Protein AF-A0AA96KG87-F1 (afdb_monomer_lite)

pLDDT: mean 73.21, std 17.51, range [31.38, 96.69]

Structure (mmCIF, N/CA/C/O backbone):
data_AF-A0AA96KG87-F1
#
_entry.id   AF-A0AA96KG87-F1
#
loop_
_atom_site.group_PDB
_atom_site.id
_atom_site.type_symbol
_atom_site.label_atom_id
_atom_site.label_alt_id
_atom_site.label_comp_id
_atom_site.label_asym_id
_atom_site.label_entity_id
_atom_site.label_seq_id
_atom_site.pdbx_PDB_ins_code
_atom_site.Cartn_x
_atom_site.Cartn_y
_atom_site.Cartn_z
_atom_site.occupancy
_atom_site.B_iso_or_equiv
_atom_site.auth_seq_id
_atom_site.auth_comp_id
_atom_site.auth_asym_id
_atom_site.auth_atom_id
_atom_site.pdbx_PDB_model_num
ATOM 1 N N . MET A 1 1 ? 68.234 13.025 -34.973 1.00 35.44 1 MET A N 1
ATOM 2 C CA . MET A 1 1 ? 67.549 13.312 -33.693 1.00 35.44 1 MET A CA 1
ATOM 3 C C . MET A 1 1 ? 66.614 14.489 -33.922 1.00 35.44 1 MET A C 1
ATOM 5 O O . MET A 1 1 ? 67.040 15.631 -33.808 1.00 35.44 1 MET A O 1
ATOM 9 N N . GLU A 1 2 ? 65.376 14.217 -34.329 1.00 31.97 2 GLU A N 1
ATOM 10 C CA . GLU A 1 2 ? 64.339 15.244 -34.481 1.00 31.97 2 GLU A CA 1
ATOM 11 C C . GLU A 1 2 ? 63.572 15.381 -33.163 1.00 31.97 2 GLU A C 1
ATOM 13 O O . GLU A 1 2 ? 63.150 14.386 -32.572 1.00 31.97 2 GLU A O 1
ATOM 18 N N . LYS A 1 3 ? 63.442 16.615 -32.663 1.00 33.41 3 LYS A N 1
ATOM 19 C CA . LYS A 1 3 ? 62.660 16.919 -31.458 1.00 33.41 3 LYS A CA 1
ATOM 20 C C . LYS A 1 3 ? 61.165 16.892 -31.803 1.00 33.41 3 LYS A C 1
ATOM 22 O O . LYS A 1 3 ? 60.785 17.519 -32.793 1.00 33.41 3 LYS A O 1
ATOM 27 N N . PRO A 1 4 ? 60.303 16.256 -30.992 1.00 35.34 4 PRO A N 1
ATOM 28 C CA . PRO A 1 4 ? 58.872 16.285 -31.241 1.00 35.34 4 PRO A CA 1
ATOM 29 C C . PRO A 1 4 ? 58.319 17.675 -30.912 1.00 35.34 4 PRO A C 1
ATOM 31 O O . PRO A 1 4 ? 58.452 18.176 -29.795 1.00 35.34 4 PRO A O 1
ATOM 34 N N . VAL A 1 5 ? 57.689 18.301 -31.905 1.00 35.28 5 VAL A N 1
ATOM 35 C CA . VAL A 1 5 ? 56.914 19.533 -31.738 1.00 35.28 5 VAL A CA 1
ATOM 36 C C . VAL A 1 5 ? 55.527 19.148 -31.230 1.00 35.28 5 VAL A C 1
ATOM 38 O O . VAL A 1 5 ? 54.712 18.596 -31.969 1.00 35.28 5 VAL A O 1
ATOM 41 N N . ILE A 1 6 ? 55.255 19.441 -29.959 1.00 31.38 6 ILE A N 1
ATOM 42 C CA . ILE A 1 6 ? 53.923 19.300 -29.365 1.00 31.38 6 ILE A CA 1
ATOM 43 C C . ILE A 1 6 ? 53.055 20.444 -29.902 1.00 31.38 6 ILE A C 1
ATOM 45 O O . ILE A 1 6 ? 53.225 21.602 -29.520 1.00 31.38 6 ILE A O 1
ATOM 49 N N . LYS A 1 7 ? 52.132 20.131 -30.816 1.00 34.81 7 LYS A N 1
ATOM 50 C CA . LYS A 1 7 ? 51.094 21.071 -31.258 1.00 34.81 7 LYS A CA 1
ATOM 51 C C . LYS A 1 7 ? 49.992 21.129 -30.202 1.00 34.81 7 LYS A C 1
ATOM 53 O O . LYS A 1 7 ? 49.303 20.137 -29.977 1.00 34.81 7 LYS A O 1
ATOM 58 N N . LEU A 1 8 ? 49.821 22.293 -29.577 1.00 34.09 8 LEU A N 1
ATOM 59 C CA . LEU A 1 8 ? 48.664 22.571 -28.728 1.00 34.09 8 LEU A CA 1
ATOM 60 C C . LEU A 1 8 ? 47.374 22.634 -29.571 1.00 34.09 8 LEU A C 1
ATOM 62 O O . LEU A 1 8 ? 47.409 23.124 -30.706 1.00 34.09 8 LEU A O 1
ATOM 66 N N . PRO A 1 9 ? 46.240 22.148 -29.036 1.00 39.56 9 PRO A N 1
ATOM 67 C CA . PRO A 1 9 ? 44.957 22.186 -29.726 1.00 39.56 9 PRO A CA 1
ATOM 68 C C . PRO A 1 9 ? 44.492 23.629 -29.969 1.00 39.56 9 PRO A C 1
ATOM 70 O O . PRO A 1 9 ? 44.732 24.534 -29.172 1.00 39.56 9 PRO A O 1
ATOM 73 N N . SER A 1 10 ? 43.825 23.845 -31.104 1.00 50.31 10 SER A N 1
ATOM 74 C CA . SER A 1 10 ? 43.337 25.167 -31.512 1.00 50.31 10 SER A CA 1
ATOM 75 C C . SER A 1 10 ? 42.231 25.684 -30.581 1.00 50.31 10 SER A C 1
ATOM 77 O O . SER A 1 10 ? 41.396 24.910 -30.114 1.00 50.31 10 SER A O 1
ATOM 79 N N . LEU A 1 11 ? 42.165 27.006 -30.388 1.00 33.78 11 LEU A N 1
ATOM 80 C CA . LEU A 1 11 ? 41.201 27.708 -29.522 1.00 33.78 11 LEU A CA 1
ATOM 81 C C . LEU A 1 11 ? 39.725 27.299 -29.759 1.00 33.78 11 LEU A C 1
ATOM 83 O O . LEU A 1 11 ? 38.920 27.317 -28.833 1.00 33.78 11 LEU A O 1
ATOM 87 N N . LYS A 1 12 ? 39.371 26.856 -30.977 1.00 41.50 12 LYS A N 1
ATOM 88 C CA . LYS A 1 12 ? 38.026 26.353 -31.317 1.00 41.50 12 LYS A CA 1
ATOM 89 C C . LYS A 1 12 ? 37.664 25.033 -30.619 1.00 41.50 12 LYS A C 1
ATOM 91 O O . LYS A 1 12 ? 36.500 24.838 -30.290 1.00 41.50 12 LYS A O 1
ATOM 96 N N . GLN A 1 13 ? 38.632 24.152 -30.350 1.00 44.66 13 GLN A N 1
ATOM 97 C CA . GLN A 1 13 ? 38.393 22.917 -29.586 1.00 44.66 13 GLN A CA 1
ATOM 98 C C . GLN A 1 13 ? 38.151 23.199 -28.098 1.00 44.66 13 GLN A C 1
ATOM 100 O O . GLN A 1 13 ? 37.335 22.516 -27.484 1.00 44.66 13 GLN A O 1
ATOM 105 N N . CYS A 1 14 ? 38.777 24.241 -27.539 1.00 36.56 14 CYS A N 1
ATOM 106 C CA . CYS A 1 14 ? 38.498 24.675 -26.168 1.00 36.56 14 CYS A CA 1
ATOM 107 C C . CYS A 1 14 ? 37.095 25.285 -26.026 1.00 36.56 14 CYS A C 1
ATOM 109 O O . CYS A 1 14 ? 36.430 25.034 -25.028 1.00 36.56 14 CYS A O 1
ATOM 111 N N . ILE A 1 15 ? 36.602 26.024 -27.027 1.00 36.97 15 ILE A N 1
ATOM 112 C CA . ILE A 1 15 ? 35.274 26.663 -26.964 1.00 36.97 15 ILE A CA 1
ATOM 113 C C . ILE A 1 15 ? 34.131 25.627 -26.989 1.00 36.97 15 ILE A C 1
ATOM 115 O O . ILE A 1 15 ? 33.172 25.776 -26.234 1.00 36.97 15 ILE A O 1
ATOM 119 N N . CYS A 1 16 ? 34.250 24.524 -27.742 1.00 40.03 16 CYS A N 1
ATOM 120 C CA . CYS A 1 16 ? 33.264 23.431 -27.675 1.00 40.03 16 CYS A CA 1
ATOM 121 C C . CYS A 1 16 ? 33.256 22.712 -26.313 1.00 40.03 16 CYS A C 1
ATOM 123 O O . CYS A 1 16 ? 32.197 22.305 -25.842 1.00 40.03 16 CYS A O 1
ATOM 125 N N . TRP A 1 17 ? 34.410 22.602 -25.648 1.00 39.12 17 TRP A N 1
ATOM 126 C CA . TRP A 1 17 ? 34.507 22.058 -24.286 1.00 39.12 17 TRP A CA 1
ATOM 127 C C . TRP A 1 17 ? 33.846 22.969 -23.240 1.00 39.12 17 TRP A C 1
ATOM 129 O O . TRP A 1 17 ? 33.235 22.483 -22.288 1.00 39.12 17 TRP A O 1
ATOM 139 N N . VAL A 1 18 ? 33.925 24.291 -23.431 1.00 36.25 18 VAL A N 1
ATOM 140 C CA . VAL A 1 18 ? 33.293 25.293 -22.551 1.00 36.25 18 VAL A CA 1
ATOM 141 C C . VAL A 1 18 ? 31.760 25.287 -22.686 1.00 36.25 18 VAL A C 1
ATOM 143 O O . VAL A 1 18 ? 31.046 25.491 -21.707 1.00 36.25 18 VAL A O 1
ATOM 146 N N . GLN A 1 19 ? 31.227 24.968 -23.868 1.00 40.19 19 GLN A N 1
ATOM 147 C CA . GLN A 1 19 ? 29.778 24.902 -24.095 1.00 40.19 19 GLN A CA 1
ATOM 148 C C . GLN A 1 19 ? 29.137 23.609 -23.547 1.00 40.19 19 GLN A C 1
ATOM 150 O O . GLN A 1 19 ? 28.007 23.649 -23.064 1.00 40.19 19 GLN A O 1
ATOM 155 N N . ASP A 1 20 ? 29.882 22.497 -23.508 1.00 47.06 20 ASP A N 1
ATOM 156 C CA . ASP A 1 20 ? 29.487 21.247 -22.828 1.00 47.06 20 ASP A CA 1
ATOM 157 C C . ASP A 1 20 ? 29.602 21.330 -21.291 1.00 47.06 20 ASP A C 1
ATOM 159 O O . ASP A 1 20 ? 28.905 20.621 -20.560 1.00 47.06 20 ASP A O 1
ATOM 163 N N . SER A 1 21 ? 30.453 22.220 -20.771 1.00 43.28 21 SER A N 1
ATOM 164 C CA . SER A 1 21 ? 30.629 22.424 -19.327 1.00 43.28 21 SER A CA 1
ATOM 165 C C . SER A 1 21 ? 29.635 23.413 -18.723 1.00 43.28 21 SER A C 1
ATOM 167 O O . SER A 1 21 ? 29.450 23.374 -17.514 1.00 43.28 21 SER A O 1
ATOM 169 N N . ALA A 1 22 ? 28.906 24.204 -19.517 1.00 45.62 22 ALA A N 1
ATOM 170 C CA . ALA A 1 22 ? 27.793 25.021 -19.021 1.00 45.62 22 ALA A CA 1
ATOM 171 C C . ALA A 1 22 ? 26.639 24.162 -18.464 1.00 45.62 22 ALA A C 1
ATOM 173 O O . ALA A 1 22 ? 26.044 24.513 -17.448 1.00 45.62 22 ALA A O 1
ATOM 174 N N . GLY A 1 23 ? 26.369 22.999 -19.073 1.00 53.19 23 GLY A N 1
ATOM 175 C CA . GLY A 1 23 ? 25.410 22.020 -18.548 1.00 53.19 23 GLY A CA 1
ATOM 176 C C . GLY A 1 23 ? 25.909 21.332 -17.276 1.00 53.19 23 GLY A C 1
ATOM 177 O O . GLY A 1 23 ? 25.134 21.130 -16.345 1.00 53.19 23 GLY A O 1
ATOM 178 N N . LEU A 1 24 ? 27.213 21.040 -17.199 1.00 50.19 24 LEU A N 1
ATOM 179 C CA . LEU A 1 24 ? 27.847 20.528 -15.982 1.00 50.19 24 LEU A CA 1
ATOM 180 C C . LEU A 1 24 ? 27.818 21.576 -14.863 1.00 50.19 24 LEU A C 1
ATOM 182 O O . LEU A 1 24 ? 27.523 21.226 -13.731 1.00 50.19 24 LEU A O 1
ATOM 186 N N . LEU A 1 25 ? 28.070 22.851 -15.180 1.00 50.25 25 LEU A N 1
ATOM 187 C CA . LEU A 1 25 ? 28.014 23.960 -14.232 1.00 50.25 25 LEU A CA 1
ATOM 188 C C . LEU A 1 25 ? 26.585 24.153 -13.734 1.00 50.25 25 LEU A C 1
ATOM 190 O O . LEU A 1 25 ? 26.386 24.186 -12.531 1.00 50.25 25 LEU A O 1
ATOM 194 N N . ALA A 1 26 ? 25.587 24.196 -14.623 1.00 52.97 26 ALA A N 1
ATOM 195 C CA . ALA A 1 26 ? 24.175 24.303 -14.254 1.00 52.97 26 ALA A CA 1
ATOM 196 C C . ALA A 1 26 ? 23.715 23.118 -13.389 1.00 52.97 26 ALA A C 1
ATOM 198 O O . ALA A 1 26 ? 22.996 23.316 -12.414 1.00 52.97 26 ALA A O 1
ATOM 199 N N . LEU A 1 27 ? 24.193 21.904 -13.685 1.00 54.50 27 LEU A N 1
ATOM 200 C CA . LEU A 1 27 ? 23.965 20.713 -12.867 1.00 54.50 27 LEU A CA 1
ATOM 201 C C . LEU A 1 27 ? 24.624 20.837 -11.488 1.00 54.50 27 LEU A C 1
ATOM 203 O O . LEU A 1 27 ? 23.985 20.560 -10.481 1.00 54.50 27 LEU A O 1
ATOM 207 N N . LEU A 1 28 ? 25.876 21.294 -11.432 1.00 56.44 28 LEU A N 1
ATOM 208 C CA . LEU A 1 28 ? 26.594 21.550 -10.183 1.00 56.44 28 LEU A CA 1
ATOM 209 C C . LEU A 1 28 ? 25.893 22.643 -9.373 1.00 56.44 28 LEU A C 1
ATOM 211 O O . LEU A 1 28 ? 25.785 22.524 -8.162 1.00 56.44 28 LEU A O 1
ATOM 215 N N . THR A 1 29 ? 25.349 23.661 -10.044 1.00 55.84 29 THR A N 1
ATOM 216 C CA . THR A 1 29 ? 24.597 24.745 -9.405 1.00 55.84 29 THR A CA 1
ATOM 217 C C . THR A 1 29 ? 23.260 24.239 -8.876 1.00 55.84 29 THR A C 1
ATOM 219 O O . THR A 1 29 ? 22.893 24.620 -7.777 1.00 55.84 29 THR A O 1
ATOM 222 N N . LEU A 1 30 ? 22.559 23.355 -9.598 1.00 57.44 30 LEU A N 1
ATOM 223 C CA . LEU A 1 30 ? 21.307 22.735 -9.151 1.00 57.44 30 LEU A CA 1
ATOM 224 C C . LEU A 1 30 ? 21.544 21.771 -7.980 1.00 57.44 30 LEU A C 1
ATOM 226 O O . LEU A 1 30 ? 20.782 21.784 -7.023 1.00 57.44 30 LEU A O 1
ATOM 230 N N . ILE A 1 31 ? 22.613 20.970 -8.027 1.00 59.38 31 ILE A N 1
ATOM 231 C CA . ILE A 1 31 ? 23.019 20.082 -6.927 1.00 59.38 31 ILE A CA 1
ATOM 232 C C . ILE A 1 31 ? 23.413 20.909 -5.702 1.00 59.38 31 ILE A C 1
ATOM 234 O O . ILE A 1 31 ? 22.990 20.578 -4.600 1.00 59.38 31 ILE A O 1
ATOM 238 N N . LEU A 1 32 ? 24.162 22.001 -5.885 1.00 57.84 32 LEU A N 1
ATOM 239 C CA . LEU A 1 32 ? 24.489 22.938 -4.811 1.00 57.84 32 LEU A CA 1
ATOM 240 C C . LEU A 1 32 ? 23.242 23.661 -4.289 1.00 57.84 32 LEU A C 1
ATOM 242 O O . LEU A 1 32 ? 23.139 23.844 -3.090 1.00 57.84 32 LEU A O 1
ATOM 246 N N . LEU A 1 33 ? 22.270 24.010 -5.137 1.00 56.38 33 LEU A N 1
ATOM 247 C CA . LEU A 1 33 ? 20.999 24.612 -4.714 1.00 56.38 33 LEU A CA 1
ATOM 248 C C . LEU A 1 33 ? 20.144 23.628 -3.916 1.00 56.38 33 LEU A C 1
ATOM 250 O O . LEU A 1 33 ? 19.623 24.000 -2.875 1.00 56.38 33 LEU A O 1
ATOM 254 N N . MET A 1 34 ? 20.027 22.376 -4.361 1.00 56.00 34 MET A N 1
ATOM 255 C CA . MET A 1 34 ? 19.292 21.333 -3.638 1.00 56.00 34 MET A CA 1
ATOM 256 C C . MET A 1 34 ? 19.995 20.972 -2.325 1.00 56.00 34 MET A C 1
ATOM 258 O O . MET A 1 34 ? 19.332 20.808 -1.305 1.00 56.00 34 MET A O 1
ATOM 262 N N . ALA A 1 35 ? 21.332 20.926 -2.323 1.00 55.56 35 ALA A N 1
ATOM 263 C CA . ALA A 1 35 ? 22.126 20.763 -1.110 1.00 55.56 35 ALA A CA 1
ATOM 264 C C . ALA A 1 35 ? 21.974 21.965 -0.165 1.00 55.56 35 ALA A C 1
ATOM 266 O O . ALA A 1 35 ? 21.845 21.754 1.033 1.00 55.56 35 ALA A O 1
ATOM 267 N N . SER A 1 36 ? 21.922 23.199 -0.677 1.00 50.66 36 SER A N 1
ATOM 268 C CA . SER A 1 36 ? 21.698 24.409 0.125 1.00 50.66 36 SER A CA 1
ATOM 269 C C . SER A 1 36 ? 20.285 24.475 0.701 1.00 50.66 36 SER A C 1
ATOM 271 O O . SER A 1 36 ? 20.147 24.776 1.879 1.00 50.66 36 SER A O 1
ATOM 273 N N . VAL A 1 37 ? 19.249 24.126 -0.074 1.00 55.66 37 VAL A N 1
ATOM 274 C CA . VAL A 1 37 ? 17.859 24.049 0.416 1.00 55.66 37 VAL A CA 1
ATOM 275 C C . VAL A 1 37 ? 17.734 22.970 1.496 1.00 55.66 37 VAL A C 1
ATOM 277 O O . VAL A 1 37 ? 17.080 23.190 2.508 1.00 55.66 37 VAL A O 1
ATOM 280 N N . HIS A 1 38 ? 18.399 21.821 1.342 1.00 53.00 38 HIS A N 1
ATOM 281 C CA . HIS A 1 38 ? 18.441 20.805 2.398 1.00 53.00 38 HIS A CA 1
ATOM 282 C C . HIS A 1 38 ? 19.303 21.198 3.604 1.00 53.00 38 HIS A C 1
ATOM 284 O O . HIS A 1 38 ? 18.932 20.856 4.724 1.00 53.00 38 HIS A O 1
ATOM 290 N N . LEU A 1 39 ? 20.403 21.939 3.419 1.00 50.59 39 LEU A N 1
ATOM 291 C CA . LEU A 1 39 ? 21.183 22.480 4.535 1.00 50.59 39 LEU A CA 1
ATOM 292 C C . LEU A 1 39 ? 20.373 23.510 5.332 1.00 50.59 39 LEU A C 1
ATOM 294 O O . LEU A 1 39 ? 20.408 23.468 6.556 1.00 50.59 39 LEU A O 1
ATOM 298 N N . GLU A 1 40 ? 19.621 24.395 4.674 1.00 50.16 40 GLU A N 1
ATOM 299 C CA . GLU A 1 40 ? 18.759 25.367 5.362 1.00 50.16 40 GLU A CA 1
ATOM 300 C C . GLU A 1 40 ? 17.654 24.676 6.171 1.00 50.16 40 GLU A C 1
ATOM 302 O O . GLU A 1 40 ? 17.466 25.011 7.337 1.00 50.16 40 GLU A O 1
ATOM 307 N N . PHE A 1 41 ? 16.998 23.649 5.617 1.00 50.19 41 PHE A N 1
ATOM 308 C CA . PHE A 1 41 ? 15.998 22.870 6.362 1.00 50.19 41 PHE A CA 1
ATOM 309 C C . PHE A 1 41 ? 16.603 22.005 7.487 1.00 50.19 41 PHE A C 1
ATOM 311 O O . PHE A 1 41 ? 15.943 21.776 8.498 1.00 50.19 41 PHE A O 1
ATOM 318 N N . GLY A 1 42 ? 17.849 21.536 7.347 1.00 45.28 42 GLY A N 1
ATOM 319 C CA . GLY A 1 42 ? 18.528 20.712 8.356 1.00 45.28 42 GLY A CA 1
ATOM 320 C C . GLY A 1 42 ? 19.138 21.503 9.522 1.00 45.28 42 GLY A C 1
ATOM 321 O O . GLY A 1 42 ? 19.162 21.013 10.652 1.00 45.28 42 GLY A O 1
ATOM 322 N N . ILE A 1 43 ? 19.605 22.734 9.283 1.00 47.16 43 ILE A N 1
ATOM 323 C CA . ILE A 1 43 ? 20.273 23.563 10.305 1.00 47.16 43 ILE A CA 1
ATOM 324 C C . ILE A 1 43 ? 19.280 24.118 11.340 1.00 47.16 43 ILE A C 1
ATOM 326 O O . ILE A 1 43 ? 19.655 24.312 12.497 1.00 47.16 43 ILE A O 1
ATOM 330 N N . GLU A 1 44 ? 18.013 24.329 10.977 1.00 49.12 44 GLU A N 1
ATOM 331 C CA . GLU A 1 44 ? 16.991 24.771 11.940 1.00 49.12 44 GLU A CA 1
ATOM 332 C C . GLU A 1 44 ? 16.465 23.642 12.843 1.00 49.12 44 GLU A C 1
ATOM 334 O O . GLU A 1 44 ? 15.986 23.923 13.942 1.00 49.12 44 GLU A O 1
ATOM 339 N N . SER A 1 45 ? 16.599 22.376 12.429 1.00 43.00 45 SER A N 1
ATOM 340 C CA . SER A 1 45 ? 16.018 21.218 13.129 1.00 43.00 45 SER A CA 1
ATOM 341 C C . SER A 1 45 ? 16.983 20.527 14.111 1.00 43.00 45 SER A C 1
ATOM 343 O O . SER A 1 45 ? 16.548 20.072 15.166 1.00 43.00 45 SER A O 1
ATOM 345 N N . SER A 1 46 ? 18.302 20.524 13.869 1.00 40.56 46 SER A N 1
ATOM 346 C CA . SER A 1 46 ? 19.252 19.741 14.683 1.00 40.56 46 SER A CA 1
ATOM 347 C C . SER A 1 46 ? 20.359 20.594 15.320 1.00 40.56 46 SER A C 1
ATOM 349 O O . SER A 1 46 ? 21.405 20.854 14.723 1.00 40.56 46 SER A O 1
ATOM 351 N N . LYS A 1 47 ? 20.191 20.950 16.599 1.00 44.16 47 LYS A N 1
ATOM 352 C CA . LYS A 1 47 ? 21.308 21.315 17.493 1.00 44.16 47 LYS A CA 1
ATOM 353 C C . LYS A 1 47 ? 21.864 20.042 18.154 1.00 44.16 47 LYS A C 1
ATOM 355 O O . LYS A 1 47 ? 21.671 19.841 19.348 1.00 44.16 47 LYS A O 1
ATOM 360 N N . GLY A 1 48 ? 22.523 19.168 17.391 1.00 55.50 48 GLY A N 1
ATOM 361 C CA . GLY A 1 48 ? 23.058 17.896 17.899 1.00 55.50 48 GLY A CA 1
ATOM 362 C C . GLY A 1 48 ? 24.068 17.219 16.964 1.00 55.50 48 GLY A C 1
ATOM 363 O O . GLY A 1 48 ? 24.195 17.591 15.799 1.00 55.50 48 GLY A O 1
ATOM 364 N N . SER A 1 49 ? 24.790 16.218 17.486 1.00 54.59 49 SER A N 1
ATOM 365 C CA . SER A 1 49 ? 25.836 15.431 16.797 1.00 54.59 49 SER A CA 1
ATOM 366 C C . SER A 1 49 ? 25.349 14.628 15.580 1.00 54.59 49 SER A C 1
ATOM 368 O O . SER A 1 49 ? 26.157 14.065 14.847 1.00 54.59 49 SER A O 1
ATOM 370 N N . GLU A 1 50 ? 24.041 14.566 15.348 1.00 54.12 50 GLU A N 1
ATOM 371 C CA . GLU A 1 50 ? 23.418 13.834 14.238 1.00 54.12 50 GLU A CA 1
ATOM 372 C C . GLU A 1 50 ? 23.634 14.529 12.882 1.00 54.12 50 GLU A C 1
ATOM 374 O O . GLU A 1 50 ? 23.758 13.862 11.851 1.00 54.12 50 GLU A O 1
ATOM 379 N N . GLY A 1 51 ? 23.825 15.856 12.871 1.00 59.75 51 GLY A N 1
ATOM 380 C CA . GLY A 1 51 ? 24.108 16.612 11.645 1.00 59.75 51 GLY A CA 1
ATOM 381 C C . GLY A 1 51 ? 25.416 16.212 10.943 1.00 59.75 51 GLY A C 1
ATOM 382 O O . GLY A 1 51 ? 25.499 16.253 9.714 1.00 59.75 51 GLY A O 1
ATOM 383 N N . GLU A 1 52 ? 26.433 15.764 11.687 1.00 70.88 52 GLU A N 1
ATOM 384 C CA . GLU A 1 52 ? 27.731 15.373 11.113 1.00 70.88 52 GLU A CA 1
ATOM 385 C C . GLU A 1 52 ? 27.655 14.049 10.332 1.00 70.88 52 GLU A C 1
ATOM 387 O O . GLU A 1 52 ? 28.301 13.892 9.288 1.00 70.88 52 GLU A O 1
ATOM 392 N N . ILE A 1 53 ? 26.819 13.110 10.787 1.00 70.19 53 ILE A N 1
ATOM 393 C CA . ILE A 1 53 ? 26.625 11.805 10.135 1.00 70.19 53 ILE A CA 1
ATOM 394 C C . ILE A 1 53 ? 25.931 11.989 8.785 1.00 70.19 53 ILE A C 1
ATOM 396 O O . ILE A 1 53 ? 26.305 11.340 7.800 1.00 70.19 53 ILE A O 1
ATOM 400 N N . LEU A 1 54 ? 24.966 12.907 8.721 1.00 64.44 54 LEU A N 1
ATOM 401 C CA . LEU A 1 54 ? 24.210 13.190 7.509 1.00 64.44 54 LEU A CA 1
ATOM 402 C C . LEU A 1 54 ? 25.088 13.809 6.412 1.00 64.44 54 LEU A C 1
ATOM 404 O O . LEU A 1 54 ? 25.062 13.366 5.261 1.00 64.44 54 LEU A O 1
ATOM 408 N N . ILE A 1 55 ? 25.916 14.791 6.782 1.00 72.12 55 ILE A N 1
ATOM 409 C CA . ILE A 1 55 ? 26.852 15.448 5.861 1.00 72.12 55 ILE A CA 1
ATOM 410 C C . ILE A 1 55 ? 27.857 14.428 5.308 1.00 72.12 55 ILE A C 1
ATOM 412 O O . ILE A 1 55 ? 28.109 14.400 4.102 1.00 72.12 55 ILE A O 1
ATOM 416 N N . SER A 1 56 ? 28.383 13.542 6.160 1.00 73.38 56 SER A N 1
ATOM 417 C CA . SER A 1 56 ? 29.312 12.481 5.750 1.00 73.38 56 SER A CA 1
ATOM 418 C C . SER A 1 56 ? 28.689 11.513 4.732 1.00 73.38 56 SER A C 1
ATOM 420 O O . SER A 1 56 ? 29.291 11.238 3.689 1.00 73.38 56 SER A O 1
ATOM 422 N N . HIS A 1 57 ? 27.450 11.062 4.966 1.00 70.12 57 HIS A N 1
ATOM 423 C CA . HIS A 1 57 ? 26.730 10.192 4.026 1.00 70.12 57 HIS A CA 1
ATOM 424 C C . HIS A 1 57 ? 26.475 10.880 2.684 1.00 70.12 57 HIS A C 1
ATOM 426 O O . HIS A 1 57 ? 26.652 10.266 1.629 1.00 70.12 57 HIS A O 1
ATOM 432 N N . TYR A 1 58 ? 26.116 12.165 2.706 1.00 69.19 58 TYR A N 1
ATOM 433 C CA . TYR A 1 58 ? 25.875 12.933 1.489 1.00 69.19 58 TYR A CA 1
ATOM 434 C C . TYR A 1 58 ? 27.154 13.101 0.655 1.00 69.19 58 TYR A C 1
ATOM 436 O O . TYR A 1 58 ? 27.133 12.916 -0.563 1.00 69.19 58 TYR A O 1
ATOM 444 N N . ILE A 1 59 ? 28.291 13.378 1.304 1.00 74.69 59 ILE A N 1
ATOM 445 C CA . ILE A 1 59 ? 29.601 13.476 0.643 1.00 74.69 59 ILE A CA 1
ATOM 446 C C . ILE A 1 59 ? 30.007 12.126 0.041 1.00 74.69 59 ILE A C 1
ATOM 448 O O . ILE A 1 59 ? 30.403 12.072 -1.125 1.00 74.69 59 ILE A O 1
ATOM 452 N N . ALA A 1 60 ? 29.878 11.029 0.793 1.00 72.44 60 ALA A N 1
ATOM 453 C CA . ALA A 1 60 ? 30.196 9.691 0.297 1.00 72.44 60 ALA A CA 1
ATOM 454 C C . ALA A 1 60 ? 29.346 9.326 -0.932 1.00 72.44 60 ALA A C 1
ATOM 456 O O . ALA A 1 60 ? 29.866 8.806 -1.924 1.00 72.44 60 ALA A O 1
ATOM 457 N N . PHE A 1 61 ? 28.055 9.666 -0.904 1.00 68.31 61 PHE A N 1
ATOM 458 C CA . PHE A 1 61 ? 27.152 9.433 -2.024 1.00 68.31 61 PHE A CA 1
ATOM 459 C C . PHE A 1 61 ? 27.510 10.291 -3.245 1.00 68.31 61 PHE A C 1
ATOM 461 O O . PHE A 1 61 ? 27.579 9.778 -4.363 1.00 68.31 61 PHE A O 1
ATOM 468 N N . ALA A 1 62 ? 27.814 11.576 -3.043 1.00 70.38 62 ALA A N 1
ATOM 469 C CA . ALA A 1 62 ? 28.255 12.469 -4.111 1.00 70.38 62 ALA A CA 1
ATOM 470 C C . ALA A 1 62 ? 29.543 11.962 -4.788 1.00 70.38 62 ALA A C 1
ATOM 472 O O . ALA A 1 62 ? 29.646 11.987 -6.015 1.00 70.38 62 ALA A O 1
ATOM 473 N N . LEU A 1 63 ? 30.503 11.441 -4.018 1.00 72.69 63 LEU A N 1
ATOM 474 C CA . LEU A 1 63 ? 31.745 10.870 -4.552 1.00 72.69 63 LEU A CA 1
ATOM 475 C C . LEU A 1 63 ? 31.508 9.579 -5.348 1.00 72.69 63 LEU A C 1
ATOM 477 O O . LEU A 1 63 ? 32.091 9.394 -6.423 1.00 72.69 63 LEU A O 1
ATOM 481 N N . LEU A 1 64 ? 30.630 8.699 -4.860 1.00 69.50 64 LEU A N 1
ATOM 482 C CA . LEU A 1 64 ? 30.240 7.481 -5.573 1.00 69.50 64 LEU A CA 1
ATOM 483 C C . LEU A 1 64 ? 29.522 7.829 -6.886 1.00 69.50 64 LEU A C 1
ATOM 485 O O . LEU A 1 64 ? 29.817 7.249 -7.932 1.00 69.50 64 LEU A O 1
ATOM 489 N N . PHE A 1 65 ? 28.658 8.845 -6.864 1.00 68.31 65 PHE A N 1
ATOM 490 C CA . PHE A 1 65 ? 27.981 9.356 -8.051 1.00 68.31 65 PHE A CA 1
ATOM 491 C C . PHE A 1 65 ? 28.952 9.934 -9.088 1.00 68.31 65 PHE A C 1
ATOM 493 O O . PHE A 1 65 ? 28.896 9.554 -10.261 1.00 68.31 65 PHE A O 1
ATOM 500 N N . PHE A 1 66 ? 29.878 10.801 -8.668 1.00 66.06 66 PHE A N 1
ATOM 501 C CA . PHE A 1 66 ? 30.917 11.331 -9.555 1.00 66.06 66 PHE A CA 1
ATOM 502 C C . PHE A 1 66 ? 31.747 10.208 -10.179 1.00 66.06 66 PHE A C 1
ATOM 504 O O . PHE A 1 66 ? 32.053 10.262 -11.369 1.00 66.06 66 PHE A O 1
ATOM 511 N N . SER A 1 67 ? 32.044 9.157 -9.414 1.00 66.88 67 SER A N 1
ATOM 512 C CA . SER A 1 67 ? 32.746 7.980 -9.927 1.00 66.88 67 SER A CA 1
ATOM 513 C C . SER A 1 67 ? 31.942 7.287 -11.032 1.00 66.88 67 SER A C 1
ATOM 515 O O . SER A 1 67 ? 32.484 7.041 -12.108 1.00 66.88 67 SER A O 1
ATOM 517 N N . ILE A 1 68 ? 30.639 7.048 -10.834 1.00 63.00 68 ILE A N 1
ATOM 518 C CA . ILE A 1 68 ? 29.768 6.440 -11.857 1.00 63.00 68 ILE A CA 1
ATOM 519 C C . ILE A 1 68 ? 29.731 7.294 -13.130 1.00 63.00 68 ILE A C 1
ATOM 521 O O . ILE A 1 68 ? 29.913 6.752 -14.220 1.00 63.00 68 ILE A O 1
ATOM 525 N N . LEU A 1 69 ? 29.576 8.617 -13.010 1.00 64.69 69 LEU A N 1
ATOM 526 C CA . LEU A 1 69 ? 29.578 9.521 -14.166 1.00 64.69 69 LEU A CA 1
ATOM 527 C C . LEU A 1 69 ? 30.907 9.500 -14.935 1.00 64.69 69 LEU A C 1
ATOM 529 O O . LEU A 1 69 ? 30.908 9.552 -16.167 1.00 64.69 69 LEU A O 1
ATOM 533 N N . ILE A 1 70 ? 32.035 9.404 -14.225 1.00 64.88 70 ILE A N 1
ATOM 534 C CA . ILE A 1 70 ? 33.371 9.298 -14.829 1.00 64.88 70 ILE A CA 1
ATOM 535 C C . ILE A 1 70 ? 33.537 7.953 -15.556 1.00 64.88 70 ILE A C 1
ATOM 537 O O . ILE A 1 70 ? 34.124 7.909 -16.642 1.00 64.88 70 ILE A O 1
ATOM 541 N N . PHE A 1 71 ? 33.009 6.862 -14.990 1.00 56.72 71 PHE A N 1
ATOM 542 C CA . PHE A 1 71 ? 33.086 5.528 -15.593 1.00 56.72 71 PHE A CA 1
ATOM 543 C C . PHE A 1 71 ? 32.120 5.335 -16.768 1.00 56.72 71 PHE A C 1
ATOM 545 O O . PHE A 1 71 ? 32.439 4.576 -17.686 1.00 56.72 71 PHE A O 1
ATOM 552 N N . THR A 1 72 ? 31.005 6.068 -16.826 1.00 61.28 72 THR A N 1
ATOM 553 C CA . THR A 1 72 ? 30.160 6.157 -18.027 1.00 61.28 72 THR A CA 1
ATOM 554 C C . THR A 1 72 ? 30.822 7.055 -19.072 1.00 61.28 72 THR A C 1
ATOM 556 O O . THR A 1 72 ? 30.375 8.171 -19.349 1.00 61.28 72 THR A O 1
ATOM 559 N N . ARG A 1 73 ? 31.940 6.595 -19.647 1.00 55.62 73 ARG A N 1
ATOM 560 C CA . ARG A 1 73 ? 32.610 7.321 -20.729 1.00 55.62 73 ARG A CA 1
ATOM 561 C C . ARG A 1 73 ? 31.620 7.523 -21.882 1.00 55.62 73 ARG A C 1
ATOM 563 O O . ARG A 1 73 ? 30.991 6.550 -22.302 1.00 55.62 73 ARG A O 1
ATOM 570 N N . PRO A 1 74 ? 31.485 8.750 -22.420 1.00 54.94 74 PRO A N 1
ATOM 571 C CA . PRO A 1 74 ? 30.727 8.952 -23.645 1.00 54.94 74 PRO A CA 1
ATOM 572 C C . PRO A 1 74 ? 31.300 8.025 -24.717 1.00 54.94 74 PRO A C 1
ATOM 574 O O . PRO A 1 74 ? 32.521 7.857 -24.783 1.00 54.94 74 PRO A O 1
ATOM 577 N N . LEU A 1 75 ? 30.425 7.425 -25.531 1.00 53.94 75 LEU A N 1
ATOM 578 C CA . LEU A 1 75 ? 30.828 6.690 -26.726 1.00 53.94 75 LEU A CA 1
ATOM 579 C C . LEU A 1 75 ? 31.670 7.647 -27.569 1.00 53.94 75 LEU A C 1
ATOM 581 O O . LEU A 1 75 ? 31.152 8.554 -28.222 1.00 53.94 75 LEU A O 1
ATOM 585 N N . ASN A 1 76 ? 32.986 7.517 -27.444 1.00 48.28 76 ASN A N 1
ATOM 586 C CA . ASN A 1 76 ? 33.920 8.408 -28.089 1.00 48.28 76 ASN A CA 1
ATOM 587 C C . ASN A 1 76 ? 33.922 7.997 -29.558 1.00 48.28 76 ASN A C 1
ATOM 589 O O . ASN A 1 76 ? 34.509 6.980 -29.916 1.00 48.28 76 ASN A O 1
ATOM 593 N N . SER A 1 77 ? 33.247 8.775 -30.403 1.00 48.84 77 SER A N 1
ATOM 594 C CA . SER A 1 77 ? 33.155 8.563 -31.854 1.00 48.84 77 SER A CA 1
ATOM 595 C C . SER A 1 77 ? 34.488 8.778 -32.584 1.00 48.84 77 SER A C 1
ATOM 597 O O . SER A 1 77 ? 34.530 8.881 -33.805 1.00 48.84 77 SER A O 1
ATOM 599 N N . SER A 1 78 ? 35.606 8.828 -31.857 1.00 45.41 78 SER A N 1
ATOM 600 C CA . SER A 1 78 ? 36.946 9.015 -32.401 1.00 45.41 78 SER A CA 1
ATOM 601 C C . SER A 1 78 ? 37.532 7.726 -33.000 1.00 45.41 78 SER A C 1
ATOM 603 O O . SER A 1 78 ? 38.736 7.498 -32.893 1.00 45.41 78 SER A O 1
ATOM 605 N N . SER A 1 79 ? 36.735 6.898 -33.680 1.00 48.16 79 SER A N 1
ATOM 606 C CA . SER A 1 79 ? 37.288 6.045 -34.736 1.00 48.16 79 SER A CA 1
ATOM 607 C C . SER A 1 79 ? 37.330 6.876 -36.016 1.00 48.16 79 SER A C 1
ATOM 609 O O . SER A 1 79 ? 36.495 6.738 -36.906 1.00 48.16 79 SER A O 1
ATOM 611 N N . LYS A 1 80 ? 38.301 7.793 -36.095 1.00 49.06 80 LYS A N 1
ATOM 612 C CA . LYS A 1 80 ? 38.724 8.383 -37.369 1.00 49.06 80 LYS A CA 1
ATOM 613 C C . LYS A 1 80 ? 39.483 7.318 -38.161 1.00 49.06 80 LYS A C 1
ATOM 615 O O . LYS A 1 80 ? 40.686 7.435 -38.367 1.00 49.06 80 LYS A O 1
ATOM 620 N N . GLU A 1 81 ? 38.803 6.255 -38.568 1.00 50.88 81 GLU A N 1
ATOM 621 C CA . GLU A 1 81 ? 39.238 5.541 -39.760 1.00 50.88 81 GLU A CA 1
ATOM 622 C C . GLU A 1 81 ? 38.744 6.371 -40.933 1.00 50.88 81 GLU A C 1
ATOM 624 O O . GLU A 1 81 ? 37.579 6.344 -41.317 1.00 50.88 81 GLU A O 1
ATOM 629 N N . THR A 1 82 ? 39.641 7.225 -41.418 1.00 49.41 82 THR A N 1
ATOM 630 C CA . THR A 1 82 ? 39.452 8.054 -42.601 1.00 49.41 82 THR A CA 1
ATOM 631 C C . THR A 1 82 ? 39.359 7.126 -43.812 1.00 49.41 82 THR A C 1
ATOM 633 O O . THR A 1 82 ? 40.341 6.909 -44.519 1.00 49.41 82 THR A O 1
ATOM 636 N N . VAL A 1 83 ? 38.192 6.526 -44.043 1.00 53.66 83 VAL A N 1
ATOM 637 C CA . VAL A 1 83 ? 37.880 5.900 -45.327 1.00 53.66 83 VAL A CA 1
ATOM 638 C C . VAL A 1 83 ? 37.676 7.051 -46.304 1.00 53.66 83 VAL A C 1
ATOM 640 O O . VAL A 1 83 ? 36.636 7.705 -46.327 1.00 53.66 83 VAL A O 1
ATOM 643 N N . ALA A 1 84 ? 38.737 7.379 -47.037 1.00 48.75 84 ALA A N 1
ATOM 644 C CA . ALA A 1 84 ? 38.748 8.461 -48.007 1.00 48.75 84 ALA A CA 1
ATOM 645 C C . ALA A 1 84 ? 37.713 8.178 -49.109 1.00 48.75 84 ALA A C 1
ATOM 647 O O . ALA A 1 84 ? 37.949 7.335 -49.969 1.00 48.75 84 ALA A O 1
ATOM 648 N N . GLY A 1 85 ? 36.569 8.870 -49.081 1.00 59.19 85 GLY A N 1
ATOM 649 C CA . GLY A 1 85 ? 35.627 8.862 -50.204 1.00 59.19 85 GLY A CA 1
ATOM 650 C C . GLY A 1 85 ? 34.139 8.984 -49.880 1.00 59.19 85 GLY A C 1
ATOM 651 O O . GLY A 1 85 ? 33.383 9.272 -50.803 1.00 59.19 85 GLY A O 1
ATOM 652 N N . LEU A 1 86 ? 33.693 8.814 -48.629 1.00 55.56 86 LEU A N 1
ATOM 653 C CA . LEU A 1 86 ? 32.284 9.041 -48.280 1.00 55.56 86 LEU A CA 1
ATOM 654 C C . LEU A 1 86 ? 32.063 10.457 -47.740 1.00 55.56 86 LEU A C 1
ATOM 656 O O . LEU A 1 86 ? 32.728 10.890 -46.804 1.00 55.56 86 LEU A O 1
ATOM 660 N N . GLN A 1 87 ? 31.133 11.166 -48.379 1.00 54.28 87 GLN A N 1
ATOM 661 C CA . GLN A 1 87 ? 30.648 12.496 -48.017 1.00 54.28 87 GLN A CA 1
ATOM 662 C C . GLN A 1 87 ? 30.275 12.556 -46.526 1.00 54.28 87 GLN A C 1
ATOM 664 O O . GLN A 1 87 ? 29.525 11.716 -46.036 1.00 54.28 87 GLN A O 1
ATOM 669 N N . ASP A 1 88 ? 30.810 13.553 -45.817 1.00 52.41 88 ASP A N 1
ATOM 670 C CA . ASP A 1 88 ? 30.542 13.801 -44.399 1.00 52.41 88 ASP A CA 1
ATOM 671 C C . ASP A 1 88 ? 29.052 14.127 -44.172 1.00 52.41 88 ASP A C 1
ATOM 673 O O . ASP A 1 88 ? 28.617 15.275 -44.308 1.00 52.41 88 ASP A O 1
ATOM 677 N N . ASP A 1 89 ? 28.262 13.126 -43.779 1.00 59.38 89 ASP A N 1
ATOM 678 C CA . ASP A 1 89 ? 26.884 13.314 -43.325 1.00 59.38 89 ASP A CA 1
ATOM 679 C C . ASP A 1 89 ? 26.872 13.988 -41.943 1.00 59.38 89 ASP A C 1
ATOM 681 O O . ASP A 1 89 ? 26.808 13.356 -40.883 1.00 59.38 89 ASP A O 1
ATOM 685 N N . ALA A 1 90 ? 26.905 15.322 -41.949 1.00 65.38 90 ALA A N 1
ATOM 686 C CA . ALA A 1 90 ? 26.813 16.171 -40.757 1.00 65.38 90 ALA A CA 1
ATOM 687 C C . ALA A 1 90 ? 25.554 15.909 -39.894 1.00 65.38 90 ALA A C 1
ATOM 689 O O . ALA A 1 90 ? 25.498 16.312 -38.730 1.00 65.38 90 ALA A O 1
ATOM 690 N N . SER A 1 91 ? 24.541 15.220 -40.433 1.00 63.69 91 SER A N 1
ATOM 691 C CA . SER A 1 91 ? 23.327 14.824 -39.710 1.00 63.69 91 SER A CA 1
ATOM 692 C C . SER A 1 91 ? 23.590 13.736 -38.656 1.00 63.69 91 SER A C 1
ATOM 694 O O . SER A 1 91 ? 23.075 13.825 -37.541 1.00 63.69 91 SER A O 1
ATOM 696 N N . ILE A 1 92 ? 24.455 12.757 -38.948 1.00 63.38 92 ILE A N 1
ATOM 697 C CA . ILE A 1 92 ? 24.713 11.600 -38.072 1.00 63.38 92 ILE A CA 1
ATOM 698 C C . ILE A 1 92 ? 25.469 12.028 -36.806 1.00 63.38 92 ILE A C 1
ATOM 700 O O . ILE A 1 92 ? 25.200 11.555 -35.697 1.00 63.38 92 ILE A O 1
ATOM 704 N N . THR A 1 93 ? 26.399 12.975 -36.939 1.00 66.88 93 THR A N 1
ATOM 705 C CA . THR A 1 93 ? 27.166 13.513 -35.805 1.00 66.88 93 THR A CA 1
ATOM 706 C C . THR A 1 93 ? 26.293 14.330 -34.850 1.00 66.88 93 THR A C 1
ATOM 708 O O . THR A 1 93 ? 26.492 14.262 -33.633 1.00 66.88 93 THR A O 1
ATOM 711 N N . ALA A 1 94 ? 25.295 15.051 -35.370 1.00 69.88 94 ALA A N 1
ATOM 712 C CA . ALA A 1 94 ? 24.351 15.820 -34.561 1.00 69.88 94 ALA A CA 1
ATOM 713 C C . ALA A 1 94 ? 23.396 14.932 -33.741 1.00 69.88 94 ALA A C 1
ATOM 715 O O . ALA A 1 94 ? 23.018 15.296 -32.625 1.00 69.88 94 ALA A O 1
ATOM 716 N N . ASP A 1 95 ? 23.021 13.755 -34.246 1.00 67.44 95 ASP A N 1
ATOM 717 C CA . ASP A 1 95 ? 22.132 12.850 -33.513 1.00 67.44 95 ASP A CA 1
ATOM 718 C C . ASP A 1 95 ? 22.836 12.060 -32.407 1.00 67.44 95 ASP A C 1
ATOM 720 O O . ASP A 1 95 ? 22.247 11.851 -31.338 1.00 67.44 95 ASP A O 1
ATOM 724 N N . ASN A 1 96 ? 24.110 11.712 -32.609 1.00 69.19 96 ASN A N 1
ATOM 725 C CA . ASN A 1 96 ? 24.932 11.050 -31.594 1.00 69.19 96 ASN A CA 1
ATOM 726 C C . ASN A 1 96 ? 25.188 11.943 -30.369 1.00 69.19 96 ASN A C 1
ATOM 728 O O . ASN A 1 96 ? 25.164 11.459 -29.234 1.00 69.19 96 ASN A O 1
ATOM 732 N N . SER A 1 97 ? 25.390 13.252 -30.561 1.00 74.50 97 SER A N 1
ATOM 733 C CA . SER A 1 97 ? 25.582 14.183 -29.438 1.00 74.50 97 SER A CA 1
ATOM 734 C C . SER A 1 97 ? 24.317 14.301 -28.581 1.00 74.50 97 SER A C 1
ATOM 736 O O . SER A 1 97 ? 24.381 14.171 -27.359 1.00 74.50 97 SER A O 1
ATOM 738 N N . ARG A 1 98 ? 23.144 14.430 -29.213 1.00 73.31 98 ARG A N 1
ATOM 739 C CA . ARG A 1 98 ? 21.839 14.462 -28.531 1.00 73.31 98 ARG A CA 1
ATOM 740 C C . ARG A 1 98 ? 21.531 13.159 -27.789 1.00 73.31 98 ARG A C 1
ATOM 742 O O . ARG A 1 98 ? 20.978 13.197 -26.693 1.00 73.31 98 ARG A O 1
ATOM 749 N N . PHE A 1 9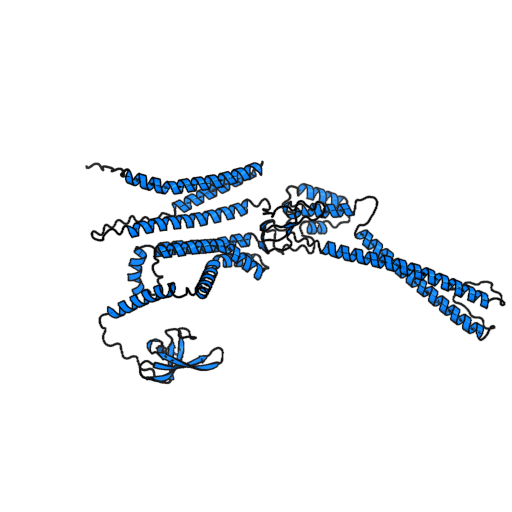9 ? 21.898 12.010 -28.355 1.00 71.38 99 PHE A N 1
ATOM 750 C CA . PHE A 1 99 ? 21.728 10.713 -27.694 1.00 71.38 99 PHE A CA 1
ATOM 751 C C . PHE A 1 99 ? 22.597 10.587 -26.432 1.00 71.38 99 PHE A C 1
ATOM 753 O O . PHE A 1 99 ? 22.103 10.178 -25.381 1.00 71.38 99 PHE A O 1
ATOM 760 N N . ASN A 1 100 ? 23.856 11.032 -26.492 1.00 75.12 100 ASN A N 1
ATOM 761 C CA . ASN A 1 100 ? 24.743 11.068 -25.325 1.00 75.12 100 ASN A CA 1
ATOM 762 C C . ASN A 1 100 ? 24.193 11.949 -24.189 1.00 75.12 100 ASN A C 1
ATOM 764 O O . ASN A 1 100 ? 24.335 11.590 -23.020 1.00 75.12 100 ASN A O 1
ATOM 768 N N . VAL A 1 101 ? 23.531 13.068 -24.506 1.00 78.00 101 VAL A N 1
ATOM 769 C CA . VAL A 1 101 ? 22.870 13.918 -23.496 1.00 78.00 101 VAL A CA 1
ATOM 770 C C . VAL A 1 101 ? 21.759 13.155 -22.771 1.00 78.00 101 VAL A C 1
ATOM 772 O O . VAL A 1 101 ? 21.694 13.187 -21.544 1.00 78.00 101 VAL A O 1
ATOM 775 N N . ILE A 1 102 ? 20.921 12.420 -23.503 1.00 75.56 102 ILE A N 1
ATOM 776 C CA . ILE A 1 102 ? 19.802 11.658 -22.925 1.00 75.56 102 ILE A CA 1
ATOM 777 C C . ILE A 1 102 ? 20.303 10.507 -22.050 1.00 75.56 102 ILE A C 1
ATOM 779 O O . ILE A 1 102 ? 19.745 10.249 -20.988 1.00 75.56 102 ILE A O 1
ATOM 783 N N . LEU A 1 103 ? 21.393 9.850 -22.441 1.00 73.62 103 LEU A N 1
ATOM 784 C CA . LEU A 1 103 ? 22.023 8.824 -21.611 1.00 73.62 103 LEU A CA 1
ATOM 785 C C . LEU A 1 103 ? 22.571 9.393 -20.308 1.00 73.62 103 LEU A C 1
ATOM 787 O O . LEU A 1 103 ? 22.328 8.832 -19.244 1.00 73.62 103 LEU A O 1
ATOM 791 N N . ARG A 1 104 ? 23.272 10.529 -20.371 1.00 80.56 104 ARG A N 1
ATOM 792 C CA . ARG A 1 104 ? 23.738 11.228 -19.166 1.00 80.56 104 ARG A CA 1
ATOM 793 C C . ARG A 1 104 ? 22.568 11.606 -18.264 1.00 80.56 104 ARG A C 1
ATOM 795 O O . ARG A 1 104 ? 22.662 11.428 -17.055 1.00 80.56 104 ARG A O 1
ATOM 802 N N . PHE A 1 105 ? 21.459 12.055 -18.849 1.00 79.94 105 PHE A N 1
ATOM 803 C CA . PHE A 1 105 ? 20.231 12.335 -18.111 1.00 79.94 105 PHE A CA 1
ATOM 804 C C . PHE A 1 105 ? 19.648 11.077 -17.453 1.00 79.94 105 PHE A C 1
ATOM 806 O O . PHE A 1 105 ? 19.261 11.128 -16.293 1.00 79.94 105 PHE A O 1
ATOM 813 N N . ALA A 1 106 ? 19.642 9.935 -18.143 1.00 75.44 106 ALA A N 1
ATOM 814 C CA . ALA A 1 106 ? 19.184 8.663 -17.590 1.00 75.44 106 ALA A CA 1
ATOM 815 C C . ALA A 1 106 ? 20.037 8.207 -16.391 1.00 75.44 106 ALA A C 1
ATOM 817 O O . ALA A 1 106 ? 19.488 7.829 -15.359 1.00 75.44 106 ALA A O 1
ATOM 818 N N . TYR A 1 107 ? 21.368 8.297 -16.481 1.00 77.88 107 TYR A N 1
ATOM 819 C CA . TYR A 1 107 ? 22.256 7.980 -15.355 1.00 77.88 107 TYR A CA 1
ATOM 820 C C . TYR A 1 107 ? 22.107 8.964 -14.193 1.00 77.88 107 TYR A C 1
ATOM 822 O O . TYR A 1 107 ? 22.084 8.547 -13.035 1.00 77.88 107 TYR A O 1
ATOM 830 N N . LEU A 1 108 ? 21.957 10.256 -14.494 1.00 81.81 108 LEU A N 1
ATOM 831 C CA . LEU A 1 108 ? 21.659 11.277 -13.494 1.00 81.81 108 LEU A CA 1
ATOM 832 C C . LEU A 1 108 ? 20.335 10.979 -12.784 1.00 81.81 108 LEU A C 1
ATOM 834 O O . LEU A 1 108 ? 20.271 11.054 -11.563 1.00 81.81 108 LEU A O 1
ATOM 838 N N . PHE A 1 109 ? 19.297 10.609 -13.532 1.00 80.50 109 PHE A N 1
ATOM 839 C CA . PHE A 1 109 ? 17.996 10.253 -12.981 1.00 80.50 109 PHE A CA 1
ATOM 840 C C . PHE A 1 109 ? 18.092 9.034 -12.060 1.00 80.50 109 PHE A C 1
ATOM 842 O O . PHE A 1 109 ? 17.621 9.099 -10.928 1.00 80.50 109 PHE A O 1
ATOM 849 N N . ILE A 1 110 ? 18.768 7.962 -12.495 1.00 77.50 110 ILE A N 1
ATOM 850 C CA . ILE A 1 110 ? 19.018 6.774 -11.665 1.00 77.50 110 ILE A CA 1
ATOM 851 C C . ILE A 1 110 ? 19.683 7.190 -10.351 1.00 77.50 110 ILE A C 1
ATOM 853 O O . ILE A 1 110 ? 19.210 6.833 -9.274 1.00 77.50 110 ILE A O 1
ATOM 857 N N . ALA A 1 111 ? 20.742 7.993 -10.419 1.00 77.06 111 ALA A N 1
ATOM 858 C CA . ALA A 1 111 ? 21.466 8.423 -9.234 1.00 77.06 111 ALA A CA 1
ATOM 859 C C . ALA A 1 111 ? 20.649 9.325 -8.307 1.00 77.06 111 ALA A C 1
ATOM 861 O O . ALA A 1 111 ? 20.674 9.109 -7.101 1.00 77.06 111 ALA A O 1
ATOM 862 N N . LEU A 1 112 ? 19.902 10.291 -8.850 1.00 83.25 112 LEU A N 1
ATOM 863 C CA . LEU A 1 112 ? 19.022 11.161 -8.071 1.00 83.25 112 LEU A CA 1
ATOM 864 C C . LEU A 1 112 ? 17.946 10.354 -7.349 1.00 83.25 112 LEU A C 1
ATOM 866 O O . LEU A 1 112 ? 17.733 10.560 -6.160 1.00 83.25 112 LEU A O 1
ATOM 870 N N . VAL A 1 113 ? 17.307 9.404 -8.033 1.00 80.00 113 VAL A N 1
ATOM 871 C CA . VAL A 1 113 ? 16.277 8.548 -7.430 1.00 80.00 113 VAL A CA 1
ATOM 872 C C . VAL A 1 113 ? 16.876 7.658 -6.344 1.00 80.00 113 VAL A C 1
ATOM 874 O O . VAL A 1 113 ? 16.285 7.510 -5.274 1.00 80.00 113 VAL A O 1
ATOM 877 N N . THR A 1 114 ? 18.064 7.101 -6.581 1.00 77.00 114 THR A N 1
ATOM 878 C CA . THR A 1 114 ? 18.746 6.248 -5.597 1.00 77.00 114 THR A CA 1
ATOM 879 C C . THR A 1 114 ? 19.169 7.069 -4.380 1.00 77.00 114 THR A C 1
ATOM 881 O O . THR A 1 114 ? 18.912 6.658 -3.251 1.00 77.00 114 THR A O 1
ATOM 884 N N . SER A 1 115 ? 19.731 8.262 -4.608 1.00 79.50 115 SER A N 1
ATOM 885 C CA . SER A 1 115 ? 20.100 9.218 -3.562 1.00 79.50 115 SER A CA 1
ATOM 886 C C . SER A 1 115 ? 18.893 9.612 -2.738 1.00 79.50 115 SER A C 1
ATOM 888 O O . SER A 1 115 ? 18.936 9.495 -1.526 1.00 79.50 115 SER A O 1
ATOM 890 N N . ALA A 1 116 ? 17.810 10.047 -3.384 1.00 82.00 116 ALA A N 1
ATOM 891 C CA . ALA A 1 116 ? 16.600 10.479 -2.704 1.00 82.00 116 ALA A CA 1
ATOM 892 C C . ALA A 1 116 ? 15.998 9.335 -1.883 1.00 82.00 116 ALA A C 1
ATOM 894 O O . ALA A 1 116 ? 15.618 9.545 -0.740 1.00 82.00 116 ALA A O 1
ATOM 895 N N . SER A 1 117 ? 15.978 8.112 -2.422 1.00 78.88 117 SER A N 1
ATOM 896 C CA . SER A 1 117 ? 15.470 6.937 -1.704 1.00 78.88 117 SER A CA 1
ATOM 897 C C . SER A 1 117 ? 16.321 6.601 -0.474 1.00 78.88 117 SER A C 1
ATOM 899 O O . SER A 1 117 ? 15.773 6.319 0.587 1.00 78.88 117 SER A O 1
ATOM 901 N N . LEU A 1 118 ? 17.652 6.667 -0.592 1.00 78.12 118 LEU A N 1
ATOM 902 C CA . LEU A 1 118 ? 18.577 6.478 0.531 1.00 78.12 118 LEU A CA 1
ATOM 903 C C . LEU A 1 118 ? 18.453 7.603 1.556 1.00 78.12 118 LEU A C 1
ATOM 905 O O . LEU A 1 118 ? 18.347 7.332 2.744 1.00 78.12 118 LEU A O 1
ATOM 909 N N . SER A 1 119 ? 18.419 8.856 1.110 1.00 79.62 119 SER A N 1
ATOM 910 C CA . SER A 1 119 ? 18.216 10.011 1.978 1.00 79.62 119 SER A CA 1
ATOM 911 C C . SER A 1 119 ? 16.906 9.885 2.739 1.00 79.62 119 SER A C 1
ATOM 913 O O . SER A 1 119 ? 16.922 10.062 3.942 1.00 79.62 119 SER A O 1
ATOM 915 N N . ILE A 1 120 ? 15.807 9.489 2.091 1.00 79.56 120 ILE A N 1
ATOM 916 C CA . ILE A 1 120 ? 14.534 9.209 2.767 1.00 79.56 120 ILE A CA 1
ATOM 917 C C . ILE A 1 120 ? 14.712 8.100 3.815 1.00 79.56 120 ILE A C 1
ATOM 919 O O . ILE A 1 120 ? 14.272 8.268 4.943 1.00 79.56 120 ILE A O 1
ATOM 923 N N . LEU A 1 121 ? 15.400 6.999 3.499 1.00 77.19 121 LEU A N 1
ATOM 924 C CA . LEU A 1 121 ? 15.654 5.931 4.478 1.00 77.19 121 LEU A CA 1
ATOM 925 C C . LEU A 1 121 ? 16.428 6.404 5.715 1.00 77.19 121 LEU A C 1
ATOM 927 O O . LEU A 1 121 ? 16.137 5.936 6.811 1.00 77.19 121 LEU A O 1
ATOM 931 N N . PHE A 1 122 ? 17.399 7.301 5.539 1.00 76.62 122 PHE A N 1
ATOM 932 C CA . PHE A 1 122 ? 18.235 7.806 6.631 1.00 76.62 122 PHE A CA 1
ATOM 933 C C . PHE A 1 122 ? 17.639 9.018 7.360 1.00 76.62 122 PHE A C 1
ATOM 935 O O . PHE A 1 122 ? 17.931 9.208 8.531 1.00 76.62 122 PHE A O 1
ATOM 942 N N . LEU A 1 123 ? 16.822 9.834 6.688 1.00 72.56 123 LEU A N 1
ATOM 943 C CA . LEU A 1 123 ? 16.264 11.086 7.219 1.00 72.56 123 LEU A CA 1
ATOM 944 C C . LEU A 1 123 ? 14.898 10.934 7.873 1.00 72.56 123 LEU A C 1
ATOM 946 O O . LEU A 1 123 ? 14.407 11.891 8.467 1.00 72.56 123 LEU A O 1
ATOM 950 N N . LEU A 1 124 ? 14.250 9.779 7.749 1.00 77.06 124 LEU A N 1
ATOM 951 C CA . LEU A 1 124 ? 12.966 9.532 8.396 1.00 77.06 124 LEU A CA 1
ATOM 952 C C . LEU A 1 124 ? 13.158 9.316 9.904 1.00 77.06 124 LEU A C 1
ATOM 954 O O . LEU A 1 124 ? 12.771 8.302 10.461 1.00 77.06 124 LEU A O 1
ATOM 958 N N . GLU A 1 125 ? 13.740 10.283 10.602 1.00 79.88 125 GLU A N 1
ATOM 959 C CA . GLU A 1 125 ? 13.682 10.385 12.060 1.00 79.88 125 GLU A CA 1
ATOM 960 C C . GLU A 1 125 ? 12.458 11.170 12.540 1.00 79.88 125 GLU A C 1
ATOM 962 O O . GLU A 1 125 ? 12.092 11.073 13.713 1.00 79.88 125 GLU A O 1
ATOM 967 N N . GLU A 1 126 ? 11.713 11.777 11.621 1.00 82.56 126 GLU A N 1
ATOM 968 C CA . GLU A 1 126 ? 10.431 12.411 11.901 1.00 82.56 126 GLU A CA 1
ATOM 969 C C . GLU A 1 126 ? 9.362 11.962 10.890 1.00 82.56 126 GLU A C 1
ATOM 971 O O . GLU A 1 126 ? 9.676 11.669 9.730 1.00 82.56 126 GLU A O 1
ATOM 976 N N . PRO A 1 127 ? 8.086 11.850 11.305 1.00 85.94 127 PRO A N 1
ATOM 977 C CA . PRO A 1 127 ? 6.990 11.599 10.382 1.00 85.94 127 PRO A CA 1
ATOM 978 C C . PRO A 1 127 ? 6.807 12.778 9.423 1.00 85.94 127 PRO A C 1
ATOM 980 O O . PRO A 1 127 ? 6.650 13.925 9.837 1.00 85.94 127 PRO A O 1
ATOM 983 N N . ILE A 1 128 ? 6.748 12.485 8.128 1.00 89.25 128 ILE A N 1
ATOM 984 C CA . ILE A 1 128 ? 6.486 13.488 7.096 1.00 89.25 128 ILE A CA 1
ATOM 985 C C . ILE A 1 128 ? 4.989 13.484 6.820 1.00 89.25 128 ILE A C 1
ATOM 987 O O . ILE A 1 128 ? 4.460 12.503 6.306 1.00 89.25 128 ILE A O 1
ATOM 991 N N . VAL A 1 129 ? 4.289 14.575 7.121 1.00 88.38 129 VAL A N 1
ATOM 992 C CA . VAL A 1 129 ? 2.844 14.681 6.875 1.00 88.38 129 VAL A CA 1
ATOM 993 C C . VAL A 1 129 ? 2.565 15.851 5.952 1.00 88.38 129 VAL A C 1
ATOM 995 O O . VAL A 1 129 ? 2.707 17.012 6.332 1.00 88.38 129 VAL A O 1
ATOM 998 N N . ILE A 1 130 ? 2.109 15.556 4.736 1.00 89.56 130 ILE A N 1
ATOM 999 C CA . ILE A 1 130 ? 1.595 16.581 3.832 1.00 89.56 130 ILE A CA 1
ATOM 1000 C C . ILE A 1 130 ? 0.145 16.820 4.241 1.00 89.56 130 ILE A C 1
ATOM 1002 O O . ILE A 1 130 ? -0.746 16.057 3.874 1.00 89.56 130 ILE A O 1
ATOM 1006 N N . SER A 1 131 ? -0.101 17.828 5.076 1.00 81.75 131 SER A N 1
ATOM 1007 C CA . SER A 1 131 ? -1.454 18.166 5.533 1.00 81.75 131 SER A CA 1
ATOM 1008 C C . SER A 1 131 ? -2.174 19.027 4.498 1.00 81.75 131 SER A C 1
ATOM 1010 O O . SER A 1 131 ? -1.636 20.030 4.029 1.00 81.75 131 SER A O 1
ATOM 1012 N N . SER A 1 132 ? -3.435 18.699 4.204 1.00 73.81 132 SER A N 1
ATOM 1013 C CA . SER A 1 132 ? -4.349 19.703 3.648 1.00 73.81 132 SER A CA 1
ATOM 1014 C C . SER A 1 132 ? -4.638 20.739 4.745 1.00 73.81 132 SER A C 1
ATOM 1016 O O . SER A 1 132 ? -4.596 20.385 5.925 1.00 73.81 132 SER A O 1
ATOM 1018 N N . LYS A 1 133 ? -4.839 22.017 4.394 1.00 75.69 133 LYS A N 1
ATOM 1019 C CA . LYS A 1 133 ? -4.986 23.146 5.343 1.00 75.69 133 LYS A CA 1
ATOM 1020 C C . LYS A 1 133 ? -5.796 22.768 6.594 1.00 75.69 133 LYS A C 1
ATOM 1022 O O . LYS A 1 133 ? -6.879 22.196 6.473 1.00 75.69 133 LYS A O 1
ATOM 1027 N N . LYS A 1 134 ? -5.288 23.132 7.780 1.00 61.47 134 LYS A N 1
ATOM 1028 C CA . LYS A 1 134 ? -6.016 22.981 9.048 1.00 61.47 134 LYS A CA 1
ATOM 1029 C C . LYS A 1 134 ? -7.366 23.693 8.946 1.00 61.47 134 LYS A C 1
ATOM 1031 O O . LYS A 1 134 ? -7.425 24.889 8.673 1.00 61.47 134 LYS A O 1
ATOM 1036 N N . ASN A 1 135 ? -8.445 22.957 9.186 1.00 59.00 135 ASN A N 1
ATOM 1037 C CA . ASN A 1 135 ? -9.718 23.569 9.536 1.00 59.00 135 ASN A CA 1
ATOM 1038 C C . ASN A 1 135 ? -9.607 24.011 11.000 1.00 59.00 135 ASN A C 1
ATOM 1040 O O . ASN A 1 135 ? -9.857 23.219 11.903 1.00 59.00 135 ASN A O 1
ATOM 1044 N N . ASP A 1 136 ? -9.216 25.265 11.233 1.00 66.06 136 ASP A N 1
ATOM 1045 C CA . ASP A 1 136 ? -9.007 25.856 12.568 1.00 66.06 136 ASP A CA 1
ATOM 1046 C C . ASP A 1 136 ? -10.294 25.981 13.422 1.00 66.06 136 ASP A C 1
ATOM 1048 O O . ASP A 1 136 ? -10.308 26.638 14.460 1.00 66.06 136 ASP A O 1
ATOM 1052 N N . SER A 1 137 ? -11.409 25.373 13.011 1.00 60.28 137 SER A N 1
ATOM 1053 C CA . SER A 1 137 ? -12.745 25.688 13.523 1.00 60.28 137 SER A CA 1
ATOM 1054 C C . SER A 1 137 ? -13.327 24.729 14.572 1.00 60.28 137 SER A C 1
ATOM 1056 O O . SER A 1 137 ? -14.483 24.919 14.948 1.00 60.28 137 SER A O 1
ATOM 1058 N N . GLN A 1 138 ? -12.589 23.750 15.118 1.00 53.75 138 GLN A N 1
ATOM 1059 C CA . GLN A 1 138 ? -13.106 22.927 16.232 1.00 53.75 138 GLN A CA 1
ATOM 1060 C C . GLN A 1 138 ? -12.059 22.601 17.311 1.00 53.75 138 GLN A C 1
ATOM 1062 O O . GLN A 1 138 ? -11.418 21.565 17.204 1.00 53.75 138 GLN A O 1
ATOM 1067 N N . PRO A 1 139 ? -11.931 23.422 18.378 1.00 52.12 139 PRO A N 1
ATOM 1068 C CA . PRO A 1 139 ? -10.900 23.267 19.411 1.00 52.12 139 PRO A CA 1
ATOM 1069 C C . PRO A 1 139 ? -11.088 22.129 20.445 1.00 52.12 139 PRO A C 1
ATOM 1071 O O . PRO A 1 139 ? -10.169 21.898 21.225 1.00 52.12 139 PRO A O 1
ATOM 1074 N N . ASN A 1 140 ? -12.185 21.355 20.460 1.00 54.31 140 ASN A N 1
ATOM 1075 C CA . ASN A 1 140 ? -12.522 20.522 21.637 1.00 54.31 140 ASN A CA 1
ATOM 1076 C C . ASN A 1 140 ? -12.743 19.012 21.406 1.00 54.31 140 ASN A C 1
ATOM 1078 O O . ASN A 1 140 ? -13.334 18.356 22.265 1.00 54.31 140 ASN A O 1
ATOM 1082 N N . GLN A 1 141 ? -12.285 18.414 20.301 1.00 57.41 141 GLN A N 1
ATOM 1083 C CA . GLN A 1 141 ? -12.390 16.955 20.135 1.00 57.41 141 GLN A CA 1
ATOM 1084 C C . GLN A 1 141 ? -11.084 16.253 20.506 1.00 57.41 141 GLN A C 1
ATOM 1086 O O . GLN A 1 141 ? -10.031 16.499 19.934 1.00 57.41 141 GLN A O 1
ATOM 1091 N N . ALA A 1 142 ? -11.162 15.353 21.484 1.00 56.44 142 ALA A N 1
ATOM 1092 C CA . ALA A 1 142 ? -10.014 14.737 22.143 1.00 56.44 142 ALA A CA 1
ATOM 1093 C C . ALA A 1 142 ? -9.229 13.720 21.282 1.00 56.44 142 ALA A C 1
ATOM 1095 O O . ALA A 1 142 ? -8.364 13.031 21.817 1.00 56.44 142 ALA A O 1
ATOM 1096 N N . PHE A 1 143 ? -9.540 13.601 19.990 1.00 64.88 143 PHE A N 1
ATOM 1097 C CA . PHE A 1 143 ? -8.811 12.807 19.002 1.00 64.88 143 PHE A CA 1
ATOM 1098 C C . PHE A 1 143 ? -8.788 13.600 17.698 1.00 64.88 143 PHE A C 1
ATOM 1100 O O . PHE A 1 143 ? -9.722 13.541 16.899 1.00 64.88 143 PHE A O 1
ATOM 1107 N N . TYR A 1 144 ? -7.743 14.406 17.519 1.00 78.81 144 TYR A N 1
ATOM 1108 C CA . TYR A 1 144 ? -7.569 15.166 16.290 1.00 78.81 144 TYR A CA 1
ATOM 1109 C C . TYR A 1 144 ? -7.065 14.246 15.198 1.00 78.81 144 TYR A C 1
ATOM 1111 O O . TYR A 1 144 ? -5.951 13.732 15.264 1.00 78.81 144 TYR A O 1
ATOM 1119 N N . TYR A 1 145 ? -7.899 14.070 14.187 1.00 84.88 145 TYR A N 1
ATOM 1120 C CA . TYR A 1 145 ? -7.503 13.475 12.932 1.00 84.88 145 TYR A CA 1
ATOM 1121 C C . TYR A 1 145 ? -7.116 14.578 11.951 1.00 84.88 145 TYR A C 1
ATOM 1123 O O . TYR A 1 145 ? -7.854 15.546 11.763 1.00 84.88 145 TYR A O 1
ATOM 1131 N N . ILE A 1 146 ? -5.959 14.426 11.318 1.00 87.94 146 ILE A N 1
ATOM 1132 C CA . ILE A 1 146 ? -5.484 15.302 10.256 1.00 87.94 146 ILE A CA 1
ATOM 1133 C C . ILE A 1 146 ? -5.702 14.587 8.930 1.00 87.94 146 ILE A C 1
ATOM 1135 O O . ILE A 1 146 ? -5.112 13.538 8.674 1.00 87.94 146 ILE A O 1
ATOM 1139 N N . SER A 1 147 ? -6.542 15.169 8.074 1.00 89.44 147 SER A N 1
ATOM 1140 C CA . SER A 1 147 ? -6.700 14.699 6.700 1.00 89.44 147 SER A CA 1
ATOM 1141 C C . SER A 1 147 ? -5.415 14.977 5.925 1.00 89.44 147 SER A C 1
ATOM 1143 O O . SER A 1 147 ? -5.048 16.136 5.700 1.00 89.44 147 SER A O 1
ATOM 1145 N N . SER A 1 148 ? -4.758 13.919 5.467 1.00 89.94 148 SER A N 1
ATOM 1146 C CA . SER A 1 148 ? -3.516 14.019 4.710 1.00 89.94 148 SER A CA 1
ATOM 1147 C C . SER A 1 148 ? -3.650 13.292 3.372 1.00 89.94 148 SER A C 1
ATOM 1149 O O . SER A 1 148 ? -3.988 12.109 3.355 1.00 89.94 148 SER A O 1
ATOM 1151 N N . PRO A 1 149 ? -3.403 13.960 2.227 1.00 91.56 149 PRO A N 1
ATOM 1152 C CA . PRO A 1 149 ? -3.273 13.269 0.946 1.00 91.56 149 PRO A CA 1
ATOM 1153 C C . PRO A 1 149 ? -2.075 12.313 0.899 1.00 91.56 149 PRO A C 1
ATOM 1155 O O . PRO A 1 149 ? -2.131 11.324 0.171 1.00 91.56 149 PRO A O 1
ATOM 1158 N N . LEU A 1 150 ? -1.004 12.598 1.644 1.00 92.12 150 LEU A N 1
ATOM 1159 C CA . LEU A 1 150 ? 0.195 11.770 1.688 1.00 92.12 150 LEU A CA 1
ATOM 1160 C C . LEU A 1 150 ? 0.935 11.971 3.011 1.00 92.12 150 LEU A C 1
ATOM 1162 O O . LEU A 1 150 ? 1.319 13.094 3.345 1.00 92.12 150 LEU A O 1
ATOM 1166 N N . ALA A 1 151 ? 1.208 10.879 3.713 1.00 91.69 151 ALA A N 1
ATOM 1167 C CA . ALA A 1 151 ? 2.072 10.892 4.881 1.00 91.69 151 ALA A CA 1
ATOM 1168 C C . ALA A 1 151 ? 3.003 9.687 4.910 1.00 91.69 151 ALA A C 1
ATOM 1170 O O . ALA A 1 151 ? 2.639 8.600 4.471 1.00 91.69 151 ALA A O 1
ATOM 1171 N N . VAL A 1 152 ? 4.189 9.884 5.467 1.00 91.25 152 VAL A N 1
ATOM 1172 C CA . VAL A 1 152 ? 5.157 8.842 5.785 1.00 91.25 152 VAL A CA 1
ATOM 1173 C C . VAL A 1 152 ? 5.268 8.806 7.300 1.00 91.25 152 VAL A C 1
ATOM 1175 O O . VAL A 1 152 ? 5.752 9.750 7.921 1.00 91.25 152 VAL A O 1
ATOM 1178 N N . LEU A 1 153 ? 4.744 7.743 7.893 1.00 89.25 153 LEU A N 1
ATOM 1179 C CA . LEU A 1 153 ? 4.578 7.601 9.332 1.00 89.25 153 LEU A CA 1
ATOM 1180 C C . LEU A 1 153 ? 5.428 6.428 9.818 1.00 89.25 153 LEU A C 1
ATOM 1182 O O . LEU A 1 153 ? 5.580 5.447 9.081 1.00 89.25 153 LEU A O 1
ATOM 1186 N N . PRO A 1 154 ? 5.980 6.489 11.040 1.00 85.75 154 PRO A N 1
ATOM 1187 C CA . PRO A 1 154 ? 6.519 5.289 11.654 1.00 85.75 154 PRO A CA 1
ATOM 1188 C C . PRO A 1 154 ? 5.433 4.220 11.743 1.00 85.75 154 PRO A C 1
ATOM 1190 O O . PRO A 1 154 ? 4.248 4.518 11.891 1.00 85.75 154 PRO A O 1
ATOM 1193 N N . GLY A 1 155 ? 5.853 2.961 11.685 1.00 75.56 155 GLY A N 1
ATOM 1194 C CA . GLY A 1 155 ? 4.985 1.859 12.073 1.00 75.56 155 GLY A CA 1
ATOM 1195 C C . GLY A 1 155 ? 4.581 1.974 13.540 1.00 75.56 155 GLY A C 1
ATOM 1196 O O . GLY A 1 1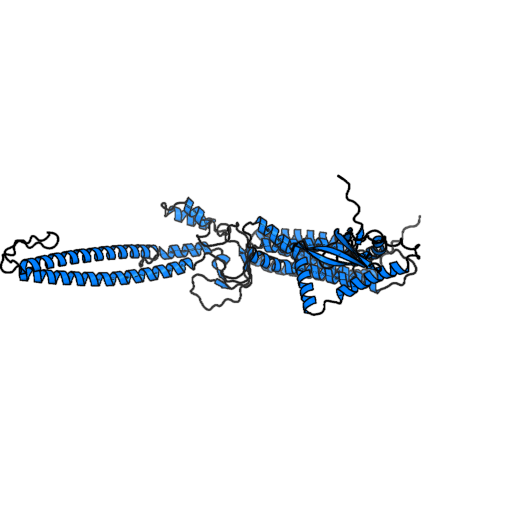55 ? 5.063 2.822 14.288 1.00 75.56 155 GLY A O 1
ATOM 1197 N N . CYS A 1 156 ? 3.701 1.090 13.976 1.00 67.38 156 CYS A N 1
ATOM 1198 C CA . CYS A 1 156 ? 3.037 1.202 15.273 1.00 67.38 156 CYS A CA 1
ATOM 1199 C C . CYS A 1 156 ? 3.851 0.733 16.480 1.00 67.38 156 CYS A C 1
ATOM 1201 O O . CYS A 1 156 ? 3.279 0.265 17.459 1.00 67.38 156 CYS A O 1
ATOM 1203 N N . ASP A 1 157 ? 5.170 0.887 16.431 1.00 60.84 157 ASP A N 1
ATOM 1204 C CA . ASP A 1 157 ? 6.004 0.752 17.618 1.00 60.84 157 ASP A CA 1
ATOM 1205 C C . ASP A 1 157 ? 6.118 2.115 18.296 1.00 60.84 157 ASP A C 1
ATOM 1207 O O . ASP A 1 157 ? 6.911 2.982 17.921 1.00 60.84 157 ASP A O 1
ATOM 1211 N N . PHE A 1 158 ? 5.257 2.307 19.290 1.00 56.03 158 PHE A N 1
ATOM 1212 C CA . PHE A 1 158 ? 5.282 3.476 20.163 1.00 56.03 158 PHE A CA 1
ATOM 1213 C C . PHE A 1 158 ? 6.348 3.361 21.264 1.00 56.03 158 PHE A C 1
ATOM 1215 O O . PHE A 1 158 ? 6.610 4.347 21.954 1.00 56.03 158 PHE A O 1
ATOM 1222 N N . GLY A 1 159 ? 6.964 2.187 21.441 1.00 49.50 159 GLY A N 1
ATOM 1223 C CA . GLY A 1 159 ? 7.915 1.909 22.514 1.00 49.50 159 GLY A CA 1
ATOM 1224 C C . GLY A 1 159 ? 9.321 2.426 22.220 1.00 49.50 159 GLY A C 1
ATOM 1225 O O . GLY A 1 159 ? 9.998 2.921 23.123 1.00 49.50 159 GLY A O 1
ATOM 1226 N N . SER A 1 160 ? 9.765 2.372 20.959 1.00 49.56 160 SER A N 1
ATOM 1227 C CA . SER A 1 160 ? 11.185 2.584 20.646 1.00 49.56 160 SER A CA 1
ATOM 1228 C C . SER A 1 160 ? 11.606 4.032 20.354 1.00 49.56 160 SER A C 1
ATOM 1230 O O . SER A 1 160 ? 12.805 4.308 20.334 1.00 49.56 160 SER A O 1
ATOM 1232 N N . ARG A 1 161 ? 10.674 4.966 20.106 1.00 49.84 161 ARG A N 1
ATOM 1233 C CA . ARG A 1 161 ? 11.023 6.285 19.529 1.00 49.84 161 ARG A CA 1
ATOM 1234 C C . ARG A 1 161 ? 11.048 7.455 20.509 1.00 49.84 161 ARG A C 1
ATOM 1236 O O . ARG A 1 161 ? 11.582 8.517 20.203 1.00 49.84 161 ARG A O 1
ATOM 1243 N N . SER A 1 162 ? 10.483 7.287 21.695 1.00 49.81 162 SER A N 1
ATOM 1244 C CA . SER A 1 162 ? 10.556 8.330 22.706 1.00 49.81 162 SER A CA 1
ATOM 1245 C C . SER A 1 162 ? 11.979 8.366 23.275 1.00 49.81 162 SER A C 1
ATOM 1247 O O . SER A 1 162 ? 12.382 7.469 24.014 1.00 49.81 162 SER A O 1
ATOM 1249 N N . GLY A 1 163 ? 12.746 9.423 22.988 1.00 52.03 163 GLY A N 1
ATOM 1250 C CA . GLY A 1 163 ? 13.922 9.790 23.796 1.00 52.03 163 GLY A CA 1
ATOM 1251 C C . GLY A 1 163 ? 13.564 10.018 25.277 1.00 52.03 163 GLY A C 1
ATOM 1252 O O . GLY A 1 163 ? 14.426 9.981 26.149 1.00 52.03 163 GLY A O 1
ATOM 1253 N N . ASP A 1 164 ? 12.268 10.149 25.571 1.00 51.47 164 ASP A N 1
ATOM 1254 C CA . ASP A 1 164 ? 11.657 10.130 26.898 1.00 51.47 164 ASP A CA 1
ATOM 1255 C C . ASP A 1 164 ? 11.223 8.718 27.345 1.00 51.47 164 ASP A C 1
ATOM 1257 O O . ASP A 1 164 ? 10.514 8.582 28.339 1.00 51.47 164 ASP A O 1
ATOM 1261 N N . SER A 1 165 ? 11.658 7.641 26.677 1.00 55.53 165 SER A N 1
ATOM 1262 C CA . SER A 1 165 ? 11.432 6.257 27.128 1.00 55.53 165 SER A CA 1
ATOM 1263 C C . SER A 1 165 ? 12.017 6.019 28.516 1.00 55.53 165 SER A C 1
ATOM 1265 O O . SER A 1 165 ? 11.478 5.205 29.257 1.00 55.53 165 SER A O 1
ATOM 1267 N N . GLY A 1 166 ? 13.054 6.777 28.899 1.00 62.56 166 GLY A N 1
ATOM 1268 C CA . GLY A 1 166 ? 13.524 6.886 30.278 1.00 62.56 166 GLY A CA 1
ATOM 1269 C C . GLY A 1 166 ? 12.423 7.407 31.198 1.00 62.56 166 GLY A C 1
ATOM 1270 O O . GLY A 1 166 ? 11.995 6.687 32.085 1.00 62.56 166 GLY A O 1
ATOM 1271 N N . LYS A 1 167 ? 11.853 8.587 30.917 1.00 63.62 167 LYS A N 1
ATOM 1272 C CA . LYS A 1 167 ? 10.759 9.153 31.725 1.00 63.62 167 LYS A CA 1
ATOM 1273 C C . LYS A 1 167 ? 9.487 8.312 31.706 1.00 63.62 167 LYS A C 1
ATOM 1275 O O . LYS A 1 167 ? 8.779 8.281 32.705 1.00 63.62 167 LYS A O 1
ATOM 1280 N N . LEU A 1 168 ? 9.176 7.639 30.599 1.00 62.59 168 LEU A N 1
ATOM 1281 C CA . LEU A 1 168 ? 8.026 6.743 30.512 1.00 62.59 168 LEU A CA 1
ATOM 1282 C C . LEU A 1 168 ? 8.279 5.453 31.291 1.00 62.59 168 LEU A C 1
ATOM 1284 O O . LEU A 1 168 ? 7.400 5.030 32.033 1.00 62.59 168 LEU A O 1
ATOM 1288 N N . LYS A 1 169 ? 9.475 4.858 31.179 1.00 69.69 169 LYS A N 1
ATOM 1289 C CA . LYS A 1 169 ? 9.891 3.741 32.035 1.00 69.69 169 LYS A CA 1
ATOM 1290 C C . LYS A 1 169 ? 9.870 4.150 33.491 1.00 69.69 169 LYS A C 1
ATOM 1292 O O . LYS A 1 169 ? 9.377 3.371 34.292 1.00 69.69 169 LYS A O 1
ATOM 1297 N N . ASP A 1 170 ? 10.336 5.342 33.833 1.00 74.44 170 ASP A N 1
ATOM 1298 C CA . ASP A 1 170 ? 10.355 5.843 35.203 1.00 74.44 170 ASP A CA 1
ATOM 1299 C C . ASP A 1 170 ? 8.927 6.078 35.707 1.00 74.44 170 ASP A C 1
ATOM 1301 O O . ASP A 1 170 ? 8.568 5.581 36.768 1.00 74.44 170 ASP A O 1
ATOM 1305 N N . ALA A 1 171 ? 8.063 6.726 34.918 1.00 68.75 171 ALA A N 1
ATOM 1306 C CA . ALA A 1 171 ? 6.656 6.947 35.254 1.00 68.75 171 ALA A CA 1
ATOM 1307 C C . ALA A 1 171 ? 5.852 5.641 35.339 1.00 68.75 171 ALA A C 1
ATOM 1309 O O . ALA A 1 171 ? 4.956 5.521 36.174 1.00 68.75 171 ALA A O 1
ATOM 1310 N N . LEU A 1 172 ? 6.164 4.655 34.497 1.00 69.88 172 LEU A N 1
ATOM 1311 C CA . LEU A 1 172 ? 5.560 3.328 34.541 1.00 69.88 172 LEU A CA 1
ATOM 1312 C C . LEU A 1 172 ? 6.082 2.520 35.724 1.00 69.88 172 LEU A C 1
ATOM 1314 O O . LEU A 1 172 ? 5.305 1.860 36.400 1.00 69.88 172 LEU A O 1
ATOM 1318 N N . THR A 1 173 ? 7.384 2.579 35.993 1.00 77.69 173 THR A N 1
ATOM 1319 C CA . THR A 1 173 ? 8.002 1.922 37.148 1.00 77.69 173 THR A CA 1
ATOM 1320 C C . THR A 1 173 ? 7.429 2.505 38.433 1.00 77.69 173 THR A C 1
ATOM 1322 O O . THR A 1 173 ? 7.077 1.747 39.331 1.00 77.69 173 THR A O 1
ATOM 1325 N N . GLN A 1 174 ? 7.239 3.825 38.487 1.00 81.25 174 GLN A N 1
ATOM 1326 C CA . GLN A 1 174 ? 6.531 4.515 39.560 1.00 81.25 174 GLN A CA 1
ATOM 1327 C C . GLN A 1 174 ? 5.076 4.031 39.657 1.00 81.25 174 GLN A C 1
ATOM 1329 O O . GLN A 1 174 ? 4.651 3.601 40.719 1.00 81.25 174 GLN A O 1
ATOM 1334 N N . PHE A 1 175 ? 4.329 3.993 38.548 1.00 75.12 175 PHE A N 1
ATOM 1335 C CA . PHE A 1 175 ? 2.938 3.525 38.538 1.00 75.12 175 PHE A CA 1
ATOM 1336 C C . PHE A 1 175 ? 2.784 2.062 38.989 1.00 75.12 175 PHE A C 1
ATOM 1338 O O . PHE A 1 175 ? 1.884 1.751 39.765 1.00 75.12 175 PHE A O 1
ATOM 1345 N N . LEU A 1 176 ? 3.666 1.169 38.535 1.00 78.62 176 LEU A N 1
ATOM 1346 C CA . LEU A 1 176 ? 3.714 -0.238 38.945 1.00 78.62 176 LEU A CA 1
ATOM 1347 C C . LEU A 1 176 ? 4.188 -0.403 40.393 1.00 78.62 176 LEU A C 1
ATOM 1349 O O . LEU A 1 176 ? 3.820 -1.372 41.051 1.00 78.62 176 LEU A O 1
ATOM 1353 N N . SER A 1 177 ? 5.009 0.522 40.894 1.00 81.25 177 SER A N 1
ATOM 1354 C CA . SER A 1 177 ? 5.376 0.586 42.311 1.00 81.25 177 SER A CA 1
ATOM 1355 C C . SER A 1 177 ? 4.189 1.020 43.172 1.00 81.25 177 SER A C 1
ATOM 1357 O O . SER A 1 177 ? 4.004 0.483 44.260 1.00 81.25 177 SER A O 1
ATOM 1359 N N . ASP A 1 178 ? 3.377 1.955 42.678 1.00 80.44 178 ASP A N 1
ATOM 1360 C CA . ASP A 1 178 ? 2.191 2.464 43.372 1.00 80.44 178 ASP A CA 1
ATOM 1361 C C . ASP A 1 178 ? 1.008 1.474 43.322 1.00 80.44 178 ASP A C 1
ATOM 1363 O O . ASP A 1 178 ? 0.076 1.591 44.115 1.00 80.44 178 ASP A O 1
ATOM 1367 N N . ASN A 1 179 ? 1.038 0.486 42.416 1.00 71.12 179 ASN A N 1
ATOM 1368 C CA . ASN A 1 179 ? -0.021 -0.510 42.216 1.00 71.12 179 ASN A CA 1
ATOM 1369 C C . ASN A 1 179 ? 0.558 -1.944 42.172 1.00 71.12 179 ASN A C 1
ATOM 1371 O O . ASN A 1 179 ? 0.618 -2.550 41.098 1.00 71.12 179 ASN A O 1
ATOM 1375 N N . PRO A 1 180 ? 0.993 -2.507 43.317 1.00 82.62 180 PRO A N 1
ATOM 1376 C CA . PRO A 1 180 ? 1.716 -3.783 43.371 1.00 82.62 180 PRO A CA 1
ATOM 1377 C C . PRO A 1 180 ? 0.884 -5.004 42.947 1.00 82.62 180 PRO A C 1
ATOM 1379 O O . PRO A 1 180 ? 1.463 -6.035 42.610 1.00 82.62 180 PRO A O 1
ATOM 1382 N N . ASP A 1 181 ? -0.445 -4.886 42.932 1.00 79.50 181 ASP A N 1
ATOM 1383 C CA . ASP A 1 181 ? -1.369 -5.959 42.541 1.00 79.50 181 ASP A CA 1
ATOM 1384 C C . ASP A 1 181 ? -1.454 -6.155 41.015 1.00 79.50 181 ASP A C 1
ATOM 1386 O O . ASP A 1 181 ? -2.047 -7.123 40.534 1.00 79.50 181 ASP A O 1
ATOM 1390 N N . ILE A 1 182 ? -0.877 -5.235 40.235 1.00 71.56 182 ILE A N 1
ATOM 1391 C CA . ILE A 1 182 ? -0.876 -5.304 38.777 1.00 71.56 182 ILE A CA 1
ATOM 1392 C C . ILE A 1 182 ? 0.290 -6.186 38.310 1.00 71.56 182 ILE A C 1
ATOM 1394 O O . ILE A 1 182 ? 1.458 -5.898 38.572 1.00 71.56 182 ILE A O 1
ATOM 1398 N N . ASP A 1 183 ? -0.036 -7.251 37.576 1.00 74.25 183 ASP A N 1
ATOM 1399 C CA . ASP A 1 183 ? 0.933 -8.176 36.989 1.00 74.25 183 ASP A CA 1
ATOM 1400 C C . ASP A 1 183 ? 1.902 -7.437 36.046 1.00 74.25 183 ASP A C 1
ATOM 1402 O O . ASP A 1 183 ? 1.542 -6.997 34.947 1.00 74.25 183 ASP A O 1
ATOM 1406 N N . LYS A 1 184 ? 3.150 -7.291 36.505 1.00 73.06 184 LYS A N 1
ATOM 1407 C CA . LYS A 1 184 ? 4.210 -6.553 35.810 1.00 73.06 184 LYS A CA 1
ATOM 1408 C C . LYS A 1 184 ? 4.515 -7.148 34.443 1.00 73.06 184 LYS A C 1
ATOM 1410 O O . LYS A 1 184 ? 4.800 -6.383 33.525 1.00 73.06 184 LYS A O 1
ATOM 1415 N N . ASP A 1 185 ? 4.433 -8.469 34.298 1.00 64.69 185 ASP A N 1
ATOM 1416 C CA . ASP A 1 185 ? 4.725 -9.141 33.032 1.00 64.69 185 ASP A CA 1
ATOM 1417 C C . ASP A 1 185 ? 3.613 -8.869 32.016 1.00 64.69 185 ASP A C 1
ATOM 1419 O O . ASP A 1 185 ? 3.881 -8.603 30.843 1.00 64.69 185 ASP A O 1
ATOM 1423 N N . ARG A 1 186 ? 2.364 -8.796 32.485 1.00 56.19 186 ARG A N 1
ATOM 1424 C CA . ARG A 1 186 ? 1.204 -8.458 31.655 1.00 56.19 186 ARG A CA 1
ATOM 1425 C C . ARG A 1 186 ? 1.216 -6.999 31.190 1.00 56.19 186 ARG A C 1
ATOM 1427 O O . ARG A 1 186 ? 0.900 -6.726 30.034 1.00 56.19 186 ARG A O 1
ATOM 1434 N N . VAL A 1 187 ? 1.637 -6.071 32.052 1.00 58.97 187 VAL A N 1
ATOM 1435 C CA . VAL A 1 187 ? 1.770 -4.643 31.707 1.00 58.97 187 VAL A CA 1
ATOM 1436 C C . VAL A 1 187 ? 2.943 -4.386 30.769 1.00 58.97 187 VAL A C 1
ATOM 1438 O O . VAL A 1 187 ? 2.815 -3.581 29.855 1.00 58.97 187 VAL A O 1
ATOM 1441 N N . LYS A 1 188 ? 4.071 -5.086 30.941 1.00 56.69 188 LYS A N 1
ATOM 1442 C CA . LYS A 1 188 ? 5.222 -4.958 30.034 1.00 56.69 188 LYS A CA 1
ATOM 1443 C C . LYS A 1 188 ? 4.861 -5.391 28.613 1.00 56.69 188 LYS A C 1
ATOM 1445 O O . LYS A 1 188 ? 5.163 -4.678 27.666 1.00 56.69 188 LYS A O 1
ATOM 1450 N N . VAL A 1 189 ? 4.143 -6.510 28.485 1.00 53.47 189 VAL A N 1
ATOM 1451 C CA . VAL A 1 189 ? 3.650 -7.008 27.194 1.00 53.47 189 VAL A CA 1
ATOM 1452 C C . VAL A 1 189 ? 2.625 -6.049 26.577 1.00 53.47 189 VAL A C 1
ATOM 1454 O O . VAL A 1 189 ? 2.680 -5.821 25.378 1.00 53.47 189 VAL A O 1
ATOM 1457 N N . GLN A 1 190 ? 1.742 -5.429 27.369 1.00 52.28 190 GLN A N 1
ATOM 1458 C CA . GLN A 1 190 ? 0.761 -4.447 26.876 1.00 52.28 190 GLN A CA 1
ATOM 1459 C C . GLN A 1 190 ? 1.322 -3.046 26.590 1.00 52.28 190 GLN A C 1
ATOM 1461 O O . GLN A 1 190 ? 0.635 -2.248 25.962 1.00 52.28 190 GLN A O 1
ATOM 1466 N N . LEU A 1 191 ? 2.521 -2.708 27.069 1.00 52.97 191 LEU A N 1
ATOM 1467 C CA . LEU A 1 191 ? 3.153 -1.427 26.743 1.00 52.97 191 LEU A CA 1
ATOM 1468 C C . LEU A 1 191 ? 3.847 -1.443 25.389 1.00 52.97 191 LEU A C 1
ATOM 1470 O O . LEU A 1 191 ? 3.841 -0.433 24.688 1.00 52.97 191 LEU A O 1
ATOM 1474 N N . ASP A 1 192 ? 4.436 -2.585 25.052 1.00 47.91 192 ASP A N 1
ATOM 1475 C CA . ASP A 1 192 ? 5.102 -2.788 23.772 1.00 47.91 192 ASP A CA 1
ATOM 1476 C C . ASP A 1 192 ? 4.110 -3.291 22.704 1.00 47.91 192 ASP A C 1
ATOM 1478 O O . ASP A 1 192 ? 4.342 -3.118 21.508 1.00 47.91 192 ASP A O 1
ATOM 1482 N N . ALA A 1 193 ? 2.975 -3.874 23.117 1.00 44.81 193 ALA A N 1
ATOM 1483 C CA . ALA A 1 193 ? 1.897 -4.289 22.227 1.00 44.81 193 ALA A CA 1
ATOM 1484 C C . ALA A 1 193 ? 0.814 -3.210 22.106 1.00 44.81 193 ALA A C 1
ATOM 1486 O O . ALA A 1 193 ? 0.355 -2.621 23.081 1.00 44.81 193 ALA A O 1
ATOM 1487 N N . MET A 1 194 ? 0.349 -2.988 20.882 1.00 47.38 194 MET A N 1
ATOM 1488 C CA . MET A 1 194 ? -0.847 -2.194 20.630 1.00 47.38 194 MET A CA 1
ATOM 1489 C C . MET A 1 194 ? -2.062 -2.772 21.387 1.00 47.38 194 MET A C 1
ATOM 1491 O O . MET A 1 194 ? -2.175 -3.995 21.489 1.00 47.38 194 MET A O 1
ATOM 1495 N N . PRO A 1 195 ? -2.987 -1.935 21.901 1.00 47.47 195 PRO A N 1
ATOM 1496 C CA . PRO A 1 195 ? -4.198 -2.428 22.552 1.00 47.47 195 PRO A CA 1
ATOM 1497 C C . PRO A 1 195 ? -5.003 -3.329 21.606 1.00 47.47 195 PRO A C 1
ATOM 1499 O O . PRO A 1 195 ? -5.075 -3.059 20.405 1.00 47.47 195 PRO A O 1
ATOM 1502 N N . ASP A 1 196 ? -5.623 -4.380 22.149 1.00 39.66 196 ASP A N 1
ATOM 1503 C CA . ASP A 1 196 ? -6.397 -5.362 21.380 1.00 39.66 196 ASP A CA 1
ATOM 1504 C C . ASP A 1 196 ? -7.383 -4.664 20.417 1.00 39.66 196 ASP A C 1
ATOM 1506 O O . ASP A 1 196 ? -8.235 -3.877 20.832 1.00 39.66 196 ASP A O 1
ATOM 1510 N N . GLY A 1 197 ? -7.244 -4.925 19.110 1.00 40.50 197 GLY A N 1
ATOM 1511 C CA . GLY A 1 197 ? -8.057 -4.315 18.042 1.00 40.50 197 GLY A CA 1
ATOM 1512 C C . GLY A 1 197 ? -7.411 -3.133 17.300 1.00 40.50 197 GLY A C 1
ATOM 1513 O O . GLY A 1 197 ? -7.920 -2.702 16.262 1.00 40.50 197 GLY A O 1
ATOM 1514 N N . ALA A 1 198 ? -6.267 -2.635 17.768 1.00 45.50 198 ALA A N 1
ATOM 1515 C CA . ALA A 1 198 ? -5.421 -1.700 17.040 1.00 45.50 198 ALA A CA 1
ATOM 1516 C C . ALA A 1 198 ? -4.536 -2.482 16.053 1.00 45.50 198 ALA A C 1
ATOM 1518 O O . ALA A 1 198 ? -3.511 -3.053 16.410 1.00 45.50 198 ALA A O 1
ATOM 1519 N N . PHE A 1 199 ? -4.995 -2.603 14.807 1.00 45.94 199 PHE A N 1
ATOM 1520 C CA . PHE A 1 199 ? -4.316 -3.421 13.802 1.00 45.94 199 PHE A CA 1
ATOM 1521 C C . PHE A 1 199 ? -3.246 -2.597 13.084 1.00 45.94 199 PHE A C 1
ATOM 1523 O O . PHE A 1 199 ? -3.573 -1.757 12.246 1.00 45.94 199 PHE A O 1
ATOM 1530 N N . CYS A 1 200 ? -1.977 -2.871 13.370 1.00 54.91 200 CYS A N 1
ATOM 1531 C CA . CYS A 1 200 ? -0.858 -2.392 12.553 1.00 54.91 200 CYS A CA 1
ATOM 1532 C C . CYS A 1 200 ? -0.178 -3.484 11.733 1.00 54.91 200 CYS A C 1
ATOM 1534 O O . CYS A 1 200 ? 0.907 -3.278 11.192 1.00 54.91 200 CYS A O 1
ATOM 1536 N N . GLY A 1 201 ? -0.877 -4.611 11.577 1.00 54.94 201 GLY A N 1
ATOM 1537 C CA . GLY A 1 201 ? -0.328 -5.831 11.007 1.00 54.94 201 GLY A CA 1
ATOM 1538 C C . GLY A 1 201 ? 0.608 -6.530 11.991 1.00 54.94 201 GLY A C 1
ATOM 1539 O O . GLY A 1 201 ? 1.162 -5.908 12.890 1.00 54.94 201 GLY A O 1
ATOM 1540 N N . ASP A 1 202 ? 0.807 -7.829 11.791 1.00 53.72 202 ASP A N 1
ATOM 1541 C CA . ASP A 1 202 ? 1.722 -8.659 12.593 1.00 53.72 202 ASP A CA 1
ATOM 1542 C C . ASP A 1 202 ? 3.206 -8.407 12.262 1.00 53.72 202 ASP A C 1
ATOM 1544 O O . ASP A 1 202 ? 4.102 -9.123 12.712 1.00 53.72 202 ASP A O 1
ATOM 1548 N N . LEU A 1 203 ? 3.482 -7.411 11.419 1.00 56.31 203 LEU A N 1
ATOM 1549 C CA . LEU A 1 203 ? 4.824 -7.097 10.965 1.00 56.31 203 LEU A CA 1
ATOM 1550 C C . LEU A 1 203 ? 5.511 -6.158 11.967 1.00 56.31 203 LEU A C 1
ATOM 1552 O O . LEU A 1 203 ? 4.873 -5.239 12.484 1.00 56.31 203 LEU A O 1
ATOM 1556 N N . PRO A 1 204 ? 6.818 -6.361 12.227 1.00 61.81 204 PRO A N 1
ATOM 1557 C CA . PRO A 1 204 ? 7.594 -5.485 13.097 1.00 61.81 204 PRO A CA 1
ATOM 1558 C C . PRO A 1 204 ? 7.515 -4.034 12.604 1.00 61.81 204 PRO A C 1
ATOM 1560 O O . PRO A 1 204 ? 7.227 -3.807 11.425 1.00 61.81 204 PRO A O 1
ATOM 1563 N N . PRO A 1 205 ? 7.799 -3.048 13.469 1.00 60.09 205 PRO A N 1
ATOM 1564 C CA . PRO A 1 205 ? 7.675 -1.641 13.125 1.00 60.09 205 PRO A CA 1
ATOM 1565 C C . PRO A 1 205 ? 8.389 -1.294 11.837 1.00 60.09 205 PRO A C 1
ATOM 1567 O O . PRO A 1 205 ? 9.612 -1.356 11.714 1.00 60.09 205 PRO A O 1
ATOM 1570 N N . GLN A 1 206 ? 7.584 -0.910 10.863 1.00 78.81 206 GLN A N 1
ATOM 1571 C CA . GLN A 1 206 ? 8.040 -0.494 9.559 1.00 78.81 206 GLN A CA 1
ATOM 1572 C C . GLN A 1 206 ? 7.379 0.826 9.245 1.00 78.81 206 GLN A C 1
ATOM 1574 O O . GLN A 1 206 ? 6.189 1.010 9.481 1.00 78.81 206 GLN A O 1
ATOM 1579 N N . TRP A 1 207 ? 8.160 1.739 8.688 1.00 88.06 207 TRP A N 1
ATOM 1580 C CA . TRP A 1 207 ? 7.626 2.951 8.100 1.00 88.06 207 TRP A CA 1
ATOM 1581 C C . TRP A 1 207 ? 6.531 2.616 7.102 1.00 88.06 207 TRP A C 1
ATOM 1583 O O . TRP A 1 207 ? 6.699 1.734 6.257 1.00 88.06 207 TRP A O 1
ATOM 1593 N N . VAL A 1 208 ? 5.425 3.338 7.191 1.00 90.19 208 VAL A N 1
ATOM 1594 C CA . VAL A 1 208 ? 4.289 3.203 6.293 1.00 90.19 208 VAL A CA 1
ATOM 1595 C C . VAL A 1 208 ? 4.069 4.505 5.549 1.00 90.19 208 VAL A C 1
ATOM 1597 O O . VAL A 1 208 ? 4.210 5.598 6.092 1.00 90.19 208 VAL A O 1
ATOM 1600 N N . VAL A 1 209 ? 3.708 4.380 4.282 1.00 91.94 209 VAL A N 1
ATOM 1601 C CA . VAL A 1 209 ? 3.230 5.482 3.462 1.00 91.94 209 VAL A CA 1
ATOM 1602 C C . VAL A 1 209 ? 1.709 5.385 3.431 1.00 91.94 209 VAL A C 1
ATOM 1604 O O . VAL A 1 209 ? 1.152 4.400 2.946 1.00 91.94 209 VAL A O 1
ATOM 1607 N N . SER A 1 210 ? 1.040 6.400 3.967 1.00 91.88 210 SER A N 1
ATOM 1608 C CA . SER A 1 210 ? -0.406 6.578 3.884 1.00 91.88 210 SER A CA 1
ATOM 1609 C C . SER A 1 210 ? -0.733 7.484 2.707 1.00 91.88 210 SER A C 1
ATOM 1611 O O . SER A 1 210 ? -0.313 8.641 2.684 1.00 91.88 210 SER A O 1
ATOM 1613 N N . ILE A 1 211 ? -1.494 6.978 1.739 1.00 92.06 211 ILE A N 1
ATOM 1614 C CA . ILE A 1 211 ? -2.022 7.753 0.613 1.00 92.06 211 ILE A CA 1
ATOM 1615 C C . ILE A 1 211 ? -3.503 8.005 0.861 1.00 92.06 211 ILE A C 1
ATOM 1617 O O . ILE A 1 211 ? -4.333 7.093 0.797 1.00 92.06 211 ILE A O 1
ATOM 1621 N N . GLY A 1 212 ? -3.830 9.264 1.132 1.00 90.25 212 GLY A N 1
ATOM 1622 C CA . GLY A 1 212 ? -5.133 9.664 1.639 1.00 90.25 212 GLY A CA 1
ATOM 1623 C C . GLY A 1 212 ? -5.368 9.203 3.079 1.00 90.25 212 GLY A C 1
ATOM 1624 O O . GLY A 1 212 ? -4.545 8.517 3.688 1.00 90.25 212 GLY A O 1
ATOM 1625 N N . GLY A 1 213 ? -6.537 9.567 3.602 1.00 89.50 213 GLY A N 1
ATOM 1626 C CA . GLY A 1 213 ? -6.977 9.184 4.938 1.00 89.50 213 GLY A CA 1
ATOM 1627 C C . GLY A 1 213 ? -6.776 10.268 5.994 1.00 89.50 213 GLY A C 1
ATOM 1628 O O . GLY A 1 213 ? -6.344 11.391 5.730 1.00 89.50 213 GLY A O 1
ATOM 1629 N N . ASN A 1 214 ? -7.167 9.905 7.206 1.00 88.50 214 ASN A N 1
ATOM 1630 C CA . ASN A 1 214 ? -7.172 10.733 8.396 1.00 88.50 214 ASN A CA 1
ATOM 1631 C C . ASN A 1 214 ? -6.181 10.146 9.396 1.00 88.50 214 ASN A C 1
ATOM 1633 O O . ASN A 1 214 ? -6.368 9.024 9.859 1.00 88.50 214 ASN A O 1
ATOM 1637 N N . ILE A 1 215 ? -5.139 10.895 9.734 1.00 88.81 215 ILE A N 1
ATOM 1638 C CA . ILE A 1 215 ? -4.056 10.434 10.604 1.00 88.81 215 ILE A CA 1
ATOM 1639 C C . ILE A 1 215 ? -4.263 11.004 11.996 1.00 88.81 215 ILE A C 1
ATOM 1641 O O . ILE A 1 215 ? -4.510 12.200 12.150 1.00 88.81 215 ILE A O 1
ATOM 1645 N N . MET A 1 216 ? -4.145 10.168 13.015 1.00 86.44 216 MET A N 1
ATOM 1646 C CA . MET A 1 216 ? -4.243 10.599 14.400 1.00 86.44 216 MET A CA 1
ATOM 1647 C C . MET A 1 216 ? -3.055 11.502 14.748 1.00 86.44 216 MET A C 1
ATOM 1649 O O . MET A 1 216 ? -1.903 11.097 14.611 1.00 86.44 216 MET A O 1
ATOM 1653 N N . LEU A 1 217 ? -3.319 12.722 15.224 1.00 85.88 217 LEU A N 1
ATOM 1654 C CA . LEU A 1 217 ? -2.276 13.696 15.557 1.00 85.88 217 LEU A CA 1
ATOM 1655 C C . LEU A 1 217 ? -1.272 13.124 16.561 1.00 85.88 217 LEU A C 1
ATOM 1657 O O . LEU A 1 217 ? -0.074 13.313 16.385 1.00 85.88 217 LEU A O 1
ATOM 1661 N N . CYS A 1 218 ? -1.751 12.357 17.544 1.00 82.06 218 CYS A N 1
ATOM 1662 C CA . CYS A 1 218 ? -0.882 11.756 18.549 1.00 82.06 218 CYS A CA 1
ATOM 1663 C C . CYS A 1 218 ? 0.137 10.759 17.972 1.00 82.06 218 CYS A C 1
ATOM 1665 O O . CYS A 1 218 ? 1.165 10.472 18.582 1.00 82.06 218 CYS A O 1
ATOM 1667 N N . HIS A 1 219 ? -0.157 10.194 16.796 1.00 82.62 219 HIS A N 1
ATOM 1668 C CA . HIS A 1 219 ? 0.721 9.239 16.128 1.00 82.62 219 HIS A CA 1
ATOM 1669 C C . HIS A 1 219 ? 1.853 9.971 15.405 1.00 82.62 219 HIS A C 1
ATOM 1671 O O . HIS A 1 219 ? 2.961 9.458 15.309 1.00 82.62 219 HIS A O 1
ATOM 1677 N N . ILE A 1 220 ? 1.590 11.208 14.975 1.00 84.62 220 ILE A N 1
ATOM 1678 C CA . ILE A 1 220 ? 2.589 12.121 14.419 1.00 84.62 220 ILE A CA 1
ATOM 1679 C C . ILE A 1 220 ? 3.509 12.624 15.539 1.00 84.62 220 ILE A C 1
ATOM 1681 O O . ILE A 1 220 ? 4.723 12.621 15.381 1.00 84.62 220 ILE A O 1
ATOM 1685 N N . SER A 1 221 ? 2.958 13.015 16.691 1.00 81.75 221 SER A N 1
ATOM 1686 C CA . SER A 1 221 ? 3.754 13.471 17.842 1.00 81.75 221 SER A CA 1
ATOM 1687 C C . SER A 1 221 ? 4.410 12.343 18.642 1.00 81.75 221 SER A C 1
ATOM 1689 O O . SER A 1 221 ? 5.227 12.621 19.515 1.00 81.75 221 SER A O 1
ATOM 1691 N N . GLY A 1 222 ? 4.061 11.079 18.380 1.00 77.12 222 GLY A N 1
ATOM 1692 C CA . GLY A 1 222 ? 4.567 9.929 19.138 1.00 77.12 222 GLY A CA 1
ATOM 1693 C C . GLY A 1 222 ? 4.066 9.865 20.587 1.00 77.12 222 GLY A C 1
ATOM 1694 O O . GLY A 1 222 ? 4.586 9.093 21.386 1.00 77.12 222 GLY A O 1
ATOM 1695 N N . ASP A 1 223 ? 3.049 10.651 20.942 1.00 77.69 223 ASP A N 1
ATOM 1696 C CA . ASP A 1 223 ? 2.507 10.779 22.297 1.00 77.69 223 ASP A CA 1
ATOM 1697 C C . ASP A 1 223 ? 1.147 10.070 22.459 1.00 77.69 223 ASP A C 1
ATOM 1699 O O . ASP A 1 223 ? 0.480 10.232 23.481 1.00 77.69 223 ASP A O 1
ATOM 1703 N N . CYS A 1 224 ? 0.725 9.237 21.494 1.00 74.12 224 CYS A N 1
ATOM 1704 C CA . CYS A 1 224 ? -0.541 8.491 21.594 1.00 74.12 224 CYS A CA 1
ATOM 1705 C C . CYS A 1 224 ? -0.677 7.724 22.905 1.00 74.12 224 CYS A C 1
ATOM 1707 O O . CYS A 1 224 ? -1.755 7.709 23.498 1.00 74.12 224 CYS A O 1
ATOM 1709 N N . PHE A 1 225 ? 0.412 7.123 23.381 1.00 70.56 225 PHE A N 1
ATOM 1710 C CA . PHE A 1 225 ? 0.392 6.372 24.625 1.00 70.56 225 PHE A CA 1
ATOM 1711 C C . PHE A 1 225 ? 0.148 7.269 25.848 1.00 70.56 225 PHE A C 1
ATOM 1713 O O . PHE A 1 225 ? -0.672 6.939 26.705 1.00 70.56 225 PHE A O 1
ATOM 1720 N N . SER A 1 226 ? 0.791 8.440 25.923 1.00 67.25 226 SER A N 1
ATOM 1721 C CA . SER A 1 226 ? 0.594 9.372 27.041 1.00 67.25 226 SER A CA 1
ATOM 1722 C C . SER A 1 226 ? -0.794 10.018 27.002 1.00 67.25 226 SER A C 1
ATOM 1724 O O . SER A 1 226 ? -1.415 10.172 28.053 1.00 67.25 226 SER A O 1
ATOM 1726 N N . GLN A 1 227 ? -1.334 10.313 25.814 1.00 70.56 227 GLN A N 1
ATOM 1727 C CA . GLN A 1 227 ? -2.715 10.783 25.657 1.00 70.56 227 GLN A CA 1
ATOM 1728 C C . GLN A 1 227 ? -3.737 9.703 26.036 1.00 70.56 227 GLN A C 1
ATOM 1730 O O . GLN A 1 227 ? -4.775 10.012 26.630 1.00 70.56 227 GLN A O 1
ATOM 1735 N N . TYR A 1 228 ? -3.441 8.437 25.736 1.00 69.19 228 TYR A N 1
ATOM 1736 C CA . TYR A 1 228 ? -4.267 7.299 26.130 1.00 69.19 228 TYR A CA 1
ATOM 1737 C C . TYR A 1 228 ? -4.268 7.106 27.656 1.00 69.19 228 TYR A C 1
ATOM 1739 O O . TYR A 1 228 ? -5.332 7.090 28.281 1.00 69.19 228 TYR A O 1
ATOM 1747 N N . LEU A 1 229 ? -3.087 7.061 28.284 1.00 65.00 229 LEU A N 1
ATOM 1748 C CA . LEU A 1 229 ? -2.947 6.931 29.739 1.00 65.00 229 LEU A CA 1
ATOM 1749 C C . LEU A 1 229 ? -3.468 8.151 30.507 1.00 65.00 229 LEU A C 1
ATOM 1751 O O . LEU A 1 229 ? -4.091 8.004 31.560 1.00 65.00 229 LEU A O 1
ATOM 1755 N N . GLY A 1 230 ? -3.241 9.361 29.991 1.00 63.78 230 GLY A N 1
ATOM 1756 C CA . GLY A 1 230 ? -3.723 10.605 30.590 1.00 63.78 230 GLY A CA 1
ATOM 1757 C C . GLY A 1 230 ? -5.243 10.611 30.749 1.00 63.78 230 GLY A C 1
ATOM 1758 O O . GLY A 1 230 ? -5.751 11.066 31.772 1.00 63.78 230 GLY A O 1
ATOM 1759 N N . LYS A 1 231 ? -5.973 10.011 29.800 1.00 63.72 231 LYS A N 1
ATOM 1760 C CA . LYS A 1 231 ? -7.430 9.835 29.892 1.00 63.72 231 LYS A CA 1
ATOM 1761 C C . LYS A 1 231 ? -7.850 8.756 30.881 1.00 63.72 231 LYS A C 1
ATOM 1763 O O . LYS A 1 231 ? -8.854 8.944 31.564 1.00 63.72 231 LYS A O 1
ATOM 1768 N N . GLN A 1 232 ? -7.085 7.671 31.021 1.00 58.38 232 GLN A N 1
ATOM 1769 C CA . GLN A 1 232 ? -7.348 6.707 32.094 1.00 58.38 232 GLN A CA 1
ATOM 1770 C C . GLN A 1 232 ? -7.185 7.357 33.474 1.00 58.38 232 GLN A C 1
ATOM 1772 O O . GLN A 1 232 ? -8.039 7.175 34.334 1.00 58.38 232 GLN A O 1
ATOM 1777 N N . LYS A 1 233 ? -6.154 8.192 33.671 1.00 53.88 233 LYS A N 1
ATOM 1778 C CA . LYS A 1 233 ? -5.971 8.935 34.930 1.00 53.88 233 LYS A CA 1
ATOM 1779 C C . LYS A 1 233 ? -7.031 10.016 35.152 1.00 53.88 233 LYS A C 1
ATOM 1781 O O . LYS A 1 233 ? -7.461 10.196 36.289 1.00 53.88 233 LYS A O 1
ATOM 1786 N N . PHE A 1 234 ? -7.497 10.695 34.100 1.00 49.81 234 PHE A N 1
ATOM 1787 C CA . PHE A 1 234 ? -8.592 11.669 34.218 1.00 49.81 234 PHE A CA 1
ATOM 1788 C C . PHE A 1 234 ? -9.913 11.014 34.641 1.00 49.81 234 PHE A C 1
ATOM 1790 O O . PHE A 1 234 ? -10.671 11.613 35.395 1.00 49.81 234 PHE A O 1
ATOM 1797 N N . ASN A 1 235 ? -10.145 9.758 34.248 1.00 50.03 235 ASN A N 1
ATOM 1798 C CA . ASN A 1 235 ? -11.277 8.975 34.745 1.00 50.03 235 ASN A CA 1
ATOM 1799 C C . ASN A 1 235 ? -11.113 8.501 36.202 1.00 50.03 235 ASN A C 1
ATOM 1801 O O . ASN A 1 235 ? -12.106 8.122 36.818 1.00 50.03 235 ASN A O 1
ATOM 1805 N N . SER A 1 236 ? -9.898 8.527 36.761 1.00 46.94 236 SER A N 1
ATOM 1806 C CA . SER A 1 236 ? -9.605 7.999 38.103 1.00 46.94 236 SER A CA 1
ATOM 1807 C C . SER A 1 236 ? -9.347 9.070 39.171 1.00 46.94 236 SER A C 1
ATOM 1809 O O . SER A 1 236 ? -9.406 8.749 40.353 1.00 46.94 236 SER A O 1
ATOM 1811 N N . SER A 1 237 ? -9.061 10.327 38.802 1.00 41.75 237 SER A N 1
ATOM 1812 C CA . SER A 1 237 ? -8.553 11.346 39.746 1.00 41.75 237 SER A CA 1
ATOM 1813 C C . SER A 1 237 ? -9.368 12.646 39.840 1.00 41.75 237 SER A C 1
ATOM 1815 O O . SER A 1 237 ? -8.916 13.592 40.492 1.00 41.75 237 SER A O 1
ATOM 1817 N N . SER A 1 238 ? -10.567 12.740 39.256 1.00 44.28 238 SER A N 1
ATOM 1818 C CA . SER A 1 238 ? -11.480 13.837 39.606 1.00 44.28 238 SER A CA 1
ATOM 1819 C C . SER A 1 238 ? -12.204 13.510 40.914 1.00 44.28 238 SER A C 1
ATOM 1821 O O . SER A 1 238 ? -13.204 12.793 40.939 1.00 44.28 238 SER A O 1
ATOM 1823 N N . ASN A 1 239 ? -11.675 14.039 42.015 1.00 50.34 239 ASN A N 1
ATOM 1824 C CA . ASN A 1 239 ? -12.317 14.050 43.325 1.00 50.34 239 ASN A CA 1
ATOM 1825 C C . ASN A 1 239 ? -13.728 14.662 43.224 1.00 50.34 239 ASN A C 1
ATOM 1827 O O . ASN A 1 239 ? -13.858 15.877 43.102 1.00 50.34 239 ASN A O 1
ATOM 1831 N N . GLY A 1 240 ? -14.774 13.832 43.287 1.00 45.69 240 GLY A N 1
ATOM 1832 C CA . GLY A 1 240 ? -16.141 14.286 43.573 1.00 45.69 240 GLY A CA 1
ATOM 1833 C C . GLY A 1 240 ? -17.266 13.548 42.852 1.00 45.69 240 GLY A C 1
ATOM 1834 O O . GLY A 1 240 ? -18.292 13.296 43.469 1.00 45.69 240 GLY A O 1
ATOM 1835 N N . GLU A 1 241 ? -17.081 13.135 41.599 1.00 43.09 241 GLU A N 1
ATOM 1836 C CA . GLU A 1 241 ? -18.102 12.395 40.841 1.00 43.09 241 GLU A CA 1
ATOM 1837 C C . GLU A 1 241 ? -17.438 11.223 40.115 1.00 43.09 241 GLU A C 1
ATOM 1839 O O . GLU A 1 241 ? -16.917 11.333 39.008 1.00 43.09 241 GLU A O 1
ATOM 1844 N N . GLN A 1 242 ? -17.407 10.081 40.804 1.00 42.00 242 GLN A N 1
ATOM 1845 C CA . GLN A 1 242 ? -16.978 8.796 40.263 1.00 42.00 242 GLN A CA 1
ATOM 1846 C C . GLN A 1 242 ? -17.963 8.354 39.173 1.00 42.00 242 GLN A C 1
ATOM 1848 O O . GLN A 1 242 ? -18.990 7.751 39.461 1.00 42.00 242 GLN A O 1
ATOM 1853 N N . GLY A 1 243 ? -17.647 8.680 37.922 1.00 45.78 243 GLY A N 1
ATOM 1854 C CA . GLY A 1 243 ? -18.374 8.234 36.732 1.00 45.78 243 GLY A CA 1
ATOM 1855 C C . GLY A 1 243 ? -17.491 7.457 35.753 1.00 45.78 243 GLY A C 1
ATOM 1856 O O . GLY A 1 243 ? -17.677 7.562 34.545 1.00 45.78 243 GLY A O 1
ATOM 1857 N N . GLY A 1 244 ? -16.475 6.736 36.239 1.00 51.56 244 GLY A N 1
ATOM 1858 C CA . GLY A 1 244 ? -15.640 5.857 35.413 1.00 51.56 244 GLY A CA 1
ATOM 1859 C C . GLY A 1 244 ? -16.385 4.591 34.971 1.00 51.56 244 GLY A C 1
ATOM 1860 O O . GLY A 1 244 ? -17.369 4.191 35.590 1.00 51.56 244 GLY A O 1
ATOM 1861 N N . TYR A 1 245 ? -15.908 3.914 33.925 1.00 54.59 245 TYR A N 1
ATOM 1862 C CA . TYR A 1 245 ? -16.529 2.686 33.395 1.00 54.59 245 TYR A CA 1
ATOM 1863 C C . TYR A 1 245 ? -16.754 1.605 34.471 1.00 54.59 245 TYR A C 1
ATOM 1865 O O . TYR A 1 245 ? -17.790 0.948 34.479 1.00 54.59 245 TYR A O 1
ATOM 1873 N N . SER A 1 246 ? -15.832 1.493 35.433 1.00 59.53 246 SER A N 1
ATOM 1874 C CA . SER A 1 246 ? -15.950 0.608 36.598 1.00 59.53 246 SER A CA 1
ATOM 1875 C C . SER A 1 246 ? -17.095 1.002 37.537 1.00 59.53 246 SER A C 1
ATOM 1877 O O . SER A 1 246 ? -17.808 0.133 38.024 1.00 59.53 246 SER A O 1
ATOM 1879 N N . SER A 1 247 ? -17.330 2.301 37.750 1.00 68.19 247 SER A N 1
ATOM 1880 C CA . SER A 1 247 ? -18.483 2.790 38.523 1.00 68.19 247 SER A CA 1
ATOM 1881 C C . SER A 1 247 ? -19.804 2.549 37.790 1.00 68.19 247 SER A C 1
ATOM 1883 O O . SER A 1 247 ? -20.800 2.216 38.425 1.00 68.19 247 SER A O 1
ATOM 1885 N N . LEU A 1 248 ? -19.807 2.636 36.453 1.00 71.62 248 LEU A N 1
ATOM 1886 C CA . LEU A 1 248 ? -20.975 2.312 35.636 1.00 71.62 248 LEU A CA 1
ATOM 1887 C C . LEU A 1 248 ? -21.293 0.814 35.709 1.00 71.62 248 LEU A C 1
ATOM 1889 O O . LEU A 1 248 ? -22.456 0.448 35.828 1.00 71.62 248 LEU A O 1
ATOM 1893 N N . GLU A 1 249 ? -20.277 -0.047 35.680 1.00 73.50 249 GLU A N 1
ATOM 1894 C CA . GLU A 1 249 ? -20.425 -1.499 35.815 1.00 73.50 249 GLU A CA 1
ATOM 1895 C C . GLU A 1 249 ? -20.851 -1.908 37.236 1.00 73.50 249 GLU A C 1
ATOM 1897 O O . GLU A 1 249 ? -21.743 -2.745 37.410 1.00 73.50 249 GLU A O 1
ATOM 1902 N N . GLN A 1 250 ? -20.299 -1.257 38.263 1.00 79.12 250 GLN A N 1
ATOM 1903 C CA . GLN A 1 250 ? -20.702 -1.445 39.657 1.00 79.12 250 GLN A CA 1
ATOM 1904 C C . GLN A 1 250 ? -22.136 -0.949 39.912 1.00 79.12 250 GLN A C 1
ATOM 1906 O O . GLN A 1 250 ? -22.906 -1.608 40.611 1.00 79.12 250 GLN A O 1
ATOM 1911 N N . ALA A 1 251 ? -22.539 0.164 39.292 1.00 77.44 251 ALA A N 1
ATOM 1912 C CA . ALA A 1 251 ? -23.924 0.625 39.300 1.00 77.44 251 ALA A CA 1
ATOM 1913 C C . ALA A 1 251 ? -24.837 -0.368 38.567 1.00 77.44 251 ALA A C 1
ATOM 1915 O O . ALA A 1 251 ? -25.866 -0.760 39.106 1.00 77.44 251 ALA A O 1
ATOM 1916 N N . LEU A 1 252 ? -24.440 -0.861 37.385 1.00 83.31 252 LEU A N 1
ATOM 1917 C CA . LEU A 1 252 ? -25.228 -1.826 36.611 1.00 83.31 252 LEU A CA 1
ATOM 1918 C C . LEU A 1 252 ? -25.479 -3.122 37.397 1.00 83.31 252 LEU A C 1
ATOM 1920 O O . LEU A 1 252 ? -26.595 -3.645 37.396 1.00 83.31 252 LEU A O 1
ATOM 1924 N N . THR A 1 253 ? -24.447 -3.633 38.073 1.00 83.56 253 THR A N 1
ATOM 1925 C CA . THR A 1 253 ? -24.521 -4.846 38.903 1.00 83.56 253 THR A CA 1
ATOM 1926 C C . THR A 1 253 ? -25.327 -4.616 40.181 1.00 83.56 253 THR A C 1
ATOM 1928 O O . THR A 1 253 ? -26.184 -5.441 40.511 1.00 83.56 253 THR A O 1
ATOM 1931 N N . GLY A 1 254 ? -25.146 -3.474 40.852 1.00 85.44 254 GLY A N 1
ATOM 1932 C CA . GLY A 1 254 ? -25.941 -3.082 42.019 1.00 85.44 254 GLY A CA 1
ATOM 1933 C C . GLY A 1 254 ? -27.433 -2.950 41.701 1.00 85.44 254 GLY A C 1
ATOM 1934 O O . GLY A 1 254 ? -28.271 -3.564 42.367 1.00 85.44 254 GLY A O 1
ATOM 1935 N N . THR A 1 255 ? -27.779 -2.228 40.630 1.00 84.06 255 THR A N 1
ATOM 1936 C CA . THR A 1 255 ? -29.169 -2.063 40.180 1.00 84.06 255 THR A CA 1
ATOM 1937 C C . THR A 1 255 ? -29.774 -3.398 39.735 1.00 84.06 255 THR A C 1
ATOM 1939 O O . THR A 1 255 ? -30.938 -3.665 40.035 1.00 84.06 255 THR A O 1
ATOM 1942 N N . ALA A 1 256 ? -29.002 -4.277 39.080 1.00 83.62 256 ALA A N 1
ATOM 1943 C CA . ALA A 1 256 ? -29.466 -5.616 38.708 1.00 83.62 256 ALA A CA 1
ATOM 1944 C C . ALA A 1 256 ? -29.816 -6.478 39.934 1.00 83.62 256 ALA A C 1
ATOM 1946 O O . ALA A 1 256 ? -30.854 -7.147 39.931 1.00 83.62 256 ALA A O 1
ATOM 1947 N N . SER A 1 257 ? -28.995 -6.435 40.991 1.00 89.00 257 SER A N 1
ATOM 1948 C CA . SER A 1 257 ? -29.271 -7.147 42.247 1.00 89.00 257 SER A CA 1
ATOM 1949 C C . SER A 1 257 ? -30.551 -6.632 42.909 1.00 89.00 257 SER A C 1
ATOM 1951 O O . SER A 1 257 ? -31.458 -7.417 43.185 1.00 89.00 257 SER A O 1
ATOM 1953 N N . ALA A 1 258 ? -30.681 -5.309 43.066 1.00 84.69 258 ALA A N 1
ATOM 1954 C CA . ALA A 1 258 ? -31.861 -4.685 43.670 1.00 84.69 258 ALA A CA 1
ATOM 1955 C C . ALA A 1 258 ? -33.158 -5.010 42.902 1.00 84.69 258 ALA A C 1
ATOM 1957 O O . ALA A 1 258 ? -34.210 -5.265 43.498 1.00 84.69 258 ALA A O 1
ATOM 1958 N N . LEU A 1 259 ? -33.088 -5.057 41.567 1.00 87.06 259 LEU A N 1
ATOM 1959 C CA . LEU A 1 259 ? -34.215 -5.419 40.707 1.00 87.06 259 LEU A CA 1
ATOM 1960 C C . LEU A 1 259 ? -34.645 -6.879 40.930 1.00 87.06 259 LEU A C 1
ATOM 1962 O O . LEU A 1 259 ? -35.846 -7.175 40.957 1.00 87.06 259 LEU A O 1
ATOM 1966 N N . ASN A 1 260 ? -33.684 -7.781 41.139 1.00 87.50 260 ASN A N 1
ATOM 1967 C CA . ASN A 1 260 ? -33.947 -9.190 41.417 1.00 87.50 260 ASN A CA 1
ATOM 1968 C C . ASN A 1 260 ? -34.551 -9.395 42.821 1.00 87.50 260 ASN A C 1
ATOM 1970 O O . ASN A 1 260 ? -35.543 -10.112 42.968 1.00 87.50 260 ASN A O 1
ATOM 1974 N N . ASP A 1 261 ? -34.045 -8.687 43.833 1.00 87.00 261 ASP A N 1
ATOM 1975 C CA . ASP A 1 261 ? -34.571 -8.727 45.206 1.00 87.00 261 ASP A CA 1
ATOM 1976 C C . ASP A 1 261 ? -36.015 -8.214 45.288 1.00 87.00 261 ASP A C 1
ATOM 1978 O O . ASP A 1 261 ? -36.880 -8.814 45.946 1.00 87.00 261 ASP A O 1
ATOM 1982 N N . ARG A 1 262 ? -36.328 -7.134 44.557 1.00 85.00 262 ARG A N 1
ATOM 1983 C CA . ARG A 1 262 ? -37.693 -6.592 44.514 1.00 85.00 262 ARG A CA 1
ATOM 1984 C C . ARG A 1 262 ? -38.649 -7.521 43.772 1.00 85.00 262 ARG A C 1
ATOM 1986 O O . ARG A 1 262 ? -39.769 -7.737 44.237 1.00 85.00 262 ARG A O 1
ATOM 1993 N N . LYS A 1 263 ? -38.197 -8.147 42.680 1.00 88.75 263 LYS A N 1
ATOM 1994 C CA . LYS A 1 263 ? -38.956 -9.182 41.958 1.00 88.75 263 LYS A CA 1
ATOM 1995 C C . LYS A 1 263 ? -39.289 -10.374 42.864 1.00 88.75 263 LYS A C 1
ATOM 1997 O O . LYS A 1 263 ? -40.433 -10.833 42.867 1.00 88.75 263 LYS A O 1
ATOM 2002 N N . ASN A 1 264 ? -38.328 -10.826 43.672 1.00 89.00 264 ASN A N 1
ATOM 2003 C CA . ASN A 1 264 ? -38.524 -11.913 44.634 1.00 89.00 264 ASN A CA 1
ATOM 2004 C C . ASN A 1 264 ? -39.519 -11.529 45.740 1.00 89.00 264 ASN A C 1
ATOM 2006 O O . ASN A 1 264 ? -40.407 -12.315 46.067 1.00 89.00 264 ASN A O 1
ATOM 2010 N N . SER A 1 265 ? -39.439 -10.299 46.253 1.00 82.25 265 SER A N 1
ATOM 2011 C CA . SER A 1 265 ? -40.380 -9.780 47.257 1.00 82.25 265 SER A CA 1
ATOM 2012 C C . SER A 1 265 ? -41.820 -9.717 46.726 1.00 82.25 265 SER A C 1
ATOM 2014 O O . SER A 1 265 ? -42.750 -10.166 47.394 1.00 82.25 265 SER A O 1
ATOM 2016 N N . ILE A 1 266 ? -42.020 -9.236 45.490 1.00 82.38 266 ILE A N 1
ATOM 2017 C CA . ILE A 1 266 ? -43.341 -9.219 44.831 1.00 82.38 266 ILE A CA 1
ATOM 2018 C C . ILE A 1 266 ? -43.890 -10.644 44.675 1.00 82.38 266 ILE A C 1
ATOM 2020 O O . ILE A 1 266 ? -45.074 -10.875 44.927 1.00 82.38 266 ILE A O 1
ATOM 2024 N N . ALA A 1 267 ? -43.049 -11.607 44.285 1.00 86.75 267 ALA A N 1
ATOM 2025 C CA . ALA A 1 267 ? -43.453 -13.007 44.159 1.00 86.75 267 ALA A CA 1
ATOM 2026 C C . ALA A 1 267 ? -43.887 -13.608 45.509 1.00 86.75 267 ALA A C 1
ATOM 2028 O O . ALA A 1 267 ? -44.906 -14.297 45.574 1.00 86.75 267 ALA A O 1
ATOM 2029 N N . GLN A 1 268 ? -43.167 -13.301 46.593 1.00 86.88 268 GLN A N 1
ATOM 2030 C CA . GLN A 1 268 ? -43.536 -13.723 47.947 1.00 86.88 268 GLN A CA 1
ATOM 2031 C C . GLN A 1 268 ? -44.866 -13.105 48.401 1.00 86.88 268 GLN A C 1
ATOM 2033 O O . GLN A 1 268 ? -45.731 -13.829 48.893 1.00 86.88 268 GLN A O 1
ATOM 2038 N N . TYR A 1 269 ? -45.077 -11.801 48.187 1.00 81.88 269 TYR A N 1
ATOM 2039 C CA . TYR A 1 269 ? -46.341 -11.146 48.541 1.00 81.88 269 TYR A CA 1
ATOM 2040 C C . TYR A 1 269 ? -47.529 -11.680 47.738 1.00 81.88 269 TYR A C 1
ATOM 2042 O O . TYR A 1 269 ? -48.601 -11.863 48.307 1.00 81.88 269 TYR A O 1
ATOM 2050 N N . LYS A 1 270 ? -47.352 -11.983 46.445 1.00 87.75 270 LYS A N 1
ATOM 2051 C CA . LYS A 1 270 ? -48.403 -12.613 45.628 1.00 87.75 270 LYS A CA 1
ATOM 2052 C C . LYS A 1 270 ? -48.772 -13.997 46.153 1.00 87.75 270 LYS A C 1
ATOM 2054 O O . LYS A 1 270 ? -49.938 -14.233 46.434 1.00 87.75 270 LYS A O 1
ATOM 2059 N N . LYS A 1 271 ? -47.774 -14.850 46.410 1.00 88.38 271 LYS A N 1
ATOM 2060 C CA . LYS A 1 271 ? -47.994 -16.180 47.002 1.00 88.38 271 LYS A CA 1
ATOM 2061 C C . LYS A 1 271 ? -48.755 -16.094 48.329 1.00 88.38 271 LYS A C 1
ATOM 2063 O O . LYS A 1 271 ? -49.623 -16.913 48.606 1.00 88.38 271 LYS A O 1
ATOM 2068 N N . CYS A 1 272 ? -48.435 -15.086 49.133 1.00 83.12 272 CYS A N 1
ATOM 2069 C CA . CYS A 1 272 ? -49.101 -14.826 50.398 1.00 83.12 272 CYS A CA 1
ATOM 2070 C C . CYS A 1 272 ? -50.559 -14.365 50.224 1.00 83.12 272 CYS A C 1
ATOM 2072 O O . CYS A 1 272 ? -51.449 -14.806 50.949 1.00 83.12 272 CYS A O 1
ATOM 2074 N N . LEU A 1 273 ? -50.816 -13.505 49.235 1.00 84.06 273 LEU A N 1
ATOM 2075 C CA . LEU A 1 273 ? -52.158 -13.036 48.897 1.00 84.06 273 LEU A CA 1
ATOM 2076 C C . LEU A 1 273 ? -53.047 -14.188 48.412 1.00 84.06 273 LEU A C 1
ATOM 2078 O O . LEU A 1 273 ? -54.201 -14.266 48.830 1.00 84.06 273 LEU A O 1
ATOM 2082 N N . ASP A 1 274 ? -52.500 -15.083 47.589 1.00 85.94 274 ASP A N 1
ATOM 2083 C CA . ASP A 1 274 ? -53.208 -16.258 47.071 1.00 85.94 274 ASP A CA 1
ATOM 2084 C C . ASP A 1 274 ? -53.623 -17.193 48.220 1.00 85.94 274 ASP A C 1
ATOM 2086 O O . ASP A 1 274 ? -54.790 -17.559 48.331 1.00 85.94 274 ASP A O 1
ATOM 2090 N N . GLN A 1 275 ? -52.717 -17.457 49.170 1.00 84.62 275 GLN A N 1
ATOM 2091 C CA . GLN A 1 275 ? -53.008 -18.263 50.367 1.00 84.62 275 GLN A CA 1
ATOM 2092 C C . GLN A 1 275 ? -54.099 -17.651 51.264 1.00 84.62 275 GLN A C 1
ATOM 2094 O O . GLN A 1 275 ? -54.926 -18.373 51.833 1.00 84.62 275 GLN A O 1
ATOM 2099 N N . ILE A 1 276 ? -54.119 -16.319 51.405 1.00 80.31 276 ILE A N 1
ATOM 2100 C CA . ILE A 1 276 ? -55.188 -15.610 52.127 1.00 80.31 276 ILE A CA 1
ATOM 2101 C C . ILE A 1 276 ? -56.513 -15.729 51.364 1.00 80.31 276 ILE A C 1
ATOM 2103 O O . ILE A 1 276 ? -57.552 -15.931 51.991 1.00 80.31 276 ILE A O 1
ATOM 2107 N N . GLY A 1 277 ? -56.484 -15.629 50.031 1.00 79.50 277 GLY A N 1
ATOM 2108 C CA . GLY A 1 277 ? -57.647 -15.818 49.163 1.00 79.50 277 GLY A CA 1
ATOM 2109 C C . GLY A 1 277 ? -58.271 -17.203 49.321 1.00 79.50 277 GLY A C 1
ATOM 2110 O O . GLY A 1 277 ? -59.470 -17.303 49.590 1.00 79.50 277 GLY A O 1
ATOM 2111 N N . ASP A 1 278 ? -57.445 -18.248 49.267 1.00 81.69 278 ASP A N 1
ATOM 2112 C CA . ASP A 1 278 ? -57.865 -19.636 49.478 1.00 81.69 278 ASP A CA 1
ATOM 2113 C C . ASP A 1 278 ? -58.501 -19.807 50.867 1.00 81.69 278 ASP A C 1
ATOM 2115 O O . ASP A 1 278 ? -59.618 -20.311 51.003 1.00 81.69 278 ASP A O 1
ATOM 2119 N N . SER A 1 279 ? -57.861 -19.270 51.909 1.00 77.50 279 SER A N 1
ATOM 2120 C CA . SER A 1 279 ? -58.387 -19.303 53.283 1.00 77.50 279 SER A CA 1
ATOM 2121 C C . SER A 1 279 ? -59.739 -18.585 53.420 1.00 77.50 279 SER A C 1
ATOM 2123 O O . SER A 1 279 ? -60.638 -19.063 54.113 1.00 77.50 279 SER A O 1
ATOM 2125 N N . LEU A 1 280 ? -59.917 -17.449 52.735 1.00 76.25 280 LEU A N 1
ATOM 2126 C CA . LEU A 1 280 ? -61.180 -16.703 52.696 1.00 76.25 280 LEU A CA 1
ATOM 2127 C C . LEU A 1 280 ? -62.298 -17.486 52.000 1.00 76.25 280 LEU A C 1
ATOM 2129 O O . LEU A 1 280 ? -63.456 -17.380 52.411 1.00 76.25 280 LEU A O 1
ATOM 2133 N N . THR A 1 281 ? -61.973 -18.263 50.962 1.00 76.50 281 THR A N 1
ATOM 2134 C CA . THR A 1 281 ? -62.960 -19.132 50.307 1.00 76.50 281 THR A CA 1
ATOM 2135 C C . THR A 1 281 ? -63.401 -20.272 51.218 1.00 76.50 281 THR A C 1
ATOM 2137 O O . THR A 1 281 ? -64.603 -20.484 51.351 1.00 76.50 281 THR A O 1
ATOM 2140 N N . VAL A 1 282 ? -62.474 -20.915 51.938 1.00 72.94 282 VAL A N 1
ATOM 2141 C CA . VAL A 1 282 ? -62.791 -21.966 52.924 1.00 72.94 282 VAL A CA 1
ATOM 2142 C C . VAL A 1 282 ? -63.675 -21.423 54.053 1.00 72.94 282 VAL A C 1
ATOM 2144 O O . VAL A 1 282 ? -64.699 -22.024 54.372 1.00 72.94 282 VAL A O 1
ATOM 2147 N N . LEU A 1 283 ? -63.352 -20.243 54.596 1.00 66.94 283 LEU A N 1
ATOM 2148 C CA . LEU A 1 283 ? -64.129 -19.603 55.668 1.00 66.94 283 LEU A CA 1
ATOM 2149 C C . LEU A 1 283 ? -65.554 -19.194 55.253 1.00 66.94 283 LEU A C 1
ATOM 2151 O O . LEU A 1 283 ? -66.424 -19.069 56.112 1.00 66.94 283 LEU A O 1
ATOM 2155 N N . ASN A 1 284 ? -65.810 -18.955 53.961 1.00 71.69 284 ASN A N 1
ATOM 2156 C CA . ASN A 1 284 ? -67.168 -18.699 53.463 1.00 71.69 284 ASN A CA 1
ATOM 2157 C C . ASN A 1 284 ? -67.994 -19.989 53.318 1.00 71.69 284 ASN A C 1
ATOM 2159 O O . ASN A 1 284 ? -69.220 -19.899 53.288 1.00 71.69 284 ASN A O 1
ATOM 2163 N N . VAL A 1 285 ? -67.345 -21.153 53.202 1.00 71.12 285 VAL A N 1
ATOM 2164 C CA . VAL A 1 285 ? -68.007 -22.460 53.069 1.00 71.12 285 VAL A CA 1
ATOM 2165 C C . VAL A 1 285 ? -68.295 -23.072 54.443 1.00 71.12 285 VAL A C 1
ATOM 2167 O O . VAL A 1 285 ? -69.387 -23.595 54.643 1.00 71.12 285 VAL A O 1
ATOM 2170 N N . ASP A 1 286 ? -67.361 -22.966 55.397 1.00 70.44 286 ASP A N 1
ATOM 2171 C CA . ASP A 1 286 ? -67.538 -23.459 56.768 1.00 70.44 286 ASP A CA 1
ATOM 2172 C C . ASP A 1 286 ? -66.801 -22.567 57.793 1.00 70.44 286 ASP A C 1
ATOM 2174 O O . ASP A 1 286 ? -65.569 -22.602 57.884 1.00 70.44 286 ASP A O 1
ATOM 2178 N N . PRO A 1 287 ? -67.526 -21.764 58.595 1.00 66.19 287 PRO A N 1
ATOM 2179 C CA . PRO A 1 287 ? -66.922 -20.842 59.555 1.00 66.19 287 PRO A CA 1
ATOM 2180 C C . PRO A 1 287 ? -66.326 -21.532 60.793 1.00 66.19 287 PRO A C 1
ATOM 2182 O O . PRO A 1 287 ? -65.663 -20.863 61.586 1.00 66.19 287 PRO A O 1
ATOM 2185 N N . THR A 1 288 ? -66.561 -22.835 60.990 1.00 70.62 288 THR A N 1
ATOM 2186 C CA . THR A 1 288 ? -66.098 -23.571 62.180 1.00 70.62 288 THR A CA 1
ATOM 2187 C C . THR A 1 288 ? -64.746 -24.263 62.000 1.00 70.62 288 THR A C 1
ATOM 2189 O O . THR A 1 288 ? -64.146 -24.703 62.981 1.00 70.62 288 THR A O 1
ATOM 2192 N N . ASN A 1 289 ? -64.229 -24.325 60.772 1.00 64.69 289 ASN A N 1
ATOM 2193 C CA . ASN A 1 289 ? -63.031 -25.095 60.455 1.00 64.69 289 ASN A CA 1
ATOM 2194 C C . ASN A 1 289 ? -61.743 -24.296 60.778 1.00 64.69 289 ASN A C 1
ATOM 2196 O O . ASN A 1 289 ? -61.575 -23.177 60.278 1.00 64.69 289 ASN A O 1
ATOM 2200 N N . PRO A 1 290 ? -60.814 -24.816 61.607 1.00 59.50 290 PRO A N 1
ATOM 2201 C CA . PRO A 1 290 ? -59.570 -24.123 61.930 1.00 59.50 290 PRO A CA 1
ATOM 2202 C C . PRO A 1 290 ? -58.622 -24.123 60.725 1.00 59.50 290 PRO A C 1
ATOM 2204 O O . PRO A 1 290 ? -57.964 -25.114 60.423 1.00 59.50 290 PRO A O 1
ATOM 2207 N N . VAL A 1 291 ? -58.526 -22.984 60.039 1.00 61.28 291 VAL A N 1
ATOM 2208 C CA . VAL A 1 291 ? -57.548 -22.780 58.964 1.00 61.28 291 VAL A CA 1
ATOM 2209 C C . VAL A 1 291 ? -56.219 -22.342 59.577 1.00 61.28 291 VAL A C 1
ATOM 2211 O O . VAL A 1 291 ? -56.113 -21.248 60.135 1.00 61.28 291 VAL A O 1
ATOM 2214 N N . SER A 1 292 ? -55.195 -23.190 59.483 1.00 59.09 292 SER A N 1
ATOM 2215 C CA . SER A 1 292 ? -53.823 -22.826 59.832 1.00 59.09 292 SER A CA 1
ATOM 2216 C C . SER A 1 292 ? -53.174 -22.089 58.660 1.00 59.09 292 SER A C 1
ATOM 2218 O O . SER A 1 292 ? -52.979 -22.640 57.579 1.00 59.09 292 SER A O 1
ATOM 2220 N N . LEU A 1 293 ? -52.841 -20.815 58.865 1.00 57.47 293 LEU A N 1
ATOM 2221 C CA . LEU A 1 293 ? -52.063 -20.058 57.889 1.00 57.47 293 LEU A CA 1
ATOM 2222 C C . LEU A 1 293 ? -50.564 -20.329 58.064 1.00 57.47 293 LEU A C 1
ATOM 2224 O O . LEU A 1 293 ? -50.091 -20.511 59.190 1.00 57.47 293 LEU A O 1
ATOM 2228 N N . PRO A 1 294 ? -49.790 -20.312 56.969 1.00 59.47 294 PRO A N 1
ATOM 2229 C CA . PRO A 1 294 ? -48.341 -20.377 57.047 1.00 59.47 294 PRO A CA 1
ATOM 2230 C C . PRO A 1 294 ? -47.784 -19.173 57.826 1.00 59.47 294 PRO A C 1
ATOM 2232 O O . PRO A 1 294 ? -48.064 -18.016 57.501 1.00 59.47 294 PRO A O 1
ATOM 2235 N N . GLN A 1 295 ? -46.951 -19.463 58.835 1.00 62.81 295 GLN A N 1
ATOM 2236 C CA . GLN A 1 295 ? -46.318 -18.488 59.743 1.00 62.81 295 GLN A CA 1
ATOM 2237 C C . GLN A 1 295 ? -45.585 -17.343 59.024 1.00 62.81 295 GLN A C 1
ATOM 2239 O O . GLN A 1 295 ? -45.407 -16.273 59.596 1.00 62.81 295 GLN A O 1
ATOM 2244 N N . SER A 1 296 ? -45.177 -17.539 57.768 1.00 64.25 296 SER A N 1
ATOM 2245 C CA . SER A 1 296 ? -44.434 -16.551 56.981 1.00 64.25 296 SER A CA 1
ATOM 2246 C C . SER A 1 296 ? -45.263 -15.347 56.530 1.00 64.25 296 SER A C 1
ATOM 2248 O O . SER A 1 296 ? -44.695 -14.348 56.100 1.00 64.25 296 SER A O 1
ATOM 2250 N N . CYS A 1 297 ? -46.590 -15.448 56.568 1.00 64.50 297 CYS A N 1
ATOM 2251 C CA . CYS A 1 297 ? -47.476 -14.446 55.990 1.00 64.50 297 CYS A CA 1
ATOM 2252 C C . CYS A 1 297 ? -48.060 -13.495 57.023 1.00 64.50 297 CYS A C 1
ATOM 2254 O O . CYS A 1 297 ? -48.222 -12.306 56.750 1.00 64.50 297 CYS A O 1
ATOM 2256 N N . VAL A 1 298 ? -48.400 -14.020 58.200 1.00 62.31 298 VAL A N 1
ATOM 2257 C CA . VAL A 1 298 ? -49.173 -13.303 59.207 1.00 62.31 298 VAL A CA 1
ATOM 2258 C C . VAL A 1 298 ? -49.041 -14.013 60.549 1.00 62.31 298 VAL A C 1
ATOM 2260 O O . VAL A 1 298 ? -49.407 -15.180 60.664 1.00 62.31 298 VAL A O 1
ATOM 2263 N N . ALA A 1 299 ? -48.646 -13.286 61.590 1.00 56.09 299 ALA A N 1
ATOM 2264 C CA . ALA A 1 299 ? -48.977 -13.664 62.956 1.00 56.09 299 ALA A CA 1
ATOM 2265 C C . ALA A 1 299 ? -50.211 -12.857 63.380 1.00 56.09 299 ALA A C 1
ATOM 2267 O O . ALA A 1 299 ? -50.158 -11.629 63.426 1.00 56.09 299 ALA A O 1
ATOM 2268 N N . CYS A 1 300 ? -51.324 -13.525 63.680 1.00 59.03 300 CYS A N 1
ATOM 2269 C CA . CYS A 1 300 ? -52.398 -12.927 64.471 1.00 59.03 300 CYS A CA 1
ATOM 2270 C C . CYS A 1 300 ? -52.532 -13.746 65.752 1.00 59.03 300 CYS A C 1
ATOM 2272 O O . CYS A 1 300 ? -53.256 -14.741 65.754 1.00 59.03 300 CYS A O 1
ATOM 2274 N N . PRO A 1 301 ? -51.784 -13.390 66.809 1.00 59.06 301 PRO A N 1
ATOM 2275 C CA . PRO A 1 301 ? -51.728 -14.212 68.010 1.00 59.06 301 PRO A CA 1
ATOM 2276 C C . PRO A 1 301 ? -53.070 -14.296 68.758 1.00 59.06 301 PRO A C 1
ATOM 2278 O O . PRO A 1 301 ? -53.312 -15.311 69.392 1.00 59.06 301 PRO A O 1
ATOM 2281 N N . ASP A 1 302 ? -53.957 -13.293 68.632 1.00 59.75 302 ASP A N 1
ATOM 2282 C CA . ASP A 1 302 ? -55.123 -13.130 69.525 1.00 59.75 302 ASP A CA 1
ATOM 2283 C C . ASP A 1 302 ? -56.437 -12.676 68.841 1.00 59.75 302 ASP A C 1
ATOM 2285 O O . ASP A 1 302 ? -57.289 -12.036 69.464 1.00 59.75 302 ASP A O 1
ATOM 2289 N N . CYS A 1 303 ? -56.672 -12.974 67.556 1.00 58.78 303 CYS A N 1
ATOM 2290 C CA . CYS A 1 303 ? -57.970 -12.641 66.944 1.00 58.78 303 CYS A CA 1
ATOM 2291 C C . CYS A 1 303 ? -59.079 -13.645 67.331 1.00 58.78 303 CYS A C 1
ATOM 2293 O O . CYS A 1 303 ? -59.387 -14.588 66.600 1.00 58.78 303 CYS A O 1
ATOM 2295 N N . ALA A 1 304 ? -59.710 -13.400 68.484 1.00 55.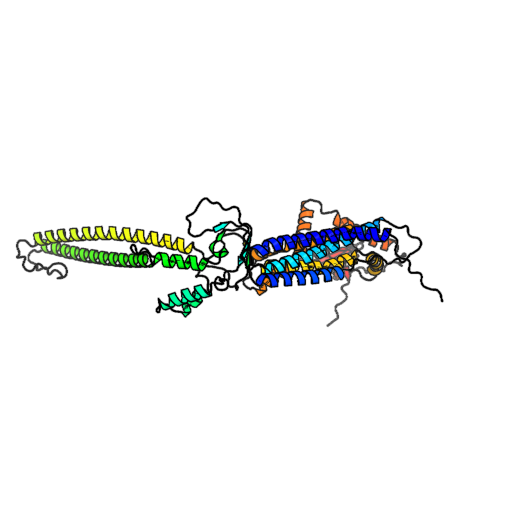12 304 ALA A N 1
ATOM 2296 C CA . ALA A 1 304 ? -60.913 -14.092 68.946 1.00 55.12 304 ALA A CA 1
ATOM 2297 C C . ALA A 1 304 ? -62.107 -13.913 67.974 1.00 55.12 304 ALA A C 1
ATOM 2299 O O . ALA A 1 304 ? -62.300 -12.864 67.355 1.00 55.12 304 ALA A O 1
ATOM 2300 N N . ASP A 1 305 ? -62.921 -14.965 67.856 1.00 62.75 305 ASP A N 1
ATOM 2301 C CA . ASP A 1 305 ? -63.701 -15.408 66.684 1.00 62.75 305 ASP A CA 1
ATOM 2302 C C . ASP A 1 305 ? -64.632 -14.432 65.940 1.00 62.75 305 ASP A C 1
ATOM 2304 O O . ASP A 1 305 ? -65.030 -14.732 64.815 1.00 62.75 305 ASP A O 1
ATOM 2308 N N . LYS A 1 306 ? -64.995 -13.264 66.478 1.00 57.72 306 LYS A N 1
ATOM 2309 C CA . LYS A 1 306 ? -66.080 -12.455 65.884 1.00 57.72 306 LYS A CA 1
ATOM 2310 C C . LYS A 1 306 ? -65.664 -11.525 64.735 1.00 57.72 306 LYS A C 1
ATOM 2312 O O . LYS A 1 306 ? -66.531 -11.121 63.970 1.00 57.72 306 LYS A O 1
ATOM 2317 N N . ASN A 1 307 ? -64.367 -11.257 64.540 1.00 71.88 307 ASN A N 1
ATOM 2318 C CA . ASN A 1 307 ? -63.885 -10.299 63.524 1.00 71.88 307 ASN A CA 1
ATOM 2319 C C . ASN A 1 307 ? -62.879 -10.871 62.499 1.00 71.88 307 ASN A C 1
ATOM 2321 O O . ASN A 1 307 ? -62.275 -10.106 61.744 1.00 71.88 307 ASN A O 1
ATOM 2325 N N . LYS A 1 308 ? -62.715 -12.201 62.404 1.00 74.31 308 LYS A N 1
ATOM 2326 C CA . LYS A 1 308 ? -61.735 -12.848 61.499 1.00 74.31 308 LYS A CA 1
ATOM 2327 C C . LYS A 1 308 ? -61.872 -12.404 60.035 1.00 74.31 308 LYS A C 1
ATOM 2329 O O . LYS A 1 308 ? -60.878 -12.087 59.390 1.00 74.31 308 LYS A O 1
ATOM 2334 N N . LYS A 1 309 ? -63.102 -12.294 59.519 1.00 76.50 309 LYS A N 1
ATOM 2335 C CA . LYS A 1 309 ? -63.358 -11.870 58.129 1.00 76.50 309 LYS A CA 1
ATOM 2336 C C . LYS A 1 309 ? -62.907 -10.430 57.856 1.00 76.50 309 LYS A C 1
ATOM 2338 O O . LYS A 1 309 ? -62.296 -10.171 56.823 1.00 76.50 309 LYS A O 1
ATOM 2343 N N . GLN A 1 310 ? -63.170 -9.509 58.786 1.00 80.94 310 GLN A N 1
ATOM 2344 C CA . GLN A 1 310 ? -62.714 -8.118 58.675 1.00 80.94 310 GLN A CA 1
ATOM 2345 C C . GLN A 1 310 ? -61.189 -8.021 58.789 1.00 80.94 310 GLN A C 1
ATOM 2347 O O . GLN A 1 310 ? -60.575 -7.267 58.040 1.00 80.94 310 GLN A O 1
ATOM 2352 N N . PHE A 1 311 ? -60.575 -8.830 59.655 1.00 81.69 311 PHE A N 1
ATOM 2353 C CA . PHE A 1 311 ? -59.122 -8.898 59.795 1.00 81.69 311 PHE A CA 1
ATOM 2354 C C . PHE A 1 311 ? -58.432 -9.376 58.506 1.00 81.69 311 PHE A C 1
ATOM 2356 O O . PHE A 1 311 ? -57.530 -8.703 58.008 1.00 81.69 311 PHE A O 1
ATOM 2363 N N . PHE A 1 312 ? -58.897 -10.479 57.907 1.00 78.31 312 PHE A N 1
ATOM 2364 C CA . PHE A 1 312 ? -58.343 -10.975 56.641 1.00 78.31 312 PHE A CA 1
ATOM 2365 C C . PHE A 1 312 ? -58.590 -10.020 55.473 1.00 78.31 312 PHE A C 1
ATOM 2367 O O . PHE A 1 312 ? -57.702 -9.830 54.645 1.00 78.31 312 PHE A O 1
ATOM 2374 N N . ALA A 1 313 ? -59.754 -9.365 55.417 1.00 80.69 313 ALA A N 1
ATOM 2375 C CA . ALA A 1 313 ? -60.025 -8.341 54.410 1.00 80.69 313 ALA A CA 1
ATOM 2376 C C . ALA A 1 313 ? -59.087 -7.128 54.557 1.00 80.69 313 ALA A C 1
ATOM 2378 O O . ALA A 1 313 ? -58.539 -6.645 53.561 1.00 80.69 313 ALA A O 1
ATOM 2379 N N . ALA A 1 314 ? -58.846 -6.663 55.788 1.00 82.44 314 ALA A N 1
ATOM 2380 C CA . ALA A 1 314 ? -57.908 -5.579 56.066 1.00 82.44 314 ALA A CA 1
ATOM 2381 C C . ALA A 1 314 ? -56.471 -5.963 55.679 1.00 82.44 314 ALA A C 1
ATOM 2383 O O . ALA A 1 314 ? -55.778 -5.179 55.032 1.00 82.44 314 ALA A O 1
ATOM 2384 N N . GLN A 1 315 ? -56.043 -7.191 55.981 1.00 84.12 315 GLN A N 1
ATOM 2385 C CA . GLN A 1 315 ? -54.724 -7.677 55.580 1.00 84.12 315 GLN A CA 1
ATOM 2386 C C . GLN A 1 315 ? -54.564 -7.873 54.082 1.00 84.12 315 GLN A C 1
ATOM 2388 O O . GLN A 1 315 ? -53.540 -7.474 53.536 1.00 84.12 315 GLN A O 1
ATOM 2393 N N . ALA A 1 316 ? -55.562 -8.434 53.400 1.00 81.62 316 ALA A N 1
ATOM 2394 C CA . ALA A 1 316 ? -55.539 -8.551 51.948 1.00 81.62 316 ALA A CA 1
ATOM 2395 C C . ALA A 1 316 ? -55.418 -7.165 51.295 1.00 81.62 316 ALA A C 1
ATOM 2397 O O . ALA A 1 316 ? -54.688 -6.998 50.320 1.00 81.62 316 ALA A O 1
ATOM 2398 N N . THR A 1 317 ? -56.086 -6.155 51.862 1.00 86.62 317 THR A N 1
ATOM 2399 C CA . THR A 1 317 ? -55.981 -4.765 51.400 1.00 86.62 317 THR A CA 1
ATOM 2400 C C . THR A 1 317 ? -54.581 -4.201 51.657 1.00 86.62 317 THR A C 1
ATOM 2402 O O . THR A 1 317 ? -53.960 -3.692 50.729 1.00 86.62 317 THR A O 1
ATOM 2405 N N . ALA A 1 318 ? -54.035 -4.367 52.866 1.00 84.75 318 ALA A N 1
ATOM 2406 C CA . ALA A 1 318 ? -52.679 -3.925 53.202 1.00 84.75 318 ALA A CA 1
ATOM 2407 C C . ALA A 1 318 ? -51.601 -4.602 52.333 1.00 84.75 318 ALA A C 1
ATOM 2409 O O . ALA A 1 318 ? -50.647 -3.957 51.901 1.00 84.75 318 ALA A O 1
ATOM 2410 N N . LEU A 1 319 ? -51.763 -5.893 52.034 1.00 84.25 319 LEU A N 1
ATOM 2411 C CA . LEU A 1 319 ? -50.841 -6.651 51.194 1.00 84.25 319 LEU A CA 1
ATOM 2412 C C . LEU A 1 319 ? -50.925 -6.216 49.725 1.00 84.25 319 LEU A C 1
ATOM 2414 O O . LEU A 1 319 ? -49.891 -6.059 49.082 1.00 84.25 319 LEU A O 1
ATOM 2418 N N . LYS A 1 320 ? -52.131 -5.938 49.206 1.00 88.75 320 LYS A N 1
ATOM 2419 C CA . LYS A 1 320 ? -52.310 -5.330 47.875 1.00 88.75 320 LYS A CA 1
ATOM 2420 C C . LYS A 1 320 ? -51.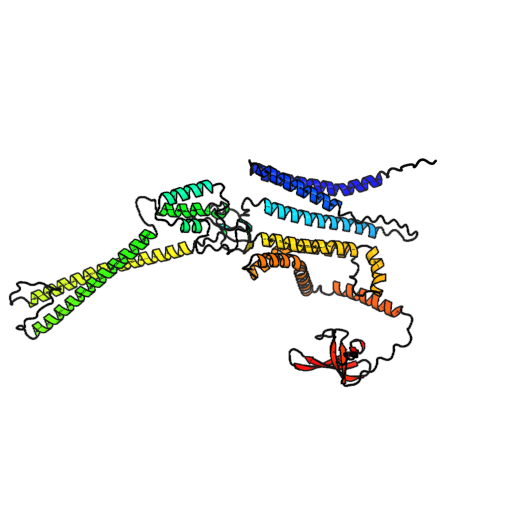614 -3.973 47.775 1.00 88.75 320 LYS A C 1
ATOM 2422 O O . LYS A 1 320 ? -50.956 -3.718 46.771 1.00 88.75 320 LYS A O 1
ATOM 2427 N N . THR A 1 321 ? -51.704 -3.138 48.811 1.00 91.19 321 THR A N 1
ATOM 2428 C CA . THR A 1 321 ? -50.982 -1.858 48.858 1.00 91.19 321 THR A CA 1
ATOM 2429 C C . THR A 1 321 ? -49.469 -2.071 48.781 1.00 91.19 321 THR A C 1
ATOM 2431 O O . THR A 1 321 ? -48.832 -1.494 47.904 1.00 91.19 321 THR A O 1
ATOM 2434 N N . LYS A 1 322 ? -48.906 -2.991 49.580 1.00 87.31 322 LYS A N 1
ATOM 2435 C CA . LYS A 1 322 ? -47.469 -3.332 49.525 1.00 87.31 322 LYS A CA 1
ATOM 2436 C C . LYS A 1 322 ? -47.024 -3.885 48.168 1.00 87.31 322 LYS A C 1
ATOM 2438 O O . LYS A 1 322 ? -45.921 -3.587 47.719 1.00 87.31 322 LYS A O 1
ATOM 2443 N N . ILE A 1 323 ? -47.865 -4.682 47.500 1.00 86.62 323 ILE A N 1
ATOM 2444 C CA . ILE A 1 323 ? -47.594 -5.173 46.138 1.00 86.62 323 ILE A CA 1
ATOM 2445 C C . ILE A 1 323 ? -47.533 -4.002 45.153 1.00 86.62 323 ILE A C 1
ATOM 2447 O O . ILE A 1 323 ? -46.614 -3.951 44.340 1.00 86.62 323 ILE A O 1
ATOM 2451 N N . ASN A 1 324 ? -48.477 -3.061 45.229 1.00 89.69 324 ASN A N 1
ATOM 2452 C CA . ASN A 1 324 ? -48.513 -1.901 44.338 1.00 89.69 324 ASN A CA 1
ATOM 2453 C C . ASN A 1 324 ? -47.307 -0.973 44.551 1.00 89.69 324 ASN A C 1
ATOM 2455 O O . ASN A 1 324 ? -46.705 -0.535 43.572 1.00 89.69 324 ASN A O 1
ATOM 2459 N N . GLU A 1 325 ? -46.918 -0.725 45.804 1.00 91.56 325 GLU A N 1
ATOM 2460 C CA . GLU A 1 325 ? -45.715 0.044 46.158 1.00 91.56 325 GLU A CA 1
ATOM 2461 C C . GLU A 1 325 ? -44.444 -0.633 45.623 1.00 91.56 325 GLU A C 1
ATOM 2463 O O . GLU A 1 325 ? -43.663 -0.015 44.898 1.00 91.56 325 GLU A O 1
ATOM 2468 N N . ALA A 1 326 ? -44.276 -1.936 45.878 1.00 82.69 326 ALA A N 1
ATOM 2469 C CA . ALA A 1 326 ? -43.131 -2.693 45.377 1.00 82.69 326 ALA A CA 1
ATOM 2470 C C . ALA A 1 326 ? -43.083 -2.745 43.840 1.00 82.69 326 ALA A C 1
ATOM 2472 O O . ALA A 1 326 ? -42.003 -2.689 43.251 1.00 82.69 326 ALA A O 1
ATOM 2473 N N . GLN A 1 327 ? -44.240 -2.821 43.174 1.00 91.75 327 GLN A N 1
ATOM 2474 C CA . GLN A 1 327 ? -44.333 -2.796 41.715 1.00 91.75 327 GLN A CA 1
ATOM 2475 C C . GLN A 1 327 ? -43.964 -1.420 41.139 1.00 91.75 327 GLN A C 1
ATOM 2477 O O . GLN A 1 327 ? -43.324 -1.355 40.087 1.00 91.75 327 GLN A O 1
ATOM 2482 N N . ALA A 1 328 ? -44.342 -0.327 41.809 1.00 91.81 328 ALA A N 1
ATOM 2483 C CA . ALA A 1 328 ? -43.965 1.026 41.410 1.00 91.81 328 ALA A CA 1
ATOM 2484 C C . ALA A 1 328 ? -42.444 1.229 41.491 1.00 91.81 328 ALA A C 1
ATOM 2486 O O . ALA A 1 328 ? -41.845 1.685 40.517 1.00 91.81 328 ALA A O 1
ATOM 2487 N N . GLU A 1 329 ? -41.817 0.798 42.588 1.00 90.81 329 GLU A N 1
ATOM 2488 C CA . GLU A 1 329 ? -40.358 0.838 42.750 1.00 90.81 329 GLU A CA 1
ATOM 2489 C C . GLU A 1 329 ? -39.624 -0.060 41.743 1.00 90.81 329 GLU A C 1
ATOM 2491 O O . GLU A 1 329 ? -38.594 0.322 41.187 1.00 90.81 329 GLU A O 1
ATOM 2496 N N . TRP A 1 330 ? -40.160 -1.252 41.456 1.00 91.88 330 TRP A N 1
ATOM 2497 C CA . TRP A 1 330 ? -39.590 -2.130 40.433 1.00 91.88 330 TRP A CA 1
ATOM 2498 C C . TRP A 1 330 ? -39.606 -1.461 39.050 1.00 91.88 330 TRP A C 1
ATOM 2500 O O . TRP A 1 330 ? -38.621 -1.527 38.316 1.00 91.88 330 TRP A O 1
ATOM 2510 N N . ASN A 1 331 ? -40.688 -0.754 38.704 1.00 91.88 331 ASN A N 1
ATOM 2511 C CA . ASN A 1 331 ? -40.780 -0.019 37.442 1.00 91.88 331 ASN A CA 1
ATOM 2512 C C . ASN A 1 331 ? -39.772 1.142 37.363 1.00 91.88 331 ASN A C 1
ATOM 2514 O O . ASN A 1 331 ? -39.232 1.390 36.283 1.00 91.88 331 ASN A O 1
ATOM 2518 N N . THR A 1 332 ? -39.511 1.857 38.466 1.00 92.94 332 THR A N 1
ATOM 2519 C CA . THR A 1 332 ? -38.508 2.937 38.495 1.00 92.94 332 THR A CA 1
ATOM 2520 C C . THR A 1 332 ? -37.090 2.387 38.362 1.00 92.94 332 THR A C 1
ATOM 2522 O O . THR A 1 332 ? -36.360 2.843 37.483 1.00 92.94 332 THR A O 1
ATOM 2525 N N . LEU A 1 333 ? -36.743 1.341 39.122 1.00 89.44 333 LEU A N 1
ATOM 2526 C CA . LEU A 1 333 ? -35.448 0.651 39.027 1.00 89.44 333 LEU A CA 1
ATOM 2527 C C . LEU A 1 333 ? -35.203 0.081 37.624 1.00 89.44 333 LEU A C 1
ATOM 2529 O O . LEU A 1 333 ? -34.110 0.198 37.081 1.00 89.44 333 LEU A O 1
ATOM 2533 N N . ASN A 1 334 ? -36.227 -0.500 36.993 1.00 90.50 334 ASN A N 1
ATOM 2534 C CA . ASN A 1 334 ? -36.099 -1.058 35.647 1.00 90.50 334 ASN A CA 1
ATOM 2535 C C . ASN A 1 334 ? -35.857 0.024 34.575 1.00 90.50 334 ASN A C 1
ATOM 2537 O O . ASN A 1 334 ? -35.124 -0.206 33.610 1.00 90.50 334 ASN A O 1
ATOM 2541 N N . ARG A 1 335 ? -36.441 1.223 34.735 1.00 92.88 335 ARG A N 1
ATOM 2542 C CA . ARG A 1 335 ? -36.166 2.368 33.848 1.00 92.88 335 ARG A CA 1
ATOM 2543 C C . ARG A 1 335 ? -34.728 2.852 33.995 1.00 92.88 335 ARG A C 1
ATOM 2545 O O . ARG A 1 335 ? -34.067 3.054 32.980 1.00 92.88 335 ARG A O 1
ATOM 2552 N N . GLU A 1 336 ? -34.254 2.986 35.228 1.00 90.31 336 GLU A N 1
ATOM 2553 C CA . GLU A 1 336 ? -32.870 3.362 35.531 1.00 90.31 336 GLU A CA 1
ATOM 2554 C C . GLU A 1 336 ? -31.880 2.336 34.962 1.00 90.31 336 GLU A C 1
ATOM 2556 O O . GLU A 1 336 ? -30.981 2.695 34.204 1.00 90.31 336 GLU A O 1
ATOM 2561 N N . TYR A 1 337 ? -32.124 1.044 35.196 1.00 88.31 337 TYR A N 1
ATOM 2562 C CA . TYR A 1 337 ? -31.329 -0.046 34.628 1.00 88.31 337 TYR A CA 1
ATOM 2563 C C . TYR A 1 337 ? -31.266 0.011 33.092 1.00 88.31 337 TYR A C 1
ATOM 2565 O O . TYR A 1 337 ? -30.200 -0.144 32.495 1.00 88.31 337 TYR A O 1
ATOM 2573 N N . THR A 1 338 ? -32.395 0.292 32.432 1.00 88.94 338 THR A N 1
ATOM 2574 C CA . THR A 1 338 ? -32.452 0.411 30.965 1.00 88.94 338 THR A CA 1
ATOM 2575 C C . THR A 1 338 ? -31.662 1.622 30.458 1.00 88.94 338 THR A C 1
ATOM 2577 O O . THR A 1 338 ? -30.980 1.522 29.437 1.00 88.94 338 THR A O 1
ATOM 2580 N N . GLN A 1 339 ? -31.719 2.759 31.160 1.00 89.56 339 GLN A N 1
ATOM 2581 C CA . GLN A 1 339 ? -30.922 3.943 30.823 1.00 89.56 339 GLN A CA 1
ATOM 2582 C C . GLN A 1 339 ? -29.422 3.670 30.974 1.00 89.56 339 GLN A C 1
ATOM 2584 O O . GLN A 1 339 ? -28.663 3.986 30.057 1.00 89.56 339 GLN A O 1
ATOM 2589 N N . LEU A 1 340 ? -29.008 3.012 32.062 1.00 84.12 340 LEU A N 1
ATOM 2590 C CA . LEU A 1 340 ? -27.611 2.627 32.291 1.00 84.12 340 LEU A CA 1
ATOM 2591 C C . LEU A 1 340 ? -27.101 1.625 31.241 1.00 84.12 340 LEU A C 1
ATOM 2593 O O . LEU A 1 340 ? -25.966 1.720 30.777 1.00 84.12 340 LEU A O 1
ATOM 2597 N N . GLN A 1 341 ? -27.946 0.694 30.783 1.00 84.50 341 GLN A N 1
ATOM 2598 C CA . GLN A 1 341 ? -27.584 -0.183 29.666 1.00 84.50 341 GLN A CA 1
ATOM 2599 C C . GLN A 1 341 ? -27.417 0.580 28.347 1.00 84.50 341 GLN A C 1
ATOM 2601 O O . GLN A 1 341 ? -26.548 0.243 27.542 1.00 84.50 341 GLN A O 1
ATOM 2606 N N . GLN A 1 342 ? -28.250 1.588 28.078 1.00 86.38 342 GLN A N 1
ATOM 2607 C CA . GLN A 1 342 ? -28.126 2.390 26.860 1.00 86.38 342 GLN A CA 1
ATOM 2608 C C . GLN A 1 342 ? -26.863 3.251 26.872 1.00 86.38 342 GLN A C 1
ATOM 2610 O O . GLN A 1 342 ? -26.191 3.345 25.842 1.00 86.38 342 GLN A O 1
ATOM 2615 N N . THR A 1 343 ? -26.516 3.847 28.015 1.00 76.38 343 THR A N 1
ATOM 2616 C CA . THR A 1 343 ? -25.263 4.595 28.163 1.00 76.38 343 THR A CA 1
ATOM 2617 C C . THR A 1 343 ? -24.058 3.672 28.034 1.00 76.38 343 THR A C 1
ATOM 2619 O O . THR A 1 343 ? -23.170 3.999 27.253 1.00 76.38 343 THR A O 1
ATOM 2622 N N . SER A 1 344 ? -24.084 2.490 28.661 1.00 77.19 344 SER A N 1
ATOM 2623 C CA . SER A 1 344 ? -23.049 1.456 28.516 1.00 77.19 344 SER A CA 1
ATOM 2624 C C . SER A 1 344 ? -22.864 1.013 27.058 1.00 77.19 344 SER A C 1
ATOM 2626 O O . SER A 1 344 ? -21.753 1.033 26.542 1.00 77.19 344 SER A O 1
ATOM 2628 N N . LYS A 1 345 ? -23.944 0.723 26.321 1.00 76.88 345 LYS A N 1
ATOM 2629 C CA . LYS A 1 345 ? -23.851 0.366 24.890 1.00 76.88 345 LYS A CA 1
ATOM 2630 C C . LYS A 1 345 ? -23.335 1.513 24.025 1.00 76.88 345 LYS A C 1
ATOM 2632 O O . LYS A 1 345 ? -22.681 1.283 23.010 1.00 76.88 345 LYS A O 1
ATOM 2637 N N . LYS A 1 346 ? -23.664 2.761 24.370 1.00 73.69 346 LYS A N 1
ATOM 2638 C CA . LYS A 1 346 ? -23.180 3.944 23.645 1.00 73.69 346 LYS A CA 1
ATOM 2639 C C . LYS A 1 346 ? -21.696 4.186 23.917 1.00 73.69 346 LYS A C 1
ATOM 2641 O O . LYS A 1 346 ? -20.969 4.523 22.985 1.00 73.69 346 LYS A O 1
ATOM 2646 N N . SER A 1 347 ? -21.252 3.994 25.155 1.00 62.41 347 SER A N 1
ATOM 2647 C CA . SER A 1 347 ? -19.847 4.107 25.531 1.00 62.41 347 SER A CA 1
ATOM 2648 C C . SER A 1 347 ? -19.025 2.946 24.977 1.00 62.41 347 SER A C 1
ATOM 2650 O O . SER A 1 347 ? -17.937 3.183 24.476 1.00 62.41 347 SER A O 1
ATOM 2652 N N . GLU A 1 348 ? -19.577 1.733 24.934 1.00 61.31 348 GLU A N 1
ATOM 2653 C CA . GLU A 1 348 ? -18.933 0.559 24.338 1.00 61.31 348 GLU A CA 1
ATOM 2654 C C . GLU A 1 348 ? -18.761 0.776 22.838 1.00 61.31 348 GLU A C 1
ATOM 2656 O O . GLU A 1 348 ? -17.681 0.579 22.298 1.00 61.31 348 GLU A O 1
ATOM 2661 N N . LYS A 1 349 ? -19.785 1.320 22.168 1.00 58.47 349 LYS A N 1
ATOM 2662 C CA . LYS A 1 349 ? -19.649 1.770 20.781 1.00 58.47 349 LYS A CA 1
ATOM 2663 C C . LYS A 1 349 ? -18.584 2.849 20.624 1.00 58.47 349 LYS A C 1
ATOM 2665 O O . LYS A 1 349 ? -17.870 2.776 19.644 1.00 58.47 349 LYS A O 1
ATOM 2670 N N . MET A 1 350 ? -18.444 3.815 21.537 1.00 49.09 350 MET A N 1
ATOM 2671 C CA . MET A 1 350 ? -17.393 4.847 21.455 1.00 49.09 350 MET A CA 1
ATOM 2672 C C . MET A 1 350 ? -15.982 4.304 21.701 1.00 49.09 350 MET A C 1
ATOM 2674 O O . MET A 1 350 ? -15.056 4.736 21.025 1.00 49.09 350 MET A O 1
ATOM 2678 N N . VAL A 1 351 ? -15.814 3.364 22.632 1.00 49.88 351 VAL A N 1
ATOM 2679 C CA . VAL A 1 351 ? -14.529 2.703 22.909 1.00 49.88 351 VAL A CA 1
ATOM 2680 C C . VAL A 1 351 ? -14.166 1.752 21.767 1.00 49.88 351 VAL A C 1
ATOM 2682 O O . VAL A 1 351 ? -13.031 1.758 21.311 1.00 49.88 351 VAL A O 1
ATOM 2685 N N . ASN A 1 352 ? -15.143 1.049 21.194 1.00 48.09 352 ASN A N 1
ATOM 2686 C CA . ASN A 1 352 ? -14.960 0.250 19.980 1.00 48.09 352 ASN A CA 1
ATOM 2687 C C . ASN A 1 352 ? -14.789 1.126 18.716 1.00 48.09 352 ASN A C 1
ATOM 2689 O O . ASN A 1 352 ? -14.264 0.656 17.712 1.00 48.09 352 ASN A O 1
ATOM 2693 N N . PHE A 1 353 ? -15.208 2.401 18.760 1.00 47.31 353 PHE A N 1
ATOM 2694 C CA . PHE A 1 353 ? -14.922 3.441 17.754 1.00 47.31 353 PHE A CA 1
ATOM 2695 C C . PHE A 1 353 ? -13.645 4.234 18.040 1.00 47.31 353 PHE A C 1
ATOM 2697 O O . PHE A 1 353 ? -13.329 5.169 17.302 1.00 47.31 353 PHE A O 1
ATOM 2704 N N . LEU A 1 354 ? -12.885 3.842 19.058 1.00 47.66 354 LEU A N 1
ATOM 2705 C CA . LEU A 1 354 ? -11.468 4.134 19.156 1.00 47.66 354 LEU A CA 1
ATOM 2706 C C . LEU A 1 354 ? -10.716 2.924 18.607 1.00 47.66 354 LEU A C 1
ATOM 2708 O O . LEU A 1 354 ? -10.074 2.215 19.382 1.00 47.66 354 LEU A O 1
ATOM 2712 N N . PRO A 1 355 ? -10.783 2.638 17.286 1.00 47.50 355 PRO A N 1
ATOM 2713 C CA . PRO A 1 355 ? -9.825 1.707 16.750 1.00 47.50 355 PRO A CA 1
ATOM 2714 C C . PRO A 1 355 ? -8.483 2.375 17.023 1.00 47.50 355 PRO A C 1
ATOM 2716 O O . PRO A 1 355 ? -8.264 3.522 16.626 1.00 47.50 355 PRO A O 1
ATOM 2719 N N . GLY A 1 356 ? -7.561 1.686 17.683 1.00 55.06 356 GLY A N 1
ATOM 2720 C CA . GLY A 1 356 ? -6.173 2.135 17.721 1.00 55.06 356 GLY A CA 1
ATOM 2721 C C . GLY A 1 356 ? -5.522 2.087 16.333 1.00 55.06 356 GLY A C 1
ATOM 2722 O O . GLY A 1 356 ? -4.324 1.899 16.233 1.00 55.06 356 GLY A O 1
ATOM 2723 N N . GLN A 1 357 ? -6.295 2.233 15.254 1.00 66.19 357 GLN A N 1
ATOM 2724 C CA . GLN A 1 357 ? -5.813 2.462 13.912 1.00 66.19 357 GLN A CA 1
ATOM 2725 C C . GLN A 1 357 ? -5.329 3.917 13.845 1.00 66.19 357 GLN A C 1
ATOM 2727 O O . GLN A 1 357 ? -6.145 4.841 13.873 1.00 66.19 357 GLN A O 1
ATOM 2732 N N . PRO A 1 358 ? -4.010 4.152 13.762 1.00 76.56 358 PRO A N 1
ATOM 2733 C CA . PRO A 1 358 ? -3.446 5.498 13.691 1.00 76.56 358 PRO A CA 1
ATOM 2734 C C . PRO A 1 358 ? -3.857 6.238 12.420 1.00 76.56 358 PRO A C 1
ATOM 2736 O O . PRO A 1 358 ? -3.745 7.459 12.347 1.00 76.56 358 PRO A O 1
ATOM 2739 N N . VAL A 1 359 ? -4.336 5.499 11.422 1.00 84.12 359 VAL A N 1
ATOM 2740 C CA . VAL A 1 359 ? -4.768 6.002 10.130 1.00 84.12 359 VAL A CA 1
ATOM 2741 C C . VAL A 1 359 ? -6.151 5.432 9.834 1.00 84.12 359 VAL A C 1
ATOM 2743 O O . VAL A 1 359 ? -6.333 4.218 9.783 1.00 84.12 359 VAL A O 1
ATOM 2746 N N . VAL A 1 360 ? -7.128 6.316 9.635 1.00 84.94 360 VAL A N 1
ATOM 2747 C CA . VAL A 1 360 ? -8.506 5.971 9.276 1.00 84.94 360 VAL A CA 1
ATOM 2748 C C . VAL A 1 360 ? -8.766 6.375 7.827 1.00 84.94 360 VAL A C 1
ATOM 2750 O O . VAL A 1 360 ? -8.726 7.555 7.472 1.00 84.94 360 VAL A O 1
ATOM 2753 N N . GLY A 1 361 ? -9.081 5.389 6.987 1.00 85.00 361 GLY A N 1
ATOM 2754 C CA . GLY A 1 361 ? -9.236 5.572 5.541 1.00 85.00 361 GLY A CA 1
ATOM 2755 C C . GLY A 1 361 ? -7.898 5.665 4.795 1.00 85.00 361 GLY A C 1
ATOM 2756 O O . GLY A 1 361 ? -6.834 5.624 5.401 1.00 85.00 361 GLY A O 1
ATOM 2757 N N . GLY A 1 362 ? -7.961 5.793 3.466 1.00 88.75 362 GLY A N 1
ATOM 2758 C CA . GLY A 1 362 ? -6.771 5.813 2.605 1.00 88.75 362 GLY A CA 1
ATOM 2759 C C . GLY A 1 362 ? -6.189 4.426 2.312 1.00 88.75 362 GLY A C 1
ATOM 2760 O O . GLY A 1 362 ? -6.773 3.398 2.656 1.00 88.75 362 GLY A O 1
ATOM 2761 N N . ILE A 1 363 ? -5.044 4.410 1.627 1.00 89.81 363 ILE A N 1
ATOM 2762 C CA . ILE A 1 363 ? -4.264 3.202 1.335 1.00 89.81 363 ILE A CA 1
ATOM 2763 C C . ILE A 1 363 ? -2.950 3.294 2.105 1.00 89.81 363 ILE A C 1
ATOM 2765 O O . ILE A 1 363 ? -2.176 4.226 1.898 1.00 89.81 363 ILE A O 1
ATOM 2769 N N . ILE A 1 364 ? -2.696 2.314 2.970 1.00 89.88 364 ILE A N 1
ATOM 2770 C CA . ILE A 1 364 ? -1.463 2.211 3.752 1.00 89.88 364 ILE A CA 1
ATOM 2771 C C . ILE A 1 364 ? -0.586 1.150 3.099 1.00 89.88 364 ILE A C 1
ATOM 2773 O O . ILE A 1 364 ? -1.007 0.004 2.934 1.00 89.88 364 ILE A O 1
ATOM 2777 N N . VAL A 1 365 ? 0.629 1.529 2.722 1.00 91.56 365 VAL A N 1
ATOM 2778 C CA . VAL A 1 365 ? 1.594 0.629 2.089 1.00 91.56 365 VAL A CA 1
ATOM 2779 C C . VAL A 1 365 ? 2.940 0.785 2.795 1.00 91.56 365 VAL A C 1
ATOM 2781 O O . VAL A 1 365 ? 3.380 1.914 3.014 1.00 91.56 365 VAL A O 1
ATOM 2784 N N . PRO A 1 366 ? 3.631 -0.308 3.151 1.00 91.94 366 PRO A N 1
ATOM 2785 C CA . PRO A 1 366 ? 4.940 -0.219 3.777 1.00 91.94 366 PRO A CA 1
ATOM 2786 C C . PRO A 1 366 ? 5.955 0.514 2.895 1.00 91.94 366 PRO A C 1
ATOM 2788 O O . PRO A 1 366 ? 6.046 0.274 1.691 1.00 91.94 366 PRO A O 1
ATOM 2791 N N . LEU A 1 367 ? 6.776 1.370 3.497 1.00 91.25 367 LEU A N 1
ATOM 2792 C CA . LEU A 1 367 ? 7.781 2.163 2.790 1.00 91.25 367 LEU A CA 1
ATOM 2793 C C . LEU A 1 367 ? 8.800 1.282 2.055 1.00 91.25 367 LEU A C 1
ATOM 2795 O O . LEU A 1 367 ? 9.198 1.598 0.934 1.00 91.25 367 LEU A O 1
ATOM 2799 N N . TYR A 1 368 ? 9.187 0.142 2.638 1.00 90.56 368 TYR A N 1
ATOM 2800 C CA . TYR A 1 368 ? 10.100 -0.792 1.974 1.00 90.56 368 TYR A CA 1
ATOM 2801 C C . TYR A 1 368 ? 9.513 -1.314 0.652 1.00 90.56 368 TYR A C 1
ATOM 2803 O O . TYR A 1 368 ? 10.253 -1.531 -0.305 1.00 90.56 368 TYR A O 1
ATOM 2811 N N . PHE A 1 369 ? 8.186 -1.461 0.565 1.00 93.38 369 PHE A N 1
ATOM 2812 C CA . PHE A 1 369 ? 7.498 -1.915 -0.640 1.00 93.38 369 PHE A CA 1
ATOM 2813 C C . PHE A 1 369 ? 7.652 -0.890 -1.777 1.00 93.38 369 PHE A C 1
ATOM 2815 O O . PHE A 1 369 ? 7.938 -1.253 -2.918 1.00 93.38 369 PHE A O 1
ATOM 2822 N N . PHE A 1 370 ? 7.570 0.407 -1.459 1.00 91.88 370 PHE A N 1
ATOM 2823 C CA . PHE A 1 370 ? 7.861 1.483 -2.411 1.00 91.88 370 PHE A CA 1
ATOM 2824 C C . PHE A 1 370 ? 9.300 1.438 -2.905 1.00 91.88 370 PHE A C 1
ATOM 2826 O O . PHE A 1 370 ? 9.543 1.419 -4.112 1.00 91.88 370 PHE A O 1
ATOM 2833 N N . ILE A 1 371 ? 10.254 1.393 -1.980 1.00 91.06 371 ILE A N 1
ATOM 2834 C CA . ILE A 1 371 ? 11.679 1.476 -2.307 1.00 91.06 371 ILE A CA 1
ATOM 2835 C C . ILE A 1 371 ? 12.108 0.275 -3.150 1.00 91.06 371 ILE A C 1
ATOM 2837 O O . ILE A 1 371 ? 12.802 0.440 -4.151 1.00 91.06 371 ILE A O 1
ATOM 2841 N N . LEU A 1 372 ? 11.646 -0.929 -2.804 1.00 93.88 372 LEU A N 1
ATOM 2842 C CA . LEU A 1 372 ? 11.942 -2.135 -3.574 1.00 93.88 372 LEU A CA 1
ATOM 2843 C C . LEU A 1 372 ? 11.313 -2.118 -4.966 1.00 93.88 372 LEU A C 1
ATOM 2845 O O . LEU A 1 372 ? 11.931 -2.618 -5.905 1.00 93.88 372 LEU A O 1
ATOM 2849 N N . SER A 1 373 ? 10.132 -1.515 -5.130 1.00 96.69 373 SER A N 1
ATOM 2850 C CA . SER A 1 373 ? 9.540 -1.345 -6.461 1.00 96.69 373 SER A CA 1
ATOM 2851 C C . SER A 1 373 ? 10.371 -0.409 -7.344 1.00 96.69 373 SER A C 1
ATOM 2853 O O . SER A 1 373 ? 10.626 -0.709 -8.511 1.00 96.69 373 SER A O 1
ATOM 2855 N N . ILE A 1 374 ? 10.889 0.682 -6.773 1.00 93.81 374 ILE A N 1
ATOM 2856 C CA . ILE A 1 374 ? 11.790 1.599 -7.474 1.00 93.81 374 ILE A CA 1
ATOM 2857 C C . ILE A 1 374 ? 13.097 0.879 -7.812 1.00 93.81 374 ILE A C 1
ATOM 2859 O O . ILE A 1 374 ? 13.543 0.932 -8.955 1.00 93.81 374 ILE A O 1
ATOM 2863 N N . ALA A 1 375 ? 13.684 0.148 -6.861 1.00 91.31 375 ALA A N 1
ATOM 2864 C CA . ALA A 1 375 ? 14.910 -0.616 -7.078 1.00 91.31 375 ALA A CA 1
ATOM 2865 C C . ALA A 1 375 ? 14.746 -1.680 -8.178 1.00 91.31 375 ALA A C 1
ATOM 2867 O O . ALA A 1 375 ? 15.595 -1.783 -9.063 1.00 91.31 375 ALA A O 1
ATOM 2868 N N . GLY A 1 376 ? 13.637 -2.427 -8.174 1.00 93.94 376 GLY A N 1
ATOM 2869 C CA . GLY A 1 376 ? 13.321 -3.408 -9.215 1.00 93.94 376 GLY A CA 1
ATOM 2870 C C . GLY A 1 376 ? 13.211 -2.770 -10.603 1.00 93.94 376 GLY A C 1
ATOM 2871 O O . GLY A 1 376 ? 13.780 -3.283 -11.570 1.00 93.94 376 GLY A O 1
ATOM 2872 N N . ALA A 1 377 ? 12.552 -1.612 -10.700 1.00 95.00 377 ALA A N 1
ATOM 2873 C CA . ALA A 1 377 ? 12.445 -0.863 -11.951 1.00 95.00 377 ALA A CA 1
ATOM 2874 C C . ALA A 1 377 ? 13.800 -0.295 -12.411 1.00 95.00 377 ALA A C 1
ATOM 2876 O O . ALA A 1 377 ? 14.149 -0.398 -13.587 1.00 95.00 377 ALA A O 1
ATOM 2877 N N . LEU A 1 378 ? 14.604 0.243 -11.487 1.00 91.25 378 LEU A N 1
ATOM 2878 C CA . LEU A 1 378 ? 15.947 0.749 -11.776 1.00 91.25 378 LEU A CA 1
ATOM 2879 C C . LEU A 1 378 ? 16.872 -0.358 -12.291 1.00 91.25 378 LEU A C 1
ATOM 2881 O O . LEU A 1 378 ? 17.594 -0.140 -13.259 1.00 91.25 378 LEU A O 1
ATOM 2885 N N . ILE A 1 379 ? 16.833 -1.557 -11.703 1.00 91.00 379 ILE A N 1
ATOM 2886 C CA . ILE A 1 379 ? 17.628 -2.703 -12.174 1.00 91.00 379 ILE A CA 1
ATOM 2887 C C . ILE A 1 379 ? 17.210 -3.112 -13.592 1.00 91.00 379 ILE A C 1
ATOM 2889 O O . ILE A 1 379 ? 18.077 -3.375 -14.431 1.00 91.00 379 ILE A O 1
ATOM 2893 N N . SER A 1 380 ? 15.904 -3.118 -13.887 1.00 93.25 380 SER A N 1
ATOM 2894 C CA . SER A 1 380 ? 15.403 -3.346 -15.251 1.00 93.25 380 SER A CA 1
ATOM 2895 C C . SER A 1 380 ? 15.977 -2.317 -16.231 1.00 93.25 380 SER A C 1
ATOM 2897 O O . SER A 1 380 ? 16.541 -2.685 -17.267 1.00 93.25 380 SER A O 1
ATOM 2899 N N . MET A 1 381 ? 15.924 -1.034 -15.866 1.00 91.50 381 MET A N 1
ATOM 2900 C CA . MET A 1 381 ? 16.448 0.063 -16.678 1.00 91.50 381 MET A CA 1
ATOM 2901 C C . MET A 1 381 ? 17.966 -0.040 -16.892 1.00 91.50 381 MET A C 1
ATOM 2903 O O . MET A 1 381 ? 18.432 0.055 -18.029 1.00 91.50 381 MET A O 1
ATOM 2907 N N . ILE A 1 382 ? 18.745 -0.295 -15.835 1.00 88.31 382 ILE A N 1
ATOM 2908 C CA . ILE A 1 382 ? 20.210 -0.445 -15.897 1.00 88.31 382 ILE A CA 1
ATOM 2909 C C . ILE A 1 382 ? 20.614 -1.578 -16.844 1.00 88.31 382 ILE A C 1
ATOM 2911 O O . ILE A 1 382 ? 21.616 -1.453 -17.545 1.00 88.31 382 ILE A O 1
ATOM 2915 N N . ARG A 1 383 ? 19.838 -2.667 -16.912 1.00 92.19 383 ARG A N 1
ATOM 2916 C CA . ARG A 1 383 ? 20.105 -3.769 -17.845 1.00 92.19 383 ARG A CA 1
ATOM 2917 C C . ARG A 1 383 ? 19.834 -3.383 -19.303 1.00 92.19 383 ARG A C 1
ATOM 2919 O O . ARG A 1 383 ? 20.558 -3.830 -20.190 1.00 92.19 383 ARG A O 1
ATOM 2926 N N . ARG A 1 384 ? 18.808 -2.570 -19.560 1.00 91.88 384 ARG A N 1
ATOM 2927 C CA . ARG A 1 384 ? 18.328 -2.254 -20.917 1.00 91.88 384 ARG A CA 1
ATOM 2928 C C . ARG A 1 384 ? 19.025 -1.066 -21.565 1.00 91.88 384 ARG A C 1
ATOM 2930 O O . ARG A 1 384 ? 19.265 -1.089 -22.769 1.00 91.88 384 ARG A O 1
ATOM 2937 N N . VAL A 1 385 ? 19.408 -0.051 -20.790 1.00 89.38 385 VAL A N 1
ATOM 2938 C CA . VAL A 1 385 ? 20.084 1.142 -21.332 1.00 89.38 385 VAL A CA 1
ATOM 2939 C C . VAL A 1 385 ? 21.369 0.791 -22.110 1.00 89.38 385 VAL A C 1
ATOM 2941 O O . VAL A 1 385 ? 21.512 1.276 -23.235 1.00 89.38 385 VAL A O 1
ATOM 2944 N N . PRO A 1 386 ? 22.268 -0.087 -21.618 1.00 88.12 386 PRO A N 1
ATOM 2945 C CA . PRO A 1 386 ? 23.445 -0.513 -22.376 1.00 88.12 386 PRO A CA 1
ATOM 2946 C C . PRO A 1 386 ? 23.099 -1.294 -23.649 1.00 88.12 386 PRO A C 1
ATOM 2948 O O . PRO A 1 386 ? 23.805 -1.195 -24.653 1.00 88.12 386 PRO A O 1
ATOM 2951 N N . GLU A 1 387 ? 22.002 -2.056 -23.642 1.00 90.69 387 GLU A N 1
ATOM 2952 C CA . GLU A 1 387 ? 21.523 -2.756 -24.836 1.00 90.69 387 GLU A CA 1
ATOM 2953 C C . GLU A 1 387 ? 21.101 -1.753 -25.918 1.00 90.69 387 GLU A C 1
ATOM 2955 O O . GLU A 1 387 ? 21.510 -1.881 -27.073 1.00 90.69 387 GLU A O 1
ATOM 2960 N N . TYR A 1 388 ? 20.360 -0.706 -25.541 1.00 92.69 388 TYR A N 1
ATOM 2961 C CA . TYR A 1 388 ? 19.959 0.362 -26.459 1.00 92.69 388 TYR A CA 1
ATOM 2962 C C . TYR A 1 388 ? 21.163 1.135 -27.001 1.00 92.69 388 TYR A C 1
ATOM 2964 O O . TYR A 1 388 ? 21.219 1.406 -28.198 1.00 92.69 388 TYR A O 1
ATOM 2972 N N . GLN A 1 389 ? 22.162 1.422 -26.160 1.00 87.62 389 GLN A N 1
ATOM 2973 C CA . GLN A 1 389 ? 23.428 2.029 -26.593 1.00 87.62 389 GLN A CA 1
ATOM 2974 C C . GLN A 1 389 ? 24.139 1.171 -27.640 1.00 87.62 389 GLN A C 1
ATOM 2976 O O . GLN A 1 389 ? 24.543 1.666 -28.696 1.00 87.62 389 GLN A O 1
ATOM 2981 N N . ARG A 1 390 ? 24.262 -0.132 -27.364 1.00 89.69 390 ARG A N 1
ATOM 2982 C CA . ARG A 1 390 ? 24.916 -1.071 -28.271 1.00 89.69 390 ARG A CA 1
ATOM 2983 C C . ARG A 1 390 ? 24.172 -1.145 -29.601 1.00 89.69 390 ARG A C 1
ATOM 2985 O O . ARG A 1 390 ? 24.810 -1.048 -30.641 1.00 89.69 390 ARG A O 1
ATOM 2992 N N . ARG A 1 391 ? 22.841 -1.254 -29.575 1.00 92.00 391 ARG A N 1
ATOM 2993 C CA . ARG A 1 391 ? 21.991 -1.373 -30.775 1.00 92.00 391 ARG A CA 1
ATOM 2994 C C . ARG A 1 391 ? 21.864 -0.082 -31.585 1.00 92.00 391 ARG A C 1
ATOM 2996 O O . ARG A 1 391 ? 21.558 -0.153 -32.772 1.00 92.00 391 ARG A O 1
ATOM 3003 N N . ALA A 1 392 ? 22.105 1.072 -30.965 1.00 89.56 392 ALA A N 1
ATOM 3004 C CA . ALA A 1 392 ? 22.132 2.369 -31.639 1.00 89.56 392 ALA A CA 1
ATOM 3005 C C . ALA A 1 392 ? 23.473 2.662 -32.341 1.00 89.56 392 ALA A C 1
ATOM 3007 O O . ALA A 1 392 ? 23.550 3.571 -33.165 1.00 89.56 392 ALA A O 1
ATOM 3008 N N . THR A 1 393 ? 24.538 1.910 -32.036 1.00 86.81 393 THR A N 1
ATOM 3009 C CA . THR A 1 393 ? 25.874 2.143 -32.608 1.00 86.81 393 THR A CA 1
ATOM 3010 C C . THR A 1 393 ? 25.942 1.682 -34.068 1.00 86.81 393 THR A C 1
ATOM 3012 O O . THR A 1 393 ? 25.463 0.597 -34.396 1.00 86.81 393 THR A O 1
ATOM 3015 N N . GLN A 1 394 ? 26.604 2.452 -34.943 1.00 85.31 394 GLN A N 1
ATOM 3016 C CA . GLN A 1 394 ? 26.762 2.096 -36.365 1.00 85.31 394 GLN A CA 1
ATOM 3017 C C . GLN A 1 394 ? 27.430 0.725 -36.554 1.00 85.31 394 GLN A C 1
ATOM 3019 O O . GLN A 1 394 ? 26.930 -0.103 -37.303 1.00 85.31 394 GLN A O 1
ATOM 3024 N N . GLN A 1 395 ? 28.452 0.416 -35.751 1.00 87.44 395 GLN A N 1
ATOM 3025 C CA . GLN A 1 395 ? 29.096 -0.902 -35.741 1.00 87.44 395 GLN A CA 1
ATOM 3026 C C . GLN A 1 395 ? 28.115 -2.057 -35.504 1.00 87.44 395 GLN A C 1
ATOM 3028 O O . GLN A 1 395 ? 28.348 -3.169 -35.972 1.00 87.44 395 GLN A O 1
ATOM 3033 N N . TYR A 1 396 ? 27.038 -1.843 -34.741 1.00 90.12 396 TYR A N 1
ATOM 3034 C CA . TYR A 1 396 ? 26.025 -2.875 -34.549 1.00 90.12 396 TYR A CA 1
ATOM 3035 C C . TYR A 1 396 ? 25.198 -3.079 -35.815 1.00 90.12 396 TYR A C 1
ATOM 3037 O O . TYR A 1 396 ? 24.925 -4.226 -36.142 1.00 90.12 396 TYR A O 1
ATOM 3045 N N . LYS A 1 397 ? 24.861 -2.008 -36.548 1.00 88.62 397 LYS A N 1
ATOM 3046 C CA . LYS A 1 397 ? 24.159 -2.084 -37.840 1.00 88.62 397 LYS A CA 1
ATOM 3047 C C . LYS A 1 397 ? 24.970 -2.863 -38.871 1.00 88.62 397 LYS A C 1
ATOM 3049 O O . LYS A 1 397 ? 24.477 -3.856 -39.393 1.00 88.62 397 LYS A O 1
ATOM 3054 N N . ASP A 1 398 ? 26.235 -2.492 -39.051 1.00 88.00 398 ASP A N 1
ATOM 3055 C CA . ASP A 1 398 ? 27.115 -3.125 -40.041 1.00 88.00 398 ASP A CA 1
ATOM 3056 C C . ASP A 1 398 ? 27.327 -4.620 -39.716 1.00 88.00 398 ASP A C 1
ATOM 3058 O O . ASP A 1 398 ? 27.313 -5.492 -40.586 1.00 88.00 398 ASP A O 1
ATOM 3062 N N . ASN A 1 399 ? 27.461 -4.951 -38.425 1.00 88.69 399 ASN A N 1
ATOM 3063 C CA . ASN A 1 399 ? 27.565 -6.340 -37.976 1.00 88.69 399 ASN A CA 1
ATOM 3064 C C . ASN A 1 399 ? 26.236 -7.099 -38.049 1.00 88.69 399 ASN A C 1
ATOM 3066 O O . ASN A 1 399 ? 26.255 -8.319 -38.209 1.00 88.69 399 ASN A O 1
ATOM 3070 N N . PHE A 1 400 ? 25.102 -6.422 -37.884 1.00 90.50 400 PHE A N 1
ATOM 3071 C CA . PHE A 1 400 ? 23.778 -7.034 -37.906 1.00 90.50 400 PHE A CA 1
ATOM 3072 C C . PHE A 1 400 ? 23.443 -7.558 -39.301 1.00 90.50 400 PHE A C 1
ATOM 3074 O O . PHE A 1 400 ? 23.050 -8.713 -39.423 1.00 90.50 400 PHE A O 1
ATOM 3081 N N . GLU A 1 401 ? 23.697 -6.776 -40.352 1.00 86.69 401 GLU A N 1
ATOM 3082 C CA . GLU A 1 401 ? 23.491 -7.206 -41.745 1.00 86.69 401 GLU A CA 1
ATOM 3083 C C . GLU A 1 401 ? 24.332 -8.437 -42.106 1.00 86.69 401 GLU A C 1
ATOM 3085 O O . GLU A 1 401 ? 23.875 -9.343 -42.809 1.00 86.69 401 GLU A O 1
ATOM 3090 N N . LYS A 1 402 ? 25.554 -8.514 -41.568 1.00 88.19 402 LYS A N 1
ATOM 3091 C CA . LYS A 1 402 ? 26.422 -9.680 -41.740 1.00 88.19 402 LYS A CA 1
ATOM 3092 C C . LYS A 1 402 ? 25.918 -10.893 -40.951 1.00 88.19 402 LYS A C 1
ATOM 3094 O O . LYS A 1 402 ? 25.866 -11.994 -41.489 1.00 88.19 402 LYS A O 1
ATOM 3099 N N . LYS A 1 403 ? 25.538 -10.695 -39.684 1.00 85.62 403 LYS A N 1
ATOM 3100 C CA . LYS A 1 403 ? 25.198 -11.776 -38.742 1.00 85.62 403 LYS A CA 1
ATOM 3101 C C . LYS A 1 403 ? 23.777 -12.299 -38.861 1.00 85.62 403 LYS A C 1
ATOM 3103 O O . LYS A 1 403 ? 23.560 -13.445 -38.493 1.00 85.62 403 LYS A O 1
ATOM 3108 N N . ILE A 1 404 ? 22.824 -11.530 -39.383 1.00 88.06 404 ILE A N 1
ATOM 3109 C CA . ILE A 1 404 ? 21.450 -12.019 -39.581 1.00 88.06 404 ILE A CA 1
ATOM 3110 C C . ILE A 1 404 ? 21.390 -13.168 -40.597 1.00 88.06 404 ILE A C 1
ATOM 3112 O O . ILE A 1 404 ? 20.475 -13.986 -40.564 1.00 88.06 404 ILE A O 1
ATOM 3116 N N . LYS A 1 405 ? 22.401 -13.271 -41.472 1.00 81.62 405 LYS A N 1
ATOM 3117 C CA . LYS A 1 405 ? 22.583 -14.420 -42.367 1.00 81.62 405 LYS A CA 1
ATOM 3118 C C . LYS A 1 405 ? 22.987 -15.697 -41.618 1.00 81.62 405 LYS A C 1
ATOM 3120 O O . LYS A 1 405 ? 22.716 -16.780 -42.118 1.00 81.62 405 LYS A O 1
ATOM 3125 N N . GLU A 1 406 ? 23.606 -15.566 -40.445 1.00 85.44 406 GLU A N 1
ATOM 3126 C CA . GLU A 1 406 ? 24.154 -16.671 -39.647 1.00 85.44 406 GLU A CA 1
ATOM 3127 C C . GLU A 1 406 ? 23.282 -17.014 -38.426 1.00 85.44 406 GLU A C 1
ATOM 3129 O O . GLU A 1 406 ? 23.194 -18.177 -38.050 1.00 85.44 406 GLU A O 1
ATOM 3134 N N . ASN A 1 407 ? 22.633 -16.024 -37.803 1.00 80.06 407 ASN A N 1
ATOM 3135 C CA . ASN A 1 407 ? 21.821 -16.185 -36.595 1.00 80.06 407 ASN A CA 1
ATOM 3136 C C . ASN A 1 407 ? 20.536 -15.346 -36.687 1.00 80.06 407 ASN A C 1
ATOM 3138 O O . ASN A 1 407 ? 20.586 -14.115 -36.709 1.00 80.06 407 ASN A O 1
ATOM 3142 N N . VAL A 1 408 ? 19.381 -16.018 -36.683 1.00 78.31 408 VAL A N 1
ATOM 3143 C CA . VAL A 1 408 ? 18.054 -15.386 -36.837 1.00 78.31 408 VAL A CA 1
ATOM 3144 C C . VAL A 1 408 ? 17.612 -14.622 -35.576 1.00 78.31 408 VAL A C 1
ATOM 3146 O O . VAL A 1 408 ? 16.770 -13.735 -35.655 1.00 78.31 408 VAL A O 1
ATOM 3149 N N . GLU A 1 409 ? 18.206 -14.903 -34.414 1.00 85.62 409 GLU A N 1
ATOM 3150 C CA . GLU A 1 409 ? 17.753 -14.366 -33.120 1.00 85.62 409 GLU A CA 1
ATOM 3151 C C . GLU A 1 409 ? 18.336 -12.991 -32.736 1.00 85.62 409 GLU A C 1
ATOM 3153 O O . GLU A 1 409 ? 18.096 -12.501 -31.630 1.00 85.62 409 GLU A O 1
ATOM 3158 N N . LEU A 1 410 ? 19.116 -12.334 -33.604 1.00 84.56 410 LEU A N 1
ATOM 3159 C CA . LEU A 1 410 ? 19.650 -11.010 -33.270 1.00 84.56 410 LEU A CA 1
ATOM 3160 C C . LEU A 1 410 ? 18.538 -9.954 -33.248 1.00 84.56 410 LEU A C 1
ATOM 3162 O O . LEU A 1 410 ? 17.743 -9.825 -34.178 1.00 84.56 410 LEU A O 1
ATOM 3166 N N . ALA A 1 411 ? 18.531 -9.134 -32.198 1.00 88.75 411 ALA A N 1
ATOM 3167 C CA . ALA A 1 411 ? 17.620 -8.004 -32.104 1.00 88.75 411 ALA A CA 1
ATOM 3168 C C . ALA A 1 411 ? 17.942 -6.949 -33.186 1.00 88.75 411 ALA A C 1
ATOM 3170 O O . ALA A 1 411 ? 19.114 -6.650 -33.417 1.00 88.75 411 ALA A O 1
ATOM 3171 N N . PRO A 1 412 ? 16.934 -6.332 -33.829 1.00 90.50 412 PRO A N 1
ATOM 3172 C CA . PRO A 1 412 ? 17.172 -5.379 -34.907 1.00 90.50 412 PRO A CA 1
ATOM 3173 C C . PRO A 1 412 ? 17.902 -4.120 -34.412 1.00 90.50 412 PRO A C 1
ATOM 3175 O O . PRO A 1 412 ? 17.711 -3.715 -33.252 1.00 90.50 412 PRO A O 1
ATOM 3178 N N . PRO A 1 413 ? 18.724 -3.478 -35.264 1.00 92.06 413 PRO A N 1
ATOM 3179 C CA . PRO A 1 413 ? 19.341 -2.203 -34.934 1.00 92.06 413 PRO A CA 1
ATOM 3180 C C . PRO A 1 413 ? 18.269 -1.145 -34.681 1.00 92.06 413 PRO A C 1
ATOM 3182 O O . PRO A 1 413 ? 17.191 -1.184 -35.270 1.00 92.06 413 PRO A O 1
ATOM 3185 N N . ILE A 1 414 ? 18.575 -0.201 -33.795 1.00 92.12 414 ILE A N 1
ATOM 3186 C CA . ILE A 1 414 ? 17.639 0.850 -33.390 1.00 92.12 414 ILE A CA 1
ATOM 3187 C C . ILE A 1 414 ? 18.113 2.176 -33.991 1.00 92.12 414 ILE A C 1
ATOM 3189 O O . ILE A 1 414 ? 19.312 2.473 -34.008 1.00 92.12 414 ILE A O 1
ATOM 3193 N N . THR A 1 415 ? 17.184 2.983 -34.503 1.00 87.31 415 THR A N 1
ATOM 3194 C CA . THR A 1 415 ? 17.499 4.343 -34.958 1.00 87.31 415 THR A CA 1
ATOM 3195 C C . THR A 1 415 ? 17.698 5.286 -33.764 1.00 87.31 415 THR A C 1
ATOM 3197 O O . THR A 1 415 ? 17.176 5.055 -32.674 1.00 87.31 415 THR A O 1
ATOM 3200 N N . ALA A 1 416 ? 18.460 6.373 -33.927 1.00 82.31 416 ALA A N 1
ATOM 3201 C CA . ALA A 1 416 ? 18.676 7.312 -32.823 1.00 82.31 416 ALA A CA 1
ATOM 3202 C C . ALA A 1 416 ? 17.358 7.885 -32.246 1.00 82.31 416 ALA A C 1
ATOM 3204 O O . ALA A 1 416 ? 17.258 7.945 -31.022 1.00 82.31 416 ALA A O 1
ATOM 3205 N N . PRO A 1 417 ? 16.335 8.253 -33.050 1.00 83.94 417 PRO A N 1
ATOM 3206 C CA . PRO A 1 417 ? 15.030 8.672 -32.529 1.00 83.94 417 PRO A CA 1
ATOM 3207 C C . PRO A 1 417 ? 14.313 7.585 -31.716 1.00 83.94 417 PRO A C 1
ATOM 3209 O O . PRO A 1 417 ? 13.876 7.862 -30.602 1.00 83.94 417 PRO A O 1
ATOM 3212 N N . GLU A 1 418 ? 14.269 6.343 -32.207 1.00 87.12 418 GLU A N 1
ATOM 3213 C CA . GLU A 1 418 ? 13.666 5.214 -31.479 1.00 87.12 418 GLU A CA 1
ATOM 3214 C C . GLU A 1 418 ? 14.377 4.946 -30.149 1.00 87.12 418 GLU A C 1
ATOM 3216 O O . GLU A 1 418 ? 13.739 4.697 -29.127 1.00 87.12 418 GLU A O 1
ATOM 3221 N N . ALA A 1 419 ? 15.708 5.047 -30.127 1.00 87.25 419 ALA A N 1
ATOM 3222 C CA . ALA A 1 419 ? 16.479 4.862 -28.905 1.00 87.25 419 ALA A CA 1
ATOM 3223 C C . ALA A 1 419 ? 16.111 5.907 -27.835 1.00 87.25 419 ALA A C 1
ATOM 3225 O O . ALA A 1 419 ? 16.095 5.588 -26.645 1.00 87.25 419 ALA A O 1
ATOM 3226 N N . ARG A 1 420 ? 15.761 7.139 -28.237 1.00 85.69 420 ARG A N 1
ATOM 3227 C CA . ARG A 1 420 ? 15.264 8.172 -27.310 1.00 85.69 420 ARG A CA 1
ATOM 3228 C C . ARG A 1 420 ? 13.908 7.792 -26.730 1.00 85.69 420 ARG A C 1
ATOM 3230 O O . ARG A 1 420 ? 13.726 7.919 -25.522 1.00 85.69 420 ARG A O 1
ATOM 3237 N N . GLU A 1 421 ? 12.987 7.303 -27.557 1.00 87.06 421 GLU A N 1
ATOM 3238 C CA . GLU A 1 421 ? 11.677 6.840 -27.088 1.00 87.06 421 GLU A CA 1
ATOM 3239 C C . GLU A 1 421 ? 11.807 5.678 -26.103 1.00 87.06 421 GLU A C 1
ATOM 3241 O O . GLU A 1 421 ? 11.144 5.681 -25.066 1.00 87.06 421 GLU A O 1
ATOM 3246 N N . TYR A 1 422 ? 12.707 4.725 -26.367 1.00 90.62 422 TYR A N 1
ATOM 3247 C CA . TYR A 1 422 ? 12.960 3.622 -25.442 1.00 90.62 422 TYR A CA 1
ATOM 3248 C C . TYR A 1 422 ? 13.529 4.091 -24.105 1.00 90.62 422 TYR A C 1
ATOM 3250 O O . TYR A 1 422 ? 13.082 3.620 -23.063 1.00 90.62 422 TYR A O 1
ATOM 3258 N N . ILE A 1 423 ? 14.465 5.043 -24.101 1.00 88.62 423 ILE A N 1
ATOM 3259 C CA . ILE A 1 423 ? 15.000 5.587 -22.845 1.00 88.62 423 ILE A CA 1
ATOM 3260 C C . ILE A 1 423 ? 13.919 6.356 -22.075 1.00 88.62 423 ILE A C 1
ATOM 3262 O O . ILE A 1 423 ? 13.781 6.160 -20.869 1.00 88.62 423 ILE A O 1
ATOM 3266 N N . LEU A 1 424 ? 13.123 7.191 -22.751 1.00 87.81 424 LEU A N 1
ATOM 3267 C CA . LEU A 1 424 ? 12.004 7.901 -22.119 1.00 87.81 424 LEU A CA 1
ATOM 3268 C C . LEU A 1 424 ? 10.989 6.928 -21.514 1.00 87.81 424 LEU A C 1
ATOM 3270 O O . LEU A 1 424 ? 10.504 7.148 -20.406 1.00 87.81 424 LEU A O 1
ATOM 3274 N N . PHE A 1 425 ? 10.713 5.827 -22.210 1.00 91.06 425 PHE A N 1
ATOM 3275 C CA . PHE A 1 425 ? 9.829 4.779 -21.724 1.00 91.06 425 PHE A CA 1
ATOM 3276 C C . PHE A 1 425 ? 10.376 4.087 -20.465 1.00 91.06 425 PHE A C 1
ATOM 3278 O O . PHE A 1 425 ? 9.620 3.861 -19.524 1.00 91.06 425 PHE A O 1
ATOM 3285 N N . GLN A 1 426 ? 11.686 3.829 -20.389 1.00 92.88 426 GLN A N 1
ATOM 3286 C CA . GLN A 1 426 ? 12.324 3.291 -19.177 1.00 92.88 426 GLN A CA 1
ATOM 3287 C C . GLN A 1 426 ? 12.281 4.279 -17.998 1.00 92.88 426 GLN A C 1
ATOM 3289 O O . GLN A 1 426 ? 12.089 3.880 -16.854 1.00 92.88 426 GLN A O 1
ATOM 3294 N N . ILE A 1 427 ? 12.410 5.584 -18.251 1.00 88.06 427 ILE A N 1
ATOM 3295 C CA . ILE A 1 427 ? 12.248 6.598 -17.196 1.00 88.06 427 ILE A CA 1
ATOM 3296 C C . ILE A 1 427 ? 10.803 6.592 -16.681 1.00 88.06 427 ILE A C 1
ATOM 3298 O O . ILE A 1 427 ? 10.573 6.566 -15.472 1.00 88.06 427 ILE A O 1
ATOM 3302 N N . LEU A 1 428 ? 9.824 6.555 -17.592 1.00 89.38 428 LEU A N 1
ATOM 3303 C CA . LEU A 1 428 ? 8.407 6.469 -17.235 1.00 89.38 428 LEU A CA 1
ATOM 3304 C C . LEU A 1 428 ? 8.099 5.193 -16.439 1.00 89.38 428 LEU A C 1
ATOM 3306 O O . LEU A 1 428 ? 7.328 5.243 -15.482 1.00 89.38 428 LEU A O 1
ATOM 3310 N N . GLN A 1 429 ? 8.745 4.077 -16.783 1.00 93.88 429 GLN A N 1
ATOM 3311 C CA . GLN A 1 429 ? 8.669 2.828 -16.033 1.00 93.88 429 GLN A CA 1
ATOM 3312 C C . GLN A 1 429 ? 9.048 3.030 -14.566 1.00 93.88 429 GLN A C 1
ATOM 3314 O O . GLN A 1 429 ? 8.243 2.714 -13.690 1.00 93.88 429 GLN A O 1
ATOM 3319 N N . VAL A 1 430 ? 10.223 3.599 -14.292 1.00 92.00 430 VAL A N 1
ATOM 3320 C CA . VAL A 1 430 ? 10.691 3.834 -12.917 1.00 92.00 430 VAL A CA 1
ATOM 3321 C C . VAL A 1 430 ? 9.739 4.760 -12.153 1.00 92.00 430 VAL A C 1
ATOM 3323 O O . VAL A 1 430 ? 9.431 4.487 -10.996 1.00 92.00 430 VAL A O 1
ATOM 3326 N N . ILE A 1 431 ? 9.217 5.808 -12.801 1.00 89.94 431 ILE A N 1
ATOM 3327 C CA . ILE A 1 431 ? 8.249 6.739 -12.191 1.00 89.94 431 ILE A CA 1
ATOM 3328 C C . ILE A 1 431 ? 6.920 6.038 -11.864 1.00 89.94 431 ILE A C 1
ATOM 3330 O O . ILE A 1 431 ? 6.313 6.304 -10.830 1.00 89.94 431 ILE A O 1
ATOM 3334 N N . SER A 1 432 ? 6.458 5.140 -12.736 1.00 94.25 432 SER A N 1
ATOM 3335 C CA . SER A 1 432 ? 5.180 4.433 -12.572 1.00 94.25 432 SER A CA 1
ATOM 3336 C C . SER A 1 432 ? 5.244 3.242 -11.610 1.00 94.25 432 SER A C 1
ATOM 3338 O O . SER A 1 432 ? 4.211 2.837 -11.072 1.00 94.25 432 SER A O 1
ATOM 3340 N N . ALA A 1 433 ? 6.436 2.687 -11.373 1.00 95.69 433 ALA A N 1
ATOM 3341 C CA . ALA A 1 433 ? 6.630 1.486 -10.566 1.00 95.69 433 ALA A CA 1
ATOM 3342 C C . ALA A 1 433 ? 6.034 1.591 -9.146 1.00 95.69 433 ALA A C 1
ATOM 3344 O O . ALA A 1 433 ? 5.300 0.674 -8.774 1.00 95.69 433 ALA A O 1
ATOM 3345 N N . PRO A 1 434 ? 6.213 2.697 -8.392 1.00 93.94 434 PRO A N 1
ATOM 3346 C CA . PRO A 1 434 ? 5.517 2.926 -7.124 1.00 93.94 434 PRO A CA 1
ATOM 3347 C C . PRO A 1 434 ? 3.995 2.792 -7.200 1.00 93.94 434 PRO A C 1
ATOM 3349 O O . PRO A 1 434 ? 3.380 2.166 -6.342 1.00 93.94 434 PRO A O 1
ATOM 3352 N N . VAL A 1 435 ? 3.374 3.357 -8.239 1.00 94.25 435 VAL A N 1
ATOM 3353 C CA . VAL A 1 435 ? 1.914 3.341 -8.415 1.00 94.25 435 VAL A CA 1
ATOM 3354 C C . VAL A 1 435 ? 1.422 1.921 -8.672 1.00 94.25 435 VAL A C 1
ATOM 3356 O O . VAL A 1 435 ? 0.463 1.473 -8.047 1.00 94.25 435 VAL A O 1
ATOM 3359 N N . ILE A 1 436 ? 2.118 1.186 -9.540 1.00 94.94 436 ILE A N 1
ATOM 3360 C CA . ILE A 1 436 ? 1.823 -0.226 -9.814 1.00 94.94 436 ILE A CA 1
ATOM 3361 C C . ILE A 1 436 ? 1.995 -1.055 -8.537 1.00 94.94 436 ILE A C 1
ATOM 3363 O O . ILE A 1 436 ? 1.145 -1.885 -8.221 1.00 94.94 436 ILE A O 1
ATOM 3367 N N . ALA A 1 437 ? 3.050 -0.797 -7.766 1.00 95.25 437 ALA A N 1
ATOM 3368 C CA . ALA A 1 437 ? 3.313 -1.475 -6.507 1.00 95.25 437 ALA A CA 1
ATOM 3369 C C . ALA A 1 437 ? 2.196 -1.240 -5.473 1.00 95.25 437 ALA A C 1
ATOM 3371 O O . ALA A 1 437 ? 1.731 -2.203 -4.869 1.00 95.25 437 ALA A O 1
ATOM 3372 N N . ILE A 1 438 ? 1.690 -0.009 -5.322 1.00 93.19 438 ILE A N 1
ATOM 3373 C CA . ILE A 1 438 ? 0.535 0.292 -4.454 1.00 93.19 438 ILE A CA 1
ATOM 3374 C C . ILE A 1 438 ? -0.692 -0.535 -4.861 1.00 93.19 438 ILE A C 1
ATOM 3376 O O . ILE A 1 438 ? -1.362 -1.120 -4.006 1.00 93.19 438 ILE A O 1
ATOM 3380 N N . LEU A 1 439 ? -0.983 -0.619 -6.163 1.00 94.75 439 LEU A N 1
ATOM 3381 C CA . LEU A 1 439 ? -2.117 -1.397 -6.669 1.00 94.75 439 LEU A CA 1
ATOM 3382 C C . LEU A 1 439 ? -1.941 -2.889 -6.375 1.00 94.75 439 LEU A C 1
ATOM 3384 O O . LEU A 1 439 ? -2.845 -3.528 -5.840 1.00 94.75 439 LEU A O 1
ATOM 3388 N N . VAL A 1 440 ? -0.753 -3.431 -6.641 1.00 95.19 440 VAL A N 1
ATOM 3389 C CA . VAL A 1 440 ? -0.431 -4.834 -6.361 1.00 95.19 440 VAL A CA 1
ATOM 3390 C C . VAL A 1 440 ? -0.524 -5.133 -4.863 1.00 95.19 440 VAL A C 1
ATOM 3392 O O . VAL A 1 440 ? -1.120 -6.140 -4.485 1.00 95.19 440 VAL A O 1
ATOM 3395 N N . TYR A 1 441 ? 0.000 -4.261 -4.000 1.00 93.25 441 TYR A N 1
ATOM 3396 C CA . TYR A 1 441 ? -0.076 -4.424 -2.547 1.00 93.25 441 TYR A CA 1
ATOM 3397 C C . TYR A 1 441 ? -1.521 -4.383 -2.042 1.00 93.25 441 TYR A C 1
ATOM 3399 O O . TYR A 1 441 ? -1.937 -5.258 -1.284 1.00 93.25 441 TYR A O 1
ATOM 3407 N N . SER A 1 442 ? -2.311 -3.406 -2.501 1.00 91.12 442 SER A N 1
ATOM 3408 C CA . SER A 1 442 ? -3.713 -3.257 -2.082 1.00 91.12 442 SER A CA 1
ATOM 3409 C C . SER A 1 442 ? -4.594 -4.439 -2.502 1.00 91.12 442 SER A C 1
ATOM 3411 O O . SER A 1 442 ? -5.528 -4.784 -1.775 1.00 91.12 442 SER A O 1
ATOM 3413 N N . TYR A 1 443 ? -4.269 -5.090 -3.624 1.00 94.19 443 TYR A N 1
ATOM 3414 C CA . TYR A 1 443 ? -4.958 -6.291 -4.091 1.00 94.19 443 TYR A CA 1
ATOM 3415 C C . TYR A 1 443 ? -4.491 -7.574 -3.383 1.00 94.19 443 TYR A C 1
ATOM 3417 O O . TYR A 1 443 ? -5.314 -8.405 -3.015 1.00 94.19 443 TYR A O 1
ATOM 3425 N N . SER A 1 444 ? -3.180 -7.745 -3.192 1.00 91.88 444 SER A N 1
ATOM 3426 C CA . SER A 1 444 ? -2.591 -9.005 -2.707 1.00 91.88 444 SER A CA 1
ATOM 3427 C C . SER A 1 444 ? -2.535 -9.150 -1.187 1.00 91.88 444 SER A C 1
ATOM 3429 O O . SER A 1 444 ? -2.589 -10.279 -0.713 1.00 91.88 444 SER A O 1
ATOM 3431 N N . LYS A 1 445 ? -2.412 -8.041 -0.439 1.00 89.31 445 LYS A N 1
ATOM 3432 C CA . LYS A 1 445 ? -2.286 -8.003 1.032 1.00 89.31 445 LYS A CA 1
ATOM 3433 C C . LYS A 1 445 ? -1.358 -9.104 1.583 1.00 89.31 445 LYS A C 1
ATOM 3435 O O . LYS A 1 445 ? -1.828 -10.006 2.275 1.00 89.31 445 LYS A O 1
ATOM 3440 N N . PRO A 1 446 ? -0.052 -9.071 1.262 1.00 86.56 446 PRO A N 1
ATOM 3441 C CA . PRO A 1 446 ? 0.859 -10.140 1.650 1.00 86.56 446 PRO A CA 1
ATOM 3442 C C . PRO A 1 446 ? 0.960 -10.247 3.178 1.00 86.56 446 PRO A C 1
ATOM 3444 O O . PRO A 1 446 ? 1.345 -9.288 3.840 1.00 86.56 446 PRO A O 1
ATOM 3447 N N . GLU A 1 447 ? 0.661 -11.427 3.724 1.00 82.88 447 GLU A N 1
ATOM 3448 C CA . GLU A 1 447 ? 0.765 -11.709 5.169 1.00 82.88 447 GLU A CA 1
ATOM 3449 C C . GLU A 1 447 ? 2.229 -11.805 5.630 1.00 82.88 447 GLU A C 1
ATOM 3451 O O . GLU A 1 447 ? 2.567 -11.478 6.763 1.00 82.88 447 GLU A O 1
ATOM 3456 N N . ASN A 1 448 ? 3.125 -12.211 4.723 1.00 86.44 448 ASN A N 1
ATOM 3457 C CA . ASN A 1 448 ? 4.537 -12.438 5.014 1.00 86.44 448 ASN A CA 1
ATOM 3458 C C . ASN A 1 448 ? 5.427 -11.328 4.445 1.00 86.44 448 ASN A C 1
ATOM 3460 O O . ASN A 1 448 ? 5.355 -11.015 3.254 1.00 86.44 448 ASN A O 1
ATOM 3464 N N . MET A 1 449 ? 6.373 -10.834 5.253 1.00 86.19 449 MET A N 1
ATOM 3465 C CA . MET A 1 449 ? 7.360 -9.830 4.825 1.00 86.19 449 MET A CA 1
ATOM 3466 C C . MET A 1 449 ? 8.151 -10.284 3.594 1.00 86.19 449 MET A C 1
ATOM 3468 O O . MET A 1 449 ? 8.329 -9.514 2.657 1.00 86.19 449 MET A O 1
ATOM 3472 N N . ALA A 1 450 ? 8.595 -11.545 3.561 1.00 89.00 450 ALA A N 1
ATOM 3473 C CA . ALA A 1 450 ? 9.354 -12.093 2.436 1.00 89.00 450 ALA A CA 1
ATOM 3474 C C . ALA A 1 450 ? 8.541 -12.090 1.130 1.00 89.00 450 ALA A C 1
ATOM 3476 O O . ALA A 1 450 ? 9.064 -11.731 0.073 1.00 89.00 450 ALA A O 1
ATOM 3477 N N . ALA A 1 451 ? 7.248 -12.427 1.211 1.00 91.31 451 ALA A N 1
ATOM 3478 C CA . ALA A 1 451 ? 6.337 -12.338 0.076 1.00 91.31 451 ALA A CA 1
ATOM 3479 C C . ALA A 1 451 ? 6.138 -10.877 -0.348 1.00 91.31 451 ALA A C 1
ATOM 3481 O O . ALA A 1 451 ? 6.181 -10.586 -1.539 1.00 91.31 451 ALA A O 1
ATOM 3482 N N . GLY A 1 452 ? 6.009 -9.952 0.610 1.00 92.06 452 GLY A N 1
ATOM 3483 C CA . GLY A 1 452 ? 5.943 -8.514 0.348 1.00 92.06 452 GLY A CA 1
ATOM 3484 C C . GLY A 1 452 ? 7.186 -7.976 -0.368 1.00 92.06 452 GLY A C 1
ATOM 3485 O O . GLY A 1 452 ? 7.060 -7.283 -1.372 1.00 92.06 452 GLY A O 1
ATOM 3486 N N . VAL A 1 453 ? 8.386 -8.342 0.088 1.00 93.69 453 VAL A N 1
ATOM 3487 C CA . VAL A 1 453 ? 9.672 -7.959 -0.527 1.00 93.69 453 VAL A CA 1
ATOM 3488 C C . VAL A 1 453 ? 9.765 -8.462 -1.966 1.00 93.69 453 VAL A C 1
ATOM 3490 O O . VAL A 1 453 ? 10.059 -7.684 -2.877 1.00 93.69 453 VAL A O 1
ATOM 3493 N N . LEU A 1 454 ? 9.484 -9.751 -2.184 1.00 96.44 454 LEU A N 1
ATOM 3494 C CA . LEU A 1 454 ? 9.509 -10.350 -3.516 1.00 96.44 454 LEU A CA 1
ATOM 3495 C C . LEU A 1 454 ? 8.477 -9.688 -4.432 1.00 96.44 454 LEU A C 1
ATOM 3497 O O . LEU A 1 454 ? 8.795 -9.327 -5.562 1.00 96.44 454 LEU A O 1
ATOM 3501 N N . LEU A 1 455 ? 7.255 -9.490 -3.941 1.00 95.75 455 LEU A N 1
ATOM 3502 C CA . LEU A 1 455 ? 6.168 -8.911 -4.715 1.00 95.75 455 LEU A CA 1
ATOM 3503 C C . LEU A 1 455 ? 6.441 -7.452 -5.091 1.00 95.75 455 LEU A C 1
ATOM 3505 O O . LEU A 1 455 ? 6.210 -7.077 -6.237 1.00 95.75 455 LEU A O 1
ATOM 3509 N N . ALA A 1 456 ? 6.982 -6.651 -4.172 1.00 96.06 456 ALA A N 1
ATOM 3510 C CA . ALA A 1 456 ? 7.403 -5.278 -4.439 1.00 96.06 456 ALA A CA 1
ATOM 3511 C C . ALA A 1 456 ? 8.455 -5.220 -5.547 1.00 96.06 456 ALA A C 1
ATOM 3513 O O . ALA A 1 456 ? 8.329 -4.454 -6.504 1.00 96.06 456 ALA A O 1
ATOM 3514 N N . PHE A 1 457 ? 9.480 -6.066 -5.428 1.00 96.69 457 PHE A N 1
ATOM 3515 C CA . PHE A 1 457 ? 10.560 -6.143 -6.398 1.00 96.69 457 PHE A CA 1
ATOM 3516 C C . PHE A 1 457 ? 10.050 -6.576 -7.774 1.00 96.69 457 PHE A C 1
ATOM 3518 O O . PHE A 1 457 ? 10.367 -5.938 -8.775 1.00 96.69 457 PHE A O 1
ATOM 3525 N N . VAL A 1 458 ? 9.224 -7.627 -7.830 1.00 96.69 458 VAL A N 1
ATOM 3526 C CA . VAL A 1 458 ? 8.623 -8.129 -9.072 1.00 96.69 458 VAL A CA 1
ATOM 3527 C C . VAL A 1 458 ? 7.688 -7.089 -9.682 1.00 96.69 458 VAL A C 1
ATOM 3529 O O . VAL A 1 458 ? 7.745 -6.885 -10.891 1.00 96.69 458 VAL A O 1
ATOM 3532 N N . ALA A 1 459 ? 6.873 -6.386 -8.893 1.00 96.50 459 ALA A N 1
ATOM 3533 C CA . ALA A 1 459 ? 6.020 -5.298 -9.382 1.00 96.50 459 ALA A CA 1
ATOM 3534 C C . ALA A 1 459 ? 6.860 -4.170 -10.004 1.00 96.50 459 ALA A C 1
ATOM 3536 O O . ALA A 1 459 ? 6.570 -3.702 -11.105 1.00 96.50 459 ALA A O 1
ATOM 3537 N N . GLY A 1 460 ? 7.960 -3.803 -9.344 1.00 95.50 460 GLY A N 1
ATOM 3538 C CA . GLY A 1 460 ? 8.947 -2.868 -9.867 1.00 95.50 460 GLY A CA 1
ATOM 3539 C C . GLY A 1 460 ? 9.592 -3.333 -11.168 1.00 95.50 460 GLY A C 1
ATOM 3540 O O . GLY A 1 460 ? 9.605 -2.609 -12.158 1.00 95.50 460 GLY A O 1
ATOM 3541 N N . PHE A 1 461 ? 10.089 -4.565 -11.201 1.00 95.00 461 PHE A N 1
ATOM 3542 C CA . PHE A 1 461 ? 10.777 -5.141 -12.355 1.00 95.00 461 PHE A CA 1
ATOM 3543 C C . PHE A 1 461 ? 9.842 -5.360 -13.558 1.00 95.00 461 PHE A C 1
ATOM 3545 O O . PHE A 1 461 ? 10.220 -5.113 -14.701 1.00 95.00 461 PHE A O 1
ATOM 3552 N N . SER A 1 462 ? 8.600 -5.782 -13.307 1.00 95.62 462 SER A N 1
ATOM 3553 C CA . SER A 1 462 ? 7.586 -6.076 -14.332 1.00 95.62 462 SER A CA 1
ATOM 3554 C C . SER A 1 462 ? 6.809 -4.851 -14.820 1.00 95.62 462 SER A C 1
ATOM 3556 O O . SER A 1 462 ? 6.055 -4.964 -15.790 1.00 95.62 462 SER A O 1
ATOM 3558 N N . SER A 1 463 ? 7.015 -3.679 -14.211 1.00 94.56 463 SER A N 1
ATOM 3559 C CA . SER A 1 463 ? 6.346 -2.422 -14.585 1.00 94.56 463 SER A CA 1
ATOM 3560 C C . SER A 1 463 ? 6.472 -2.088 -16.076 1.00 94.56 463 SER A C 1
ATOM 3562 O O . SER A 1 463 ? 5.538 -1.556 -16.670 1.00 94.56 463 SER A O 1
ATOM 3564 N N . GLU A 1 464 ? 7.568 -2.488 -16.724 1.00 93.06 464 GLU A N 1
ATOM 3565 C CA . GLU A 1 464 ? 7.722 -2.382 -18.173 1.00 93.06 464 GLU A CA 1
ATOM 3566 C C . GLU A 1 464 ? 6.656 -3.158 -18.947 1.00 93.06 464 GLU A C 1
ATOM 3568 O O . GLU A 1 464 ? 6.024 -2.613 -19.849 1.00 93.06 464 GLU A O 1
ATOM 3573 N N . VAL A 1 465 ? 6.472 -4.439 -18.622 1.00 90.38 465 VAL A N 1
ATOM 3574 C CA . VAL A 1 465 ? 5.540 -5.318 -19.341 1.00 90.38 465 VAL A CA 1
ATOM 3575 C C . VAL A 1 465 ? 4.123 -4.769 -19.212 1.00 90.38 465 VAL A C 1
ATOM 3577 O O . VAL A 1 465 ? 3.387 -4.720 -20.198 1.00 90.38 465 VAL A O 1
ATOM 3580 N N . VAL A 1 466 ? 3.782 -4.279 -18.017 1.00 89.81 466 VAL A N 1
ATOM 3581 C CA . VAL A 1 466 ? 2.504 -3.619 -17.738 1.00 89.81 466 VAL A CA 1
ATOM 3582 C C . VAL A 1 466 ? 2.344 -2.361 -18.593 1.00 89.81 466 VAL A C 1
ATOM 3584 O O . VAL A 1 466 ? 1.334 -2.222 -19.278 1.00 89.81 466 VAL A O 1
ATOM 3587 N N . LEU A 1 467 ? 3.339 -1.470 -18.632 1.00 88.69 467 LEU A N 1
ATOM 3588 C CA . LEU A 1 467 ? 3.268 -0.255 -19.449 1.00 88.69 467 LEU A CA 1
ATOM 3589 C C . LEU A 1 467 ? 3.207 -0.547 -20.953 1.00 88.69 467 LEU A C 1
ATOM 3591 O O . LEU A 1 467 ? 2.495 0.147 -21.678 1.00 88.69 467 LEU A O 1
ATOM 3595 N N . VAL A 1 468 ? 3.912 -1.572 -21.438 1.00 88.88 468 VAL A N 1
ATOM 3596 C CA . VAL A 1 468 ? 3.837 -1.994 -22.845 1.00 88.88 468 VAL A CA 1
ATOM 3597 C C . VAL A 1 468 ? 2.438 -2.517 -23.163 1.00 88.88 468 VAL A C 1
ATOM 3599 O O . VAL A 1 468 ? 1.895 -2.193 -24.218 1.00 88.88 468 VAL A O 1
ATOM 3602 N N . ALA A 1 469 ? 1.834 -3.295 -22.262 1.00 88.00 469 ALA A N 1
ATOM 3603 C CA . ALA A 1 469 ? 0.465 -3.771 -22.420 1.00 88.00 469 ALA A CA 1
ATOM 3604 C C . ALA A 1 469 ? -0.540 -2.609 -22.426 1.00 88.00 469 ALA A C 1
ATOM 3606 O O . ALA A 1 469 ? -1.385 -2.544 -23.315 1.00 88.00 469 ALA A O 1
ATOM 3607 N N . VAL A 1 470 ? -0.401 -1.648 -21.505 1.00 86.62 470 VAL A N 1
ATOM 3608 C CA . VAL A 1 470 ? -1.239 -0.438 -21.467 1.00 86.62 470 VAL A CA 1
ATOM 3609 C C . VAL A 1 470 ? -1.091 0.357 -22.760 1.00 86.62 470 VAL A C 1
ATOM 3611 O O . VAL A 1 470 ? -2.101 0.692 -23.371 1.00 86.62 470 VAL A O 1
ATOM 3614 N N . ARG A 1 471 ? 0.140 0.598 -23.230 1.00 85.25 471 ARG A N 1
ATOM 3615 C CA . ARG A 1 471 ? 0.391 1.302 -24.497 1.00 85.25 471 ARG A CA 1
ATOM 3616 C C . ARG A 1 471 ? -0.284 0.598 -25.673 1.00 85.25 471 ARG A C 1
ATOM 3618 O O . ARG A 1 471 ? -0.998 1.251 -26.419 1.00 85.25 471 ARG A O 1
ATOM 3625 N N . LYS A 1 472 ? -0.142 -0.727 -25.791 1.00 84.75 472 LYS A N 1
ATOM 3626 C CA . LYS A 1 472 ? -0.813 -1.518 -26.840 1.00 84.75 472 LYS A CA 1
ATOM 3627 C C . LYS A 1 472 ? -2.336 -1.382 -26.787 1.00 84.75 472 LYS A C 1
ATOM 3629 O O . LYS A 1 472 ? -2.966 -1.231 -27.830 1.00 84.75 472 LYS A O 1
ATOM 3634 N N . SER A 1 473 ? -2.921 -1.407 -25.591 1.00 86.31 473 SER A N 1
ATOM 3635 C CA . SER A 1 473 ? -4.363 -1.220 -25.406 1.00 86.31 473 SER A CA 1
ATOM 3636 C C . SER A 1 473 ? -4.812 0.190 -25.792 1.00 86.31 473 SER A C 1
ATOM 3638 O O . SER A 1 473 ? -5.816 0.342 -26.485 1.00 86.31 473 SER A O 1
ATOM 3640 N N . VAL A 1 474 ? -4.057 1.223 -25.402 1.00 86.81 474 VAL A N 1
ATOM 3641 C CA . VAL A 1 474 ? -4.349 2.617 -25.771 1.00 86.81 474 VAL A CA 1
ATOM 3642 C C . VAL A 1 474 ? -4.207 2.832 -27.279 1.00 86.81 474 VAL A C 1
ATOM 3644 O O . VAL A 1 474 ? -5.096 3.421 -27.886 1.00 86.81 474 VAL A O 1
ATOM 3647 N N . ASP A 1 475 ? -3.157 2.305 -27.909 1.00 84.00 475 ASP A N 1
ATOM 3648 C CA . ASP A 1 475 ? -2.944 2.414 -29.358 1.00 84.00 475 ASP A CA 1
ATOM 3649 C C . ASP A 1 475 ? -4.048 1.697 -30.156 1.00 84.00 475 ASP A C 1
ATOM 3651 O O . ASP A 1 475 ? -4.459 2.170 -31.221 1.00 84.00 475 ASP A O 1
ATOM 3655 N N . GLY A 1 476 ? -4.564 0.582 -29.624 1.00 83.81 476 GLY A N 1
ATOM 3656 C CA . GLY A 1 476 ? -5.733 -0.115 -30.160 1.00 83.81 476 GLY A CA 1
ATOM 3657 C C . GLY A 1 476 ? -7.016 0.714 -30.056 1.00 83.81 476 GLY A C 1
ATOM 3658 O O . GLY A 1 476 ? -7.768 0.799 -31.025 1.00 83.81 476 GLY A O 1
ATOM 3659 N N . LEU A 1 477 ? -7.237 1.380 -28.918 1.00 81.62 477 LEU A N 1
ATOM 3660 C CA . LEU A 1 477 ? -8.408 2.236 -28.684 1.00 81.62 477 LEU A CA 1
ATOM 3661 C C . LEU A 1 477 ? -8.375 3.537 -29.495 1.00 81.62 477 LEU A C 1
ATOM 3663 O O . LEU A 1 477 ? -9.412 3.990 -29.971 1.00 81.62 477 LEU A O 1
ATOM 3667 N N . LEU A 1 478 ? -7.195 4.132 -29.679 1.00 83.62 478 LEU A N 1
ATOM 3668 C CA . LEU A 1 478 ? -7.018 5.367 -30.448 1.00 83.62 478 LEU A CA 1
ATOM 3669 C C . LEU A 1 478 ? -7.001 5.138 -31.969 1.00 83.62 478 LEU A C 1
ATOM 3671 O O . LEU A 1 478 ? -6.814 6.087 -32.728 1.00 83.62 478 LEU A O 1
ATOM 3675 N N . GLY A 1 479 ? -7.161 3.894 -32.439 1.00 73.50 479 GLY A N 1
ATOM 3676 C CA . GLY A 1 479 ? -7.109 3.561 -33.866 1.00 73.50 479 GLY A CA 1
ATOM 3677 C C . GLY A 1 479 ? -5.733 3.790 -34.508 1.00 73.50 479 GLY A C 1
ATOM 3678 O O . GLY A 1 479 ? -5.602 3.751 -35.731 1.00 73.50 479 GLY A O 1
ATOM 3679 N N . ALA A 1 480 ? -4.690 4.009 -33.700 1.00 60.94 480 ALA A N 1
ATOM 3680 C CA . ALA A 1 480 ? -3.316 4.223 -34.153 1.00 60.94 480 ALA A CA 1
ATOM 3681 C C . ALA A 1 480 ? -2.584 2.906 -34.493 1.00 60.94 480 ALA A C 1
ATOM 3683 O O . ALA A 1 480 ? -1.481 2.932 -35.048 1.00 60.94 480 ALA A O 1
ATOM 3684 N N . GLY A 1 481 ? -3.212 1.760 -34.199 1.00 49.31 481 GLY A N 1
ATOM 3685 C CA . GLY A 1 481 ? -2.657 0.401 -34.186 1.00 49.31 481 GLY A CA 1
ATOM 3686 C C . GLY A 1 481 ? -2.097 -0.195 -35.486 1.00 49.31 481 GLY A C 1
ATOM 3687 O O . GLY A 1 481 ? -1.994 -1.411 -35.579 1.00 49.31 481 GLY A O 1
ATOM 3688 N N . LEU A 1 482 ? -1.709 0.592 -36.495 1.00 49.97 482 LEU A N 1
ATOM 3689 C CA . LEU A 1 482 ? -1.132 0.053 -37.735 1.00 49.97 482 LEU A CA 1
ATOM 3690 C C . LEU A 1 482 ? 0.098 0.787 -38.283 1.00 49.97 482 LEU A C 1
ATOM 3692 O O . LEU A 1 482 ? 0.576 0.383 -39.343 1.00 49.97 482 LEU A O 1
ATOM 3696 N N . ARG A 1 483 ? 0.639 1.822 -37.624 1.00 53.22 483 ARG A N 1
ATOM 3697 C CA . ARG A 1 483 ? 1.849 2.501 -38.136 1.00 53.22 483 ARG A CA 1
ATOM 3698 C C . ARG A 1 483 ? 3.159 1.815 -37.741 1.00 53.22 483 ARG A C 1
ATOM 3700 O O . ARG A 1 483 ? 3.999 1.612 -38.610 1.00 53.22 483 ARG A O 1
ATOM 3707 N N . ASP A 1 484 ? 3.312 1.393 -36.490 1.00 53.34 484 ASP A N 1
ATOM 3708 C CA . ASP A 1 484 ? 4.604 0.886 -36.000 1.00 53.34 484 ASP A CA 1
ATOM 3709 C C . ASP A 1 484 ? 4.876 -0.577 -36.422 1.00 53.34 484 ASP A C 1
ATOM 3711 O O . ASP A 1 484 ? 5.973 -0.947 -36.843 1.00 53.34 484 ASP A O 1
ATOM 3715 N N . SER A 1 485 ? 3.834 -1.417 -36.453 1.00 47.59 485 SER A N 1
ATOM 3716 C CA . SER A 1 485 ? 3.950 -2.814 -36.900 1.00 47.59 485 SER A CA 1
ATOM 3717 C C . SER A 1 485 ? 4.187 -2.936 -38.410 1.00 47.59 485 SER A C 1
ATOM 3719 O O . SER A 1 485 ? 4.925 -3.820 -38.838 1.00 47.59 485 SER A O 1
ATOM 3721 N N . ARG A 1 486 ? 3.615 -2.042 -39.234 1.00 46.50 486 ARG A N 1
ATOM 3722 C CA . ARG A 1 486 ? 3.814 -2.071 -40.697 1.00 46.50 486 ARG A CA 1
ATOM 3723 C C . ARG A 1 486 ? 5.219 -1.655 -41.114 1.00 46.50 486 ARG A C 1
ATOM 3725 O O . ARG A 1 486 ? 5.705 -2.181 -42.107 1.00 46.50 486 ARG A O 1
ATOM 3732 N N . ILE A 1 487 ? 5.879 -0.764 -40.372 1.00 50.25 487 ILE A N 1
ATOM 3733 C CA . ILE A 1 487 ? 7.256 -0.362 -40.693 1.00 50.25 487 ILE A CA 1
ATOM 3734 C C . ILE A 1 487 ? 8.231 -1.499 -40.355 1.00 50.25 487 ILE A C 1
ATOM 3736 O O . ILE A 1 487 ? 9.070 -1.842 -41.184 1.00 50.25 487 ILE A O 1
ATOM 3740 N N . ARG A 1 488 ? 8.065 -2.176 -39.208 1.00 52.66 488 ARG A N 1
ATOM 3741 C CA . ARG A 1 488 ? 8.897 -3.347 -38.865 1.00 52.66 488 ARG A CA 1
ATOM 3742 C C . ARG A 1 488 ? 8.658 -4.554 -39.765 1.00 52.66 488 ARG A C 1
ATOM 3744 O O . ARG A 1 488 ? 9.622 -5.172 -40.206 1.00 52.66 488 ARG A O 1
ATOM 3751 N N . VAL A 1 489 ? 7.399 -4.879 -40.058 1.00 51.75 489 VAL A N 1
ATOM 3752 C CA . VAL A 1 489 ? 7.072 -6.009 -40.940 1.00 51.75 489 VAL A CA 1
ATOM 3753 C C . VAL A 1 489 ? 7.453 -5.694 -42.387 1.00 51.75 489 VAL A C 1
ATOM 3755 O O . VAL A 1 489 ? 8.009 -6.559 -43.050 1.00 51.75 489 VAL A O 1
ATOM 3758 N N . GLY A 1 490 ? 7.258 -4.455 -42.850 1.00 51.53 490 GLY A N 1
ATOM 3759 C CA . GLY A 1 490 ? 7.617 -4.034 -44.205 1.00 51.53 490 GLY A CA 1
ATOM 3760 C C . GLY A 1 490 ? 9.122 -4.060 -44.467 1.00 51.53 490 GLY A C 1
ATOM 3761 O O . GLY A 1 490 ? 9.547 -4.584 -45.487 1.00 51.53 490 GLY A O 1
ATOM 3762 N N . VAL A 1 491 ? 9.952 -3.579 -43.537 1.00 55.75 491 VAL A N 1
ATOM 3763 C CA . VAL A 1 491 ? 11.419 -3.623 -43.692 1.00 55.75 491 VAL A CA 1
ATOM 3764 C C . VAL A 1 491 ? 11.943 -5.064 -43.650 1.00 55.75 491 VAL A C 1
ATOM 3766 O O . VAL A 1 491 ? 12.811 -5.428 -44.440 1.00 55.75 491 VAL A O 1
ATOM 3769 N N . MET A 1 492 ? 11.385 -5.913 -42.782 1.00 54.62 492 MET A N 1
ATOM 3770 C CA . MET A 1 492 ? 11.787 -7.319 -42.689 1.00 54.62 492 MET A CA 1
ATOM 3771 C C . MET A 1 492 ? 11.290 -8.141 -43.892 1.00 54.62 492 MET A C 1
ATOM 3773 O O . MET A 1 492 ? 12.033 -8.974 -44.400 1.00 54.62 492 MET A O 1
ATOM 3777 N N . GLN A 1 493 ? 10.085 -7.868 -44.409 1.00 56.88 493 GLN A N 1
ATOM 3778 C CA . GLN A 1 493 ? 9.587 -8.461 -45.657 1.00 56.88 493 GLN A CA 1
ATOM 3779 C C . GLN A 1 493 ? 10.371 -7.988 -46.876 1.00 56.88 493 GLN A C 1
ATOM 3781 O O . GLN A 1 493 ? 10.656 -8.813 -47.736 1.00 56.88 493 GLN A O 1
ATOM 3786 N N . ASN A 1 494 ? 10.759 -6.714 -46.945 1.00 59.66 494 ASN A N 1
ATOM 3787 C CA . ASN A 1 494 ? 11.558 -6.197 -48.054 1.00 59.66 494 ASN A CA 1
ATOM 3788 C C . ASN A 1 494 ? 12.964 -6.809 -48.054 1.00 59.66 494 ASN A C 1
ATOM 3790 O O . ASN A 1 494 ? 13.405 -7.271 -49.098 1.00 59.66 494 ASN A O 1
ATOM 3794 N N . MET A 1 495 ? 13.617 -6.939 -46.892 1.00 58.28 495 MET A N 1
ATOM 3795 C CA . MET A 1 495 ? 14.904 -7.645 -46.791 1.00 58.28 495 MET A CA 1
ATOM 3796 C C . MET A 1 495 ? 14.794 -9.141 -47.131 1.00 58.28 495 MET A C 1
ATOM 3798 O O . MET A 1 495 ? 15.718 -9.722 -47.699 1.00 58.28 495 MET A O 1
ATOM 3802 N N . LEU A 1 496 ? 13.666 -9.785 -46.809 1.00 61.16 496 LEU A N 1
ATOM 3803 C CA . LEU A 1 496 ? 13.408 -11.175 -47.201 1.00 61.16 496 LEU A CA 1
ATOM 3804 C C . LEU A 1 496 ? 13.101 -11.314 -48.701 1.00 61.16 496 LEU A C 1
ATOM 3806 O O . LEU A 1 496 ? 13.521 -12.296 -49.311 1.00 61.16 496 LEU A O 1
ATOM 3810 N N . HIS A 1 497 ? 12.407 -10.347 -49.305 1.00 58.78 497 HIS A N 1
ATOM 3811 C CA . HIS A 1 497 ? 12.136 -10.319 -50.744 1.00 58.78 497 HIS A CA 1
ATOM 3812 C C . HIS A 1 497 ? 13.401 -10.047 -51.560 1.00 58.78 497 HIS A C 1
ATOM 3814 O O . HIS A 1 497 ? 13.659 -10.760 -52.523 1.00 58.78 497 HIS A O 1
ATOM 3820 N N . GLU A 1 498 ? 14.236 -9.105 -51.127 1.00 61.69 498 GLU A N 1
ATOM 3821 C CA . GLU A 1 498 ? 15.509 -8.773 -51.776 1.00 61.69 498 GLU A CA 1
ATOM 3822 C C . GLU A 1 498 ? 16.526 -9.926 -51.674 1.00 61.69 498 GLU A C 1
ATOM 3824 O O . GLU A 1 498 ? 17.347 -10.128 -52.570 1.00 61.69 498 GLU A O 1
ATOM 3829 N N . LYS A 1 499 ? 16.428 -10.760 -50.626 1.00 58.47 499 LYS A N 1
ATOM 3830 C CA . LYS A 1 499 ? 17.166 -12.029 -50.535 1.00 58.47 499 LYS A CA 1
ATOM 3831 C C . LYS A 1 499 ? 16.691 -13.050 -51.576 1.00 58.47 499 LYS A C 1
ATOM 3833 O O . LYS A 1 499 ? 17.521 -13.766 -52.121 1.00 58.47 499 LYS A O 1
ATOM 3838 N N . LYS A 1 500 ? 15.388 -13.096 -51.871 1.00 55.75 500 LYS A N 1
ATOM 3839 C CA . LYS A 1 500 ? 14.807 -13.984 -52.894 1.00 55.75 500 LYS A CA 1
ATOM 3840 C C . LYS A 1 500 ? 15.166 -13.566 -54.322 1.00 55.75 500 LYS A C 1
ATOM 3842 O O . LYS A 1 500 ? 15.183 -14.411 -55.204 1.00 55.75 500 LYS A O 1
ATOM 3847 N N . GLU A 1 501 ? 15.431 -12.281 -54.540 1.00 58.25 501 GLU A N 1
ATOM 3848 C CA . GLU A 1 501 ? 15.727 -11.722 -55.865 1.00 58.25 501 GLU A CA 1
ATOM 3849 C C . GLU A 1 501 ? 17.224 -11.794 -56.228 1.00 58.25 501 GLU A C 1
ATOM 3851 O O . GLU A 1 501 ? 17.571 -11.811 -57.404 1.00 58.25 501 GLU A O 1
ATOM 3856 N N . ASN A 1 502 ? 18.111 -11.896 -55.228 1.00 55.38 502 ASN A N 1
ATOM 3857 C CA . ASN A 1 502 ? 19.570 -11.928 -55.412 1.00 55.38 502 ASN A CA 1
ATOM 3858 C C . ASN A 1 502 ? 20.223 -13.296 -55.137 1.00 55.38 502 ASN A C 1
ATOM 3860 O O . ASN A 1 502 ? 21.449 -13.421 -55.205 1.00 55.38 502 ASN A O 1
ATOM 3864 N N . GLU A 1 503 ? 19.443 -14.322 -54.802 1.00 43.69 503 GLU A N 1
ATOM 3865 C CA . GLU A 1 503 ? 19.937 -15.696 -54.758 1.00 43.69 503 GLU A CA 1
ATOM 3866 C C . GLU A 1 503 ? 20.003 -16.208 -56.212 1.00 43.69 503 GLU A C 1
ATOM 3868 O O . GLU A 1 503 ? 18.966 -16.247 -56.875 1.00 43.69 503 GLU A O 1
ATOM 3873 N N . PRO A 1 504 ? 21.199 -16.516 -56.763 1.00 46.62 504 PRO A N 1
ATOM 3874 C CA . PRO A 1 504 ? 21.326 -16.972 -58.143 1.00 46.62 504 PRO A CA 1
ATOM 3875 C C . PRO A 1 504 ? 20.466 -18.213 -58.308 1.00 46.62 504 PRO A C 1
ATOM 3877 O O . PRO A 1 504 ? 20.646 -19.150 -57.535 1.00 46.62 504 PRO A O 1
ATOM 3880 N N . GLU A 1 505 ? 19.548 -18.156 -59.277 1.00 43.84 505 GLU A N 1
ATOM 3881 C CA . GLU A 1 505 ? 18.547 -19.161 -59.635 1.00 43.84 505 GLU A CA 1
ATOM 3882 C C . GLU A 1 505 ? 19.098 -20.574 -59.409 1.00 43.84 505 GLU A C 1
ATOM 3884 O O . GLU A 1 505 ? 19.775 -21.172 -60.249 1.00 43.84 505 GLU A O 1
ATOM 3889 N N . ALA A 1 506 ? 18.898 -21.062 -58.185 1.00 43.41 506 ALA A N 1
ATOM 3890 C CA . ALA A 1 506 ? 19.381 -22.356 -57.785 1.00 43.41 506 ALA A CA 1
ATOM 3891 C C . ALA A 1 506 ? 18.486 -23.359 -58.497 1.00 43.41 506 ALA A C 1
ATOM 3893 O O . ALA A 1 506 ? 17.260 -23.267 -58.433 1.00 43.41 506 ALA A O 1
ATOM 3894 N N . THR A 1 507 ? 19.145 -24.277 -59.198 1.00 45.94 507 THR A N 1
ATOM 3895 C CA . THR A 1 507 ? 18.703 -25.616 -59.600 1.00 45.94 507 THR A CA 1
ATOM 3896 C C . THR A 1 507 ? 17.341 -26.000 -59.008 1.00 45.94 507 THR A C 1
ATOM 3898 O O . THR A 1 507 ? 17.207 -25.911 -57.785 1.00 45.94 507 THR A O 1
ATOM 3901 N N . PRO A 1 508 ? 16.365 -26.447 -59.828 1.00 38.09 508 PRO A N 1
ATOM 3902 C CA . PRO A 1 508 ? 14.982 -26.669 -59.414 1.00 38.09 508 PRO A CA 1
ATOM 3903 C C . PRO A 1 508 ? 14.921 -27.306 -58.033 1.00 38.09 508 PRO A C 1
ATOM 3905 O O . PRO A 1 508 ? 15.487 -28.378 -57.806 1.00 38.09 508 PRO A O 1
ATOM 3908 N N . THR A 1 509 ? 14.265 -26.590 -57.119 1.00 39.03 509 THR A N 1
ATOM 3909 C CA . THR A 1 509 ? 13.923 -27.063 -55.783 1.00 39.03 509 THR A CA 1
ATOM 3910 C C . THR A 1 509 ? 13.419 -28.500 -55.922 1.00 39.03 509 THR A C 1
ATOM 3912 O O . THR A 1 509 ? 12.598 -28.742 -56.816 1.00 39.03 509 THR A O 1
ATOM 3915 N N . PRO A 1 510 ? 13.920 -29.466 -55.126 1.00 40.19 510 PRO A N 1
ATOM 3916 C CA . PRO A 1 510 ? 13.377 -30.815 -55.160 1.00 40.19 510 PRO A CA 1
ATOM 3917 C C . PRO A 1 510 ? 11.865 -30.683 -55.002 1.00 40.19 510 PRO A C 1
ATOM 3919 O O . PRO A 1 510 ? 11.406 -29.984 -54.096 1.00 40.19 510 PRO A O 1
ATOM 3922 N N . GLN A 1 511 ? 11.122 -31.244 -55.963 1.00 46.94 511 GLN A N 1
ATOM 3923 C CA . GLN A 1 511 ? 9.664 -31.296 -55.932 1.00 46.94 511 GLN A CA 1
ATOM 3924 C C . GLN A 1 511 ? 9.252 -31.630 -54.505 1.00 46.94 511 GLN A C 1
ATOM 3926 O O . GLN A 1 511 ? 9.736 -32.625 -53.969 1.00 46.94 511 GLN A O 1
ATOM 3931 N N . ALA A 1 512 ? 8.449 -30.760 -53.884 1.00 53.06 512 ALA A N 1
ATOM 3932 C CA . ALA A 1 512 ? 7.928 -30.996 -52.550 1.00 53.06 512 ALA A CA 1
ATOM 3933 C C . ALA A 1 512 ? 7.380 -32.423 -52.525 1.00 53.06 512 ALA A C 1
ATOM 3935 O O . ALA A 1 512 ? 6.489 -32.746 -53.316 1.00 53.06 512 ALA A O 1
ATOM 3936 N N . ASP A 1 513 ? 7.986 -33.280 -51.700 1.00 62.59 513 ASP A N 1
ATOM 3937 C CA . ASP A 1 513 ? 7.561 -34.664 -51.562 1.00 62.59 513 ASP A CA 1
ATOM 3938 C C . ASP A 1 513 ? 6.061 -34.638 -51.278 1.00 62.59 513 ASP A C 1
ATOM 3940 O O . ASP A 1 513 ? 5.608 -34.085 -50.273 1.00 62.59 513 ASP A O 1
ATOM 3944 N N . SER A 1 514 ? 5.270 -35.147 -52.221 1.00 80.25 514 SER A N 1
ATOM 3945 C CA . SER A 1 514 ? 3.822 -35.143 -52.095 1.00 80.25 514 SER A CA 1
ATOM 3946 C C . SER A 1 514 ? 3.457 -35.968 -50.867 1.00 80.25 514 SER A C 1
ATOM 3948 O O . SER A 1 514 ? 3.726 -37.171 -50.840 1.00 80.25 514 SER A O 1
ATOM 3950 N N . PHE A 1 515 ? 2.853 -35.340 -49.863 1.00 88.25 515 PHE A N 1
ATOM 3951 C CA . PHE A 1 515 ? 2.448 -36.059 -48.664 1.00 88.25 515 PHE A CA 1
ATOM 3952 C C . PHE A 1 515 ? 1.262 -36.982 -48.964 1.00 88.25 515 PHE A C 1
ATOM 3954 O O . PHE A 1 515 ? 0.274 -36.577 -49.590 1.00 88.25 515 PHE A O 1
ATOM 3961 N N . ALA A 1 516 ? 1.342 -38.228 -48.504 1.00 89.50 516 ALA A N 1
ATOM 3962 C CA . ALA A 1 516 ? 0.276 -39.203 -48.686 1.00 89.50 516 ALA A CA 1
ATOM 3963 C C . ALA A 1 516 ? -0.858 -38.991 -47.667 1.00 89.50 516 ALA A C 1
ATOM 3965 O O . ALA A 1 516 ? -0.658 -38.526 -46.545 1.00 89.50 516 ALA A O 1
ATOM 3966 N N . SER A 1 517 ? -2.081 -39.382 -48.037 1.00 89.50 517 SER A N 1
ATOM 3967 C CA . SER A 1 517 ? -3.186 -39.476 -47.076 1.00 89.50 517 SER A CA 1
ATOM 3968 C C . SER A 1 517 ? -2.825 -40.467 -45.963 1.00 89.50 517 SER A C 1
ATOM 3970 O O . SER A 1 517 ? -2.523 -41.625 -46.241 1.00 89.50 517 SER A O 1
ATOM 3972 N N . GLY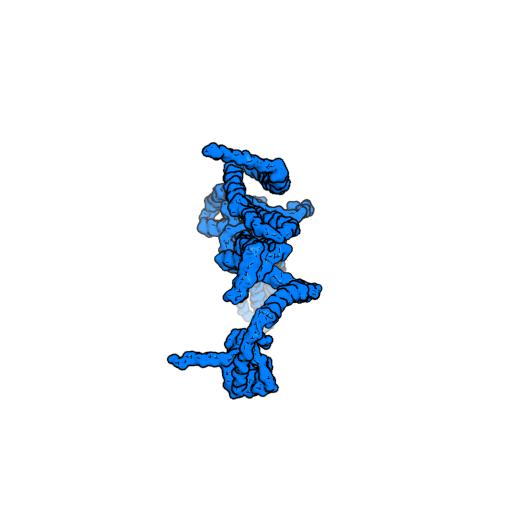 A 1 518 ? -2.920 -40.028 -44.711 1.00 89.50 518 GLY A N 1
ATOM 3973 C CA . GLY A 1 518 ? -2.579 -40.778 -43.501 1.00 89.50 518 GLY A CA 1
ATOM 3974 C C . GLY A 1 518 ? -1.187 -40.475 -42.943 1.00 89.50 518 GLY A C 1
ATOM 3975 O O . GLY A 1 518 ? -0.825 -41.025 -41.908 1.00 89.50 518 GLY A O 1
ATOM 3976 N N . GLU A 1 519 ? -0.405 -39.620 -43.603 1.00 91.75 519 GLU A N 1
ATOM 3977 C CA . GLU A 1 519 ? 0.949 -39.291 -43.169 1.00 91.75 519 GLU A CA 1
ATOM 3978 C C . GLU A 1 519 ? 0.948 -38.264 -42.028 1.00 91.75 519 GLU A C 1
ATOM 3980 O O . GLU A 1 519 ? 0.212 -37.273 -42.067 1.00 91.75 519 GLU A O 1
ATOM 3985 N N . ASN A 1 520 ? 1.776 -38.511 -41.009 1.00 92.06 520 ASN A N 1
ATOM 3986 C CA . ASN A 1 520 ? 1.946 -37.596 -39.886 1.00 92.06 520 ASN A CA 1
ATOM 3987 C C . ASN A 1 520 ? 2.947 -36.497 -40.251 1.00 92.06 520 ASN A C 1
ATOM 3989 O O . ASN A 1 520 ? 4.096 -36.761 -40.619 1.00 92.06 520 ASN A O 1
ATOM 3993 N N . VAL A 1 521 ? 2.511 -35.254 -40.112 1.00 93.00 521 VAL A N 1
ATOM 3994 C CA . VAL A 1 521 ? 3.295 -34.054 -40.391 1.00 93.00 521 VAL A CA 1
ATOM 3995 C C . VAL A 1 521 ? 3.341 -33.152 -39.169 1.00 93.00 521 VAL A C 1
ATOM 3997 O O . VAL A 1 521 ? 2.412 -33.119 -38.367 1.00 93.00 521 VAL A O 1
ATOM 4000 N N . THR A 1 522 ? 4.423 -32.399 -39.035 1.00 92.25 522 THR A N 1
ATOM 4001 C CA . THR A 1 522 ? 4.635 -31.454 -37.941 1.00 92.25 522 THR A CA 1
ATOM 4002 C C . THR A 1 522 ? 4.546 -30.031 -38.475 1.00 92.25 522 THR A C 1
ATOM 4004 O O . THR A 1 522 ? 5.177 -29.701 -39.484 1.00 92.25 522 THR A O 1
ATOM 4007 N N . LEU A 1 523 ? 3.778 -29.178 -37.794 1.00 93.62 523 LEU A N 1
ATOM 4008 C CA . LEU A 1 523 ? 3.687 -27.753 -38.113 1.00 93.62 523 LEU A CA 1
ATOM 4009 C C . LEU A 1 523 ? 5.026 -27.057 -37.847 1.00 93.62 523 LEU A C 1
ATOM 4011 O O . LEU A 1 523 ? 5.495 -27.017 -36.712 1.00 93.62 523 LEU A O 1
ATOM 4015 N N . ILE A 1 524 ? 5.617 -26.459 -38.881 1.00 92.81 524 ILE A N 1
ATOM 4016 C CA . ILE A 1 524 ? 6.832 -25.630 -38.766 1.00 92.81 524 ILE A CA 1
ATOM 4017 C C . ILE A 1 524 ? 6.508 -24.137 -38.630 1.00 92.81 524 ILE A C 1
ATOM 4019 O O . ILE A 1 524 ? 7.376 -23.336 -38.285 1.00 92.81 524 ILE A O 1
ATOM 4023 N N . LYS A 1 525 ? 5.246 -23.758 -38.859 1.00 90.06 525 LYS A N 1
ATOM 4024 C CA . LYS A 1 525 ? 4.736 -22.394 -38.710 1.00 90.06 525 LYS A CA 1
ATOM 4025 C C . LYS A 1 525 ? 3.393 -22.433 -37.987 1.00 90.06 525 LYS A C 1
ATOM 4027 O O . LYS A 1 525 ? 2.537 -23.230 -38.350 1.00 90.06 525 LYS A O 1
ATOM 4032 N N . GLY A 1 526 ? 3.212 -21.583 -36.977 1.00 88.38 526 GLY A N 1
ATOM 4033 C CA . GLY A 1 526 ? 1.954 -21.510 -36.233 1.00 88.38 526 GLY A CA 1
ATOM 4034 C C . GLY A 1 526 ? 0.802 -21.043 -37.125 1.00 88.38 526 GLY A C 1
ATOM 4035 O O . GLY A 1 526 ? 0.959 -20.106 -37.914 1.00 88.38 526 GLY A O 1
ATOM 4036 N N . ILE A 1 527 ? -0.353 -21.691 -36.993 1.00 88.56 527 ILE A N 1
ATOM 4037 C CA . ILE A 1 527 ? -1.594 -21.368 -37.711 1.00 88.56 527 ILE A CA 1
ATOM 4038 C C . ILE A 1 527 ? -2.675 -21.195 -36.655 1.00 88.56 527 ILE A C 1
ATOM 4040 O O . ILE A 1 527 ? -2.684 -21.949 -35.696 1.00 88.56 527 ILE A O 1
ATOM 4044 N N . ALA A 1 528 ? -3.548 -20.197 -36.809 1.00 77.50 528 ALA A N 1
ATOM 4045 C CA . ALA A 1 528 ? -4.561 -19.778 -35.833 1.00 77.50 528 ALA A CA 1
ATOM 4046 C C . ALA A 1 528 ? -5.091 -20.914 -34.922 1.00 77.50 528 ALA A C 1
ATOM 4048 O O . ALA A 1 528 ? -5.969 -21.675 -35.321 1.00 77.50 528 ALA A O 1
ATOM 4049 N N . GLY A 1 529 ? -4.554 -20.989 -33.696 1.00 83.56 529 GLY A N 1
ATOM 4050 C CA . GLY A 1 529 ? -4.930 -21.971 -32.669 1.00 83.56 529 GLY A CA 1
ATOM 4051 C C . GLY A 1 529 ? -3.992 -23.176 -32.499 1.00 83.56 529 GLY A C 1
ATOM 4052 O O . GLY A 1 529 ? -4.241 -23.987 -31.616 1.00 83.56 529 GLY A O 1
ATOM 4053 N N . LEU A 1 530 ? -2.931 -23.305 -33.301 1.00 88.81 530 LEU A N 1
ATOM 4054 C CA . LEU A 1 530 ? -1.958 -24.401 -33.245 1.00 88.81 530 LEU A CA 1
ATOM 4055 C C . LEU A 1 530 ? -0.526 -23.868 -33.235 1.00 88.81 530 LEU A C 1
ATOM 4057 O O . LEU A 1 530 ? -0.113 -23.116 -34.126 1.00 88.81 530 LEU A O 1
ATOM 4061 N N . ASP A 1 531 ? 0.234 -24.302 -32.233 1.00 91.62 531 ASP A N 1
ATOM 4062 C CA . ASP A 1 531 ? 1.631 -23.928 -32.056 1.00 91.62 531 ASP A CA 1
ATOM 4063 C C . ASP A 1 531 ? 2.561 -24.719 -32.986 1.00 91.62 531 ASP A C 1
ATOM 4065 O O . ASP A 1 531 ? 2.254 -25.824 -33.454 1.00 91.62 531 ASP A O 1
ATOM 4069 N N . VAL A 1 532 ? 3.738 -24.143 -33.242 1.00 88.94 532 VAL A N 1
ATOM 4070 C CA . VAL A 1 532 ? 4.837 -24.819 -33.945 1.00 88.94 532 VAL A CA 1
ATOM 4071 C C . VAL A 1 532 ? 5.206 -26.097 -33.183 1.00 88.94 532 VAL A C 1
ATOM 4073 O O . VAL A 1 532 ? 5.352 -26.073 -31.965 1.00 88.94 532 VAL A O 1
ATOM 4076 N N . GLY A 1 533 ? 5.367 -27.211 -33.898 1.00 86.75 533 GLY A N 1
ATOM 4077 C CA . GLY A 1 533 ? 5.643 -28.529 -33.319 1.00 86.75 533 GLY A CA 1
ATOM 4078 C C . GLY A 1 533 ? 4.414 -29.431 -33.157 1.00 86.75 533 GLY A C 1
ATOM 4079 O O . GLY A 1 533 ? 4.574 -30.610 -32.846 1.00 86.75 533 GLY A O 1
ATOM 4080 N N . THR A 1 534 ? 3.202 -28.926 -33.406 1.00 90.00 534 THR A N 1
ATOM 4081 C CA . THR A 1 534 ? 1.977 -29.742 -33.359 1.00 90.00 534 THR A CA 1
ATOM 4082 C C . THR A 1 534 ? 1.987 -30.803 -34.466 1.00 90.00 534 THR A C 1
ATOM 4084 O O . THR A 1 534 ? 2.211 -30.476 -35.635 1.00 90.00 534 THR A O 1
ATOM 4087 N N . GLN A 1 535 ? 1.740 -32.066 -34.102 1.00 91.69 535 GLN A N 1
ATOM 4088 C CA . GLN A 1 535 ? 1.632 -33.184 -35.042 1.00 91.69 535 GLN A CA 1
ATOM 4089 C C . GLN A 1 535 ? 0.205 -33.314 -35.568 1.00 91.69 535 GLN A C 1
ATOM 4091 O O . GLN A 1 535 ? -0.754 -33.282 -34.801 1.00 91.69 535 GLN A O 1
ATOM 4096 N N . LEU A 1 536 ? 0.077 -33.484 -36.879 1.00 93.19 536 LEU A N 1
ATOM 4097 C CA . LEU A 1 536 ? -1.183 -33.554 -37.604 1.00 93.19 536 LEU A CA 1
ATOM 4098 C C . LEU A 1 536 ? -1.155 -34.731 -38.572 1.00 93.19 536 LEU A C 1
ATOM 4100 O O . LEU A 1 536 ? -0.121 -35.012 -39.172 1.00 93.19 536 LEU A O 1
ATOM 4104 N N . ALA A 1 537 ? -2.298 -35.378 -38.780 1.00 93.31 537 ALA A N 1
ATOM 4105 C CA . ALA A 1 537 ? -2.432 -36.414 -39.799 1.00 93.31 537 ALA A CA 1
ATOM 4106 C C . ALA A 1 537 ? -3.074 -35.826 -41.060 1.00 93.31 537 ALA A C 1
ATOM 4108 O O . ALA A 1 537 ? -4.176 -35.262 -41.004 1.00 93.31 537 ALA A O 1
ATOM 4109 N N . ILE A 1 538 ? -2.411 -35.969 -42.210 1.00 95.62 538 ILE A N 1
ATOM 4110 C CA . ILE A 1 538 ? -2.975 -35.536 -43.492 1.00 95.62 538 ILE A CA 1
ATOM 4111 C C . ILE A 1 538 ? -4.128 -36.454 -43.877 1.00 95.62 538 ILE A C 1
ATOM 4113 O O . ILE A 1 538 ? -4.006 -37.673 -43.870 1.00 95.62 538 ILE A O 1
ATOM 4117 N N . ARG A 1 539 ? -5.264 -35.872 -44.25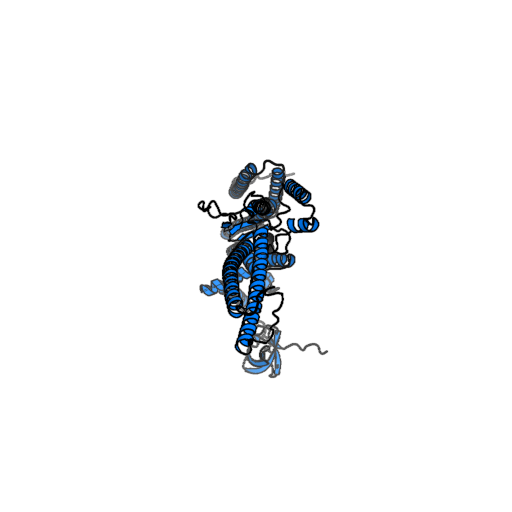1 1.00 94.81 539 ARG A N 1
ATOM 4118 C CA . ARG A 1 539 ? -6.460 -36.603 -44.673 1.00 94.81 539 ARG A CA 1
ATOM 4119 C C . ARG A 1 539 ? -6.586 -36.712 -46.186 1.00 94.81 539 ARG A C 1
ATOM 4121 O O . ARG A 1 539 ? -7.015 -37.746 -46.681 1.00 94.81 539 ARG A O 1
ATOM 4128 N N . LYS A 1 540 ? -6.288 -35.643 -46.923 1.00 94.12 540 LYS A N 1
ATOM 4129 C CA . LYS A 1 540 ? -6.286 -35.643 -48.395 1.00 94.12 540 LYS A CA 1
ATOM 4130 C C . LYS A 1 540 ? -5.470 -34.473 -48.938 1.00 94.12 540 LYS A C 1
ATOM 4132 O O . LYS A 1 540 ? -5.460 -33.397 -48.343 1.00 94.12 540 LYS A O 1
ATOM 4137 N N . SER A 1 541 ? -4.843 -34.675 -50.094 1.00 91.50 541 SER A N 1
ATOM 4138 C CA . SER A 1 541 ? -4.330 -33.572 -50.909 1.00 91.50 541 SER A CA 1
ATOM 4139 C C . SER A 1 541 ? -5.499 -32.910 -51.641 1.00 91.50 541 SER A C 1
ATOM 4141 O O . SER A 1 541 ? -6.361 -33.597 -52.195 1.00 91.50 541 SER A O 1
ATOM 4143 N N . LEU A 1 542 ? -5.550 -31.580 -51.612 1.00 91.56 542 LEU A N 1
ATOM 4144 C CA . LEU A 1 542 ? -6.552 -30.776 -52.319 1.00 91.56 542 LEU A CA 1
ATOM 4145 C C . LEU A 1 542 ? -6.073 -30.356 -53.723 1.00 91.56 542 LEU A C 1
ATOM 4147 O O . LEU A 1 542 ? -6.813 -29.688 -54.442 1.00 91.56 542 LEU A O 1
ATOM 4151 N N . GLY A 1 543 ? -4.868 -30.777 -54.126 1.00 86.38 543 GLY A N 1
ATOM 4152 C CA . GLY A 1 543 ? -4.198 -30.344 -55.351 1.00 86.38 543 GLY A CA 1
ATOM 4153 C C . GLY A 1 543 ? -3.287 -29.132 -55.124 1.00 86.38 543 GLY A C 1
ATOM 4154 O O . GLY A 1 543 ? -3.545 -28.289 -54.264 1.00 86.38 543 GLY A O 1
ATOM 4155 N N . GLY A 1 544 ? -2.196 -29.060 -55.894 1.00 89.19 544 GLY A N 1
ATOM 4156 C CA . GLY A 1 544 ? -1.101 -28.121 -55.629 1.00 89.19 544 GLY A CA 1
ATOM 4157 C C . GLY A 1 544 ? -0.450 -28.384 -54.267 1.00 89.19 544 GLY A C 1
ATOM 4158 O O . GLY A 1 544 ? -0.441 -29.517 -53.791 1.00 89.19 544 GLY A O 1
ATOM 4159 N N . ASP A 1 545 ? 0.026 -27.325 -53.614 1.00 90.31 545 ASP A N 1
ATOM 4160 C CA . ASP A 1 545 ? 0.654 -27.398 -52.288 1.00 90.31 545 ASP A CA 1
ATOM 4161 C C . ASP A 1 545 ? -0.367 -27.324 -51.139 1.00 90.31 545 ASP A C 1
ATOM 4163 O O . ASP A 1 545 ? -0.035 -26.852 -50.058 1.00 90.31 545 ASP A O 1
ATOM 4167 N N . SER A 1 546 ? -1.626 -27.732 -51.343 1.00 91.81 546 SER A N 1
ATOM 4168 C CA . SER A 1 546 ? -2.671 -27.642 -50.314 1.00 91.81 546 SER A CA 1
ATOM 4169 C C . SER A 1 546 ? -3.126 -29.009 -49.802 1.00 91.81 546 SER A C 1
ATOM 4171 O O . SER A 1 546 ? -3.419 -29.927 -50.573 1.00 91.81 546 SER A O 1
ATOM 4173 N N . TYR A 1 547 ? -3.230 -29.128 -48.478 1.00 95.06 547 TYR A N 1
ATOM 4174 C CA . TYR A 1 547 ? -3.543 -30.365 -47.766 1.00 95.06 547 TYR A CA 1
ATOM 4175 C C . TYR A 1 547 ? -4.665 -30.135 -46.750 1.00 95.06 547 TYR A C 1
ATOM 4177 O O . TYR A 1 547 ? -4.690 -29.119 -46.065 1.00 95.06 547 TYR A O 1
ATOM 4185 N N . GLU A 1 548 ? -5.591 -31.082 -46.616 1.00 95.44 548 GLU A N 1
ATOM 4186 C CA . GLU A 1 548 ? -6.564 -31.105 -45.517 1.00 95.44 548 GLU A CA 1
ATOM 4187 C C . GLU A 1 548 ? -6.027 -32.030 -44.420 1.00 95.44 548 GLU A C 1
ATOM 4189 O O . GLU A 1 548 ? -5.746 -33.198 -44.697 1.00 95.44 548 GLU A O 1
ATOM 4194 N N . ALA A 1 549 ? -5.885 -31.534 -43.192 1.00 95.31 549 ALA A N 1
ATOM 4195 C CA . ALA A 1 549 ? -5.384 -32.295 -42.049 1.00 95.31 549 ALA A CA 1
ATOM 4196 C C . ALA A 1 549 ? -6.404 -32.333 -40.907 1.00 95.31 549 ALA A C 1
ATOM 4198 O O . ALA A 1 549 ? -7.203 -31.408 -40.733 1.00 95.31 549 ALA A O 1
ATOM 4199 N N . LYS A 1 550 ? -6.375 -33.420 -40.130 1.00 93.44 550 LYS A N 1
ATOM 4200 C CA . LYS A 1 550 ? -7.176 -33.566 -38.911 1.00 93.44 550 LYS A CA 1
ATOM 4201 C C . LYS A 1 550 ? -6.379 -33.110 -37.693 1.00 93.44 550 LYS A C 1
ATOM 4203 O O . LYS A 1 550 ? -5.240 -33.534 -37.506 1.00 93.44 550 LYS A O 1
ATOM 4208 N N . VAL A 1 551 ? -7.017 -32.296 -36.860 1.00 92.25 551 VAL A N 1
ATOM 4209 C CA . VAL A 1 551 ? -6.517 -31.834 -35.563 1.00 92.25 551 VAL A CA 1
ATOM 4210 C C . VAL A 1 551 ? -7.481 -32.333 -34.497 1.00 92.25 551 VAL A C 1
ATOM 4212 O O . VAL A 1 551 ? -8.692 -32.153 -34.640 1.00 92.25 551 VAL A O 1
ATOM 4215 N N . LEU A 1 552 ? -6.955 -32.932 -33.432 1.00 85.81 552 LEU A N 1
ATOM 4216 C CA . LEU A 1 552 ? -7.738 -33.172 -32.227 1.00 85.81 552 LEU A CA 1
ATOM 4217 C C . LEU A 1 552 ? -7.693 -31.899 -31.380 1.00 85.81 552 LEU A C 1
ATOM 4219 O O . LEU A 1 552 ? -6.613 -31.445 -31.003 1.00 85.81 552 LEU A O 1
ATOM 4223 N N . ASP A 1 553 ? -8.843 -31.293 -31.121 1.00 78.94 553 ASP A N 1
ATOM 4224 C CA . ASP A 1 553 ? -8.918 -30.152 -30.217 1.00 78.94 553 ASP A CA 1
ATOM 4225 C C . ASP A 1 553 ? -8.713 -30.653 -28.776 1.00 78.94 553 ASP A C 1
ATOM 4227 O O . ASP A 1 553 ? -9.506 -31.447 -28.272 1.00 78.94 553 ASP A O 1
ATOM 4231 N N . ASN A 1 554 ? -7.629 -30.227 -28.121 1.00 76.62 554 ASN A N 1
ATOM 4232 C CA . ASN A 1 554 ? -7.280 -30.698 -26.776 1.00 76.62 554 ASN A CA 1
ATOM 4233 C C . ASN A 1 554 ? -8.322 -30.317 -25.711 1.00 76.62 554 ASN A C 1
ATOM 4235 O O . ASN A 1 554 ? -8.385 -30.975 -24.674 1.00 76.62 554 ASN A O 1
ATOM 4239 N N . GLU A 1 555 ? -9.117 -29.267 -25.934 1.00 75.62 555 GLU A N 1
ATOM 4240 C CA . GLU A 1 555 ? -10.107 -28.798 -24.961 1.00 75.62 555 GLU A CA 1
ATOM 4241 C C . GLU A 1 555 ? -11.448 -29.516 -25.115 1.00 75.62 555 GLU A C 1
ATOM 4243 O O . GLU A 1 555 ? -12.115 -29.808 -24.123 1.00 75.62 555 GLU A O 1
ATOM 4248 N N . THR A 1 556 ? -11.848 -29.813 -26.352 1.00 84.12 556 THR A N 1
ATOM 4249 C CA . THR A 1 556 ? -13.175 -30.387 -26.646 1.00 84.12 556 THR A CA 1
ATOM 4250 C C . THR A 1 556 ? -13.140 -31.871 -27.002 1.00 84.12 556 THR A C 1
ATOM 4252 O O . THR A 1 556 ? -14.167 -32.541 -26.926 1.00 84.12 556 THR A O 1
ATOM 4255 N N . GLY A 1 557 ? -11.978 -32.403 -27.389 1.00 85.06 557 GLY A N 1
ATOM 4256 C CA . GLY A 1 557 ? -11.829 -33.756 -27.928 1.00 85.06 557 GLY A CA 1
ATOM 4257 C C . GLY A 1 557 ? -12.452 -33.943 -29.317 1.00 85.06 557 GLY A C 1
ATOM 4258 O O . GLY A 1 557 ? -12.449 -35.059 -29.835 1.00 85.06 557 GLY A O 1
ATOM 4259 N N . GLU A 1 558 ? -12.993 -32.883 -29.926 1.00 87.31 558 GLU A N 1
ATOM 4260 C CA . GLU A 1 558 ? -13.594 -32.941 -31.256 1.00 87.31 558 GLU A CA 1
ATOM 4261 C C . GLU A 1 558 ? -12.526 -32.877 -32.356 1.00 87.31 558 GLU A C 1
ATOM 4263 O O . GLU A 1 558 ? -11.542 -32.135 -32.276 1.00 87.31 558 GLU A O 1
ATOM 4268 N N . GLU A 1 559 ? -12.735 -33.650 -33.424 1.00 88.69 559 GLU A N 1
ATOM 4269 C CA . GLU A 1 559 ? -11.899 -33.582 -34.619 1.00 88.69 559 GLU A CA 1
ATOM 4270 C C . GLU A 1 559 ? -12.260 -32.340 -35.446 1.00 88.69 559 GLU A C 1
ATOM 4272 O O . GLU A 1 559 ? -13.363 -32.236 -35.988 1.00 88.69 559 GLU A O 1
ATOM 4277 N N . LYS A 1 560 ? -11.306 -31.422 -35.622 1.00 91.56 560 LYS A N 1
ATOM 4278 C CA . LYS A 1 560 ? -11.429 -30.287 -36.545 1.00 91.56 560 LYS A CA 1
ATOM 4279 C C . LYS A 1 560 ? -10.584 -30.518 -37.793 1.00 91.56 560 LYS A C 1
ATOM 4281 O O . LYS A 1 560 ? -9.453 -30.999 -37.727 1.00 91.56 560 LYS A O 1
ATOM 4286 N N . LEU A 1 561 ? -11.145 -30.168 -38.949 1.00 94.00 561 LEU A N 1
ATOM 4287 C CA . LEU A 1 561 ? -10.437 -30.188 -40.228 1.00 94.00 561 LEU A CA 1
ATOM 4288 C C . LEU A 1 561 ? -9.851 -28.810 -40.494 1.00 94.00 561 LEU A C 1
ATOM 4290 O O . LEU A 1 561 ? -10.571 -27.812 -40.456 1.00 94.00 561 LEU A O 1
ATOM 4294 N N . ILE A 1 562 ? -8.563 -28.770 -40.805 1.00 94.19 562 ILE A N 1
ATOM 4295 C CA . ILE A 1 562 ? -7.874 -27.544 -41.195 1.00 94.19 562 ILE A CA 1
ATOM 4296 C C . ILE A 1 562 ? -7.205 -27.722 -42.551 1.00 94.19 562 ILE A C 1
ATOM 4298 O O . ILE A 1 562 ? -6.805 -28.821 -42.932 1.00 94.19 562 ILE A O 1
ATOM 4302 N N . THR A 1 563 ? -7.105 -26.623 -43.293 1.00 94.75 563 THR A N 1
ATOM 4303 C CA . THR A 1 563 ? -6.386 -26.582 -44.567 1.00 94.75 563 THR A CA 1
ATOM 4304 C C . THR A 1 563 ? -4.988 -26.029 -44.330 1.00 94.75 563 THR A C 1
ATOM 4306 O O . THR A 1 563 ? -4.838 -24.960 -43.744 1.00 94.75 563 THR A O 1
ATOM 4309 N N . LEU A 1 564 ? -3.981 -26.765 -44.784 1.00 93.19 564 LEU A N 1
ATOM 4310 C CA . LEU A 1 564 ? -2.562 -26.461 -44.660 1.00 93.19 564 LEU A CA 1
ATOM 4311 C C . LEU A 1 564 ? -1.971 -26.190 -46.043 1.00 93.19 564 LEU A C 1
ATOM 4313 O O . LEU A 1 564 ? -2.427 -26.760 -47.040 1.00 93.19 564 LEU A O 1
ATOM 4317 N N . GLN A 1 565 ? -0.945 -25.345 -46.095 1.00 94.19 565 GLN A N 1
ATOM 4318 C CA . GLN A 1 565 ? -0.067 -25.231 -47.260 1.00 94.19 565 GLN A CA 1
ATOM 4319 C C . GLN A 1 565 ? 1.241 -25.997 -47.037 1.00 94.19 565 GLN A C 1
ATOM 4321 O O . GLN A 1 565 ? 1.685 -26.157 -45.901 1.00 94.19 565 GLN A O 1
ATOM 4326 N N . GLY A 1 566 ? 1.851 -26.496 -48.113 1.00 89.06 566 GLY A N 1
ATOM 4327 C CA . GLY A 1 566 ? 3.049 -27.336 -48.070 1.00 89.06 566 GLY A CA 1
ATOM 4328 C C . GLY A 1 566 ? 4.243 -26.664 -47.391 1.00 89.06 566 GLY A C 1
ATOM 4329 O O . GLY A 1 566 ? 5.042 -27.343 -46.758 1.00 89.06 566 GLY A O 1
ATOM 4330 N N . ASP A 1 567 ? 4.324 -25.332 -47.425 1.00 90.75 567 ASP A N 1
ATOM 4331 C CA . ASP A 1 567 ? 5.358 -24.544 -46.742 1.00 90.75 567 ASP A CA 1
ATOM 4332 C C . ASP A 1 567 ? 5.146 -24.416 -45.218 1.00 90.75 567 ASP A C 1
ATOM 4334 O O . ASP A 1 567 ? 5.996 -23.867 -44.515 1.00 90.75 567 ASP A O 1
ATOM 4338 N N . GLN A 1 568 ? 4.024 -24.913 -44.688 1.00 90.56 568 GLN A N 1
ATOM 4339 C CA . GLN A 1 568 ? 3.683 -24.867 -43.261 1.00 90.56 568 GLN A CA 1
ATOM 4340 C C . GLN A 1 568 ? 3.987 -26.175 -42.528 1.00 90.56 568 GLN A C 1
ATOM 4342 O O . GLN A 1 568 ? 3.934 -26.207 -41.295 1.00 90.56 568 GLN A O 1
ATOM 4347 N N . ILE A 1 569 ? 4.305 -27.244 -43.258 1.00 90.94 569 ILE A N 1
ATOM 4348 C CA . ILE A 1 569 ? 4.415 -28.600 -42.723 1.00 90.94 569 ILE A CA 1
ATOM 4349 C C . ILE A 1 569 ? 5.715 -29.278 -43.146 1.00 90.94 569 ILE A C 1
ATOM 4351 O O . ILE A 1 569 ? 6.216 -29.083 -44.248 1.00 90.94 569 ILE A O 1
ATOM 4355 N N . LYS A 1 570 ? 6.253 -30.119 -42.263 1.00 91.50 570 LYS A N 1
ATOM 4356 C CA . LYS A 1 570 ? 7.350 -31.043 -42.570 1.00 91.50 570 LYS A CA 1
ATOM 4357 C C . LYS A 1 570 ? 6.922 -32.455 -42.182 1.00 91.50 570 LYS A C 1
ATOM 4359 O O . LYS A 1 570 ? 6.197 -32.624 -41.204 1.00 91.50 570 LYS A O 1
ATOM 4364 N N . LYS A 1 571 ? 7.377 -33.471 -42.919 1.00 90.00 571 LYS A N 1
ATOM 4365 C CA . LYS A 1 571 ? 7.206 -34.879 -42.533 1.00 90.00 571 LYS A CA 1
ATOM 4366 C C . LYS A 1 571 ? 7.738 -35.067 -41.111 1.00 90.00 571 LYS A C 1
ATOM 4368 O O . LYS A 1 571 ? 8.829 -34.583 -40.806 1.00 90.00 571 LYS A O 1
ATOM 4373 N N . SER A 1 572 ? 6.949 -35.687 -40.235 1.00 83.94 572 SER A N 1
ATOM 4374 C CA . SER A 1 572 ? 7.420 -35.983 -38.885 1.00 83.94 572 SER A CA 1
ATOM 4375 C C . SER A 1 572 ? 8.527 -37.023 -39.017 1.00 83.94 572 SER A C 1
ATOM 4377 O O . SER A 1 572 ? 8.250 -38.161 -39.386 1.00 83.94 572 SER A O 1
ATOM 4379 N N . ASP A 1 573 ? 9.775 -36.617 -38.781 1.00 73.19 573 ASP A N 1
ATOM 4380 C CA . ASP A 1 573 ? 10.907 -37.540 -38.776 1.00 73.19 573 ASP A CA 1
ATOM 4381 C C . ASP A 1 573 ? 10.602 -38.634 -37.734 1.00 73.19 573 ASP A C 1
ATOM 4383 O O . ASP A 1 573 ? 10.250 -38.315 -36.593 1.00 73.19 573 ASP A O 1
ATOM 4387 N N . ASP A 1 574 ? 10.635 -39.905 -38.160 1.00 49.16 574 ASP A N 1
ATOM 4388 C CA . ASP A 1 574 ? 10.341 -41.072 -37.320 1.00 49.16 574 ASP A CA 1
ATOM 4389 C C . ASP A 1 574 ? 11.051 -40.917 -35.969 1.00 49.16 574 ASP A C 1
ATOM 4391 O O . ASP A 1 574 ? 12.279 -40.787 -35.907 1.00 49.16 574 ASP A O 1
ATOM 4395 N N . GLN A 1 575 ? 10.286 -40.927 -34.872 1.00 45.06 575 GLN A N 1
ATOM 4396 C CA . GLN A 1 575 ? 10.889 -41.038 -33.549 1.00 45.06 575 GLN A CA 1
ATOM 4397 C C . GLN A 1 575 ? 11.770 -42.298 -33.496 1.00 45.06 575 GLN A C 1
ATOM 4399 O O . GLN A 1 575 ? 11.429 -43.310 -34.121 1.00 45.06 575 GLN A O 1
ATOM 4404 N N . PRO A 1 576 ? 12.893 -42.268 -32.753 1.00 37.38 576 PRO A N 1
ATOM 4405 C CA . PRO A 1 576 ? 13.729 -43.445 -32.574 1.00 37.38 576 PRO A CA 1
ATOM 4406 C C . PRO A 1 576 ? 12.857 -44.602 -32.079 1.00 37.38 576 PRO A C 1
ATOM 4408 O O . PRO A 1 576 ? 12.140 -44.478 -31.087 1.00 37.38 576 PRO A O 1
ATOM 4411 N N . LYS A 1 577 ? 12.888 -45.725 -32.801 1.00 40.44 577 LYS A N 1
ATOM 4412 C CA . LYS A 1 577 ? 12.285 -46.972 -32.333 1.00 40.44 577 LYS A CA 1
ATOM 4413 C C . LYS A 1 577 ? 12.960 -47.361 -31.015 1.00 40.44 577 LYS A C 1
ATOM 4415 O O . LYS A 1 577 ? 14.101 -47.799 -31.078 1.00 40.44 577 LYS A O 1
ATOM 4420 N N . GLY A 1 578 ? 12.223 -47.226 -29.908 1.00 42.34 578 GLY A N 1
ATOM 4421 C CA . GLY A 1 578 ? 12.416 -47.921 -28.624 1.00 42.34 578 GLY A CA 1
ATOM 4422 C C . GLY A 1 578 ? 13.769 -47.749 -27.956 1.00 42.34 578 GLY A C 1
ATOM 4423 O O . GLY A 1 578 ? 14.679 -48.525 -28.316 1.00 42.34 578 GLY A O 1
#

Foldseek 3Di:
DDDDDDDDDDPVVVVVVVVVCVVVVVVVVVVVVVVVVVVVVVVVPDPDPLVVVLVVVVVVLVVVLVVVLVVPDQPPPPPPPPPPDDDPPPVVVVLSVVLSVLLSVLSVLLSVLVVVLVCCVSVVLAKAFQFDDDPPPDDDDLWAWTWGQKIWFKQPQLQPNPPCNVVVCVVVVVVCVVPVVDDPVVVVCPNRDDPPQQDSAPDPIFIKMFRTFIFTVCRNVSCPVVSVVVVVVVQVPPPDDNPHPVVLVVVLVVLVVVLVVLVVVLVVLVVLLVQLVVVLVVCVVPVPDDDDDDPVRDDPPDPDRPCVNVVSVVSSVVSVVVSVVSVVVSVVSVVVSVVSVVVSVVVVVVVSVPRSHSTGDGQMDGSLLLSLLLVLLSVLLVVCLVVLVCLQDPVNQVVCVVCCVPDVPDDHRDHSVRSSVVSVLSSVLSVCSSVQSSVQCVVPVDSDPVCSSVSSSCSSNCSSVVVVVVVCVVCVVVVVNPDPVCVVVVVVVVVVVVVVVPDPPDDPDPDLPDDDQQFKKFFCDDDVPDDGGDIWGWHDAPDDQKTWTWDQDPVPRDIDIDIDGNVGIDGDDDDPDD

Radius of gyration: 44.85 Å; chains: 1; bounding box: 136×76×129 Å

Secondary structure (DSSP, 8-state):
-PPP---PPPHHHHHHHHHHHHHHHHHHHHHHHHHHHHHHHHHTT--STHHHHHHHHHHHHHHHHHHHHHHS-----------TTS---HHHHHHHHHHHHHHHHHHHHHHHHHHHHHHHHHHTTS-EEE-----TT-TT-SS-EEE-SEEEE--S--SSS-TTHHHHHHHHHHHHHH-TTS-HHHHHHHHHSPPTT----SS-S--EEEESSEEEHHHHHT-HHHHHHHHHHHHHH-TT---SHHHHHHHHHHHHHHHHHHHHHHHHHHHHHHHHHHHHHHHHH-TTS-----TTT---TT--TTSHHHHHHHHHHHHHHHHHHHHHHHHHHHHHHHHHHHHHHHHHHHHHT----SEESSEEEEHHHHHHHHHHHHHHHHHHHHHHHHHHSHHHHHHHHHHTTT-TTPPPP--HHHHHHHHHHHHHHHHHHHHHHHHHHHHH--SSHHHHHHHHHHHHHHHHHHHHHHHHHHHHHTT-TTSHHHHHHHHHHHHHHHHHHHS---S------PPPTT-EEEESS-BTTB-TT-EEEEEEEEETTEEEEEEE-TTT--EEEEEEEGGGEEE-------

Sequence (578 aa):
MEKPVIKLPSLKQCICWVQDSAGLLALLTLILLMASVHLEFGIESSKGSEGEILISHYIAFALLFFSILIFTRPLNSSSKETVAGLQDDASITADNSRFNVILRFAYLFIALVTSASLSILFLLEEPIVISSKKNDSQPNQAFYYISSPLAVLPGCDFGSRSGDSGKLKDALTQFLSDNPDIDKDRVKVQLDAMPDGAFCGDLPPQWVVSIGGNIMLCHISGDCFSQYLGKQKFNSSSNGEQGGYSSLEQALTGTASALNDRKNSIAQYKKCLDQIGDSLTVLNVDPTNPVSLPQSCVACPDCADKNKKQFFAAQATALKTKINEAQAEWNTLNREYTQLQQTSKKSEKMVNFLPGQPVVGGIIVPLYFFILSIAGALISMIRRVPEYQRRATQQYKDNFEKKIKENVELAPPITAPEAREYILFQILQVISAPVIAILVYSYSKPENMAAGVLLAFVAGFSSEVVLVAVRKSVDGLLGAGLRDSRIRVGVMQNMLHEKKENEPEATPTPQADSFASGENVTLIKGIAGLDVGTQLAIRKSLGGDSYEAKVLDNETGEEKLITLQGDQIKKSDDQPKG